Protein AF-A0A316TEB1-F1 (afdb_monomer)

Foldseek 3Di:
DQVLVLLLVLCVVPNLCCLVALVSVLVSCVVRDDPPNDDPLLSVLLSLCSVVCLLVQLVVVLVVPDDNLVSLLVSLCVSCVVVVHPCSLSSSLSSQSSCVSVVSDDPVSNVVSVVVVHDDDDDDDDDDDDDDDDDDDDDDDDDDDDDDDDDDDDDDDDDDDDDDDDDDDDDDDDDPPDDDDDDDDDDDDDDDDDDPDPDDPPVVVVVVVVVVVVVVVVVVVVVVPPDDDDDDDDDDDDDDDDDDPDPDDPPPPAAPQDLQWWFWWFADPNATWTWTARQAARDIDTLDDPPFRWAQWAAALRNQWIWTDGPQFIWIAGSPVRDIDTLADPVDLFRRWDQWEAALVRQKIKTFGPNVSPPSAQGQAIWMAGSSNHPIDGQDGARQWDAHWYDLHNFKIKTWGQDPPQGIWIWMAGSVHDDIDTAPADDPAHWHQWYAANQVQKIWIFHHNYPSDQFFWIWIAHSNNHPIDGAGGDRWHQWYARANRQWIWTWHQDPVRAIFIWIFGADPVRYTDTGTHPPHDDHHIHRMYSDDD

pLDDT: mean 78.04, std 23.06, range [28.16, 98.06]

Radius of gyration: 31.87 Å; Cα contacts (8 Å, |Δi|>4): 936; chains: 1; bounding box: 78×93×98 Å

Structure (mmCIF, N/CA/C/O backbone):
data_AF-A0A316TEB1-F1
#
_entry.id   AF-A0A316TEB1-F1
#
loop_
_atom_site.group_PDB
_atom_site.id
_atom_site.type_symbol
_atom_site.label_atom_id
_atom_site.label_alt_id
_atom_site.label_comp_id
_atom_site.label_asym_id
_atom_site.label_entity_id
_atom_site.label_seq_id
_atom_site.pdbx_PDB_ins_code
_atom_site.Cartn_x
_atom_site.Cartn_y
_atom_site.Cartn_z
_atom_site.occupancy
_atom_site.B_iso_or_equiv
_atom_site.auth_seq_id
_atom_site.auth_comp_id
_atom_site.auth_asym_id
_atom_site.auth_atom_id
_atom_site.pdbx_PDB_model_num
ATOM 1 N N . MET A 1 1 ? 37.196 -8.840 -10.000 1.00 60.22 1 MET A N 1
ATOM 2 C CA . MET A 1 1 ? 37.293 -10.064 -9.172 1.00 60.22 1 MET A CA 1
ATOM 3 C C . MET A 1 1 ? 35.870 -10.430 -8.771 1.00 60.22 1 MET A C 1
ATOM 5 O O . MET A 1 1 ? 35.027 -9.550 -8.862 1.00 60.22 1 MET A O 1
ATOM 9 N N . ALA A 1 2 ? 35.529 -11.685 -8.465 1.00 83.38 2 ALA A N 1
ATOM 10 C CA . ALA A 1 2 ? 34.169 -11.946 -7.986 1.00 83.38 2 ALA A CA 1
ATOM 11 C C . ALA A 1 2 ? 34.061 -11.464 -6.532 1.00 83.38 2 ALA A C 1
ATOM 13 O O . ALA A 1 2 ? 34.955 -11.758 -5.746 1.00 83.38 2 ALA A O 1
ATOM 14 N N . LEU A 1 3 ? 32.982 -10.764 -6.169 1.00 89.12 3 LEU A N 1
ATOM 15 C CA . LEU A 1 3 ? 32.833 -10.144 -4.843 1.00 89.12 3 LEU A CA 1
ATOM 16 C C . LEU A 1 3 ? 33.094 -11.112 -3.670 1.00 89.12 3 LEU A C 1
ATOM 18 O O . LEU A 1 3 ? 33.756 -10.757 -2.702 1.00 89.12 3 LEU A O 1
ATOM 22 N N . HIS A 1 4 ? 32.657 -12.371 -3.773 1.00 92.25 4 HIS A N 1
ATOM 23 C CA . HIS A 1 4 ? 32.903 -13.387 -2.742 1.00 92.25 4 HIS A CA 1
ATOM 24 C C . HIS A 1 4 ? 34.384 -13.781 -2.594 1.00 92.25 4 HIS A C 1
ATOM 26 O O . HIS A 1 4 ? 34.803 -14.179 -1.507 1.00 92.25 4 HIS A O 1
ATOM 32 N N . ASP A 1 5 ? 35.198 -13.659 -3.648 1.00 91.38 5 ASP A N 1
ATOM 33 C CA . ASP A 1 5 ? 36.647 -13.838 -3.542 1.00 91.38 5 ASP A CA 1
ATOM 34 C C . ASP A 1 5 ? 37.289 -12.651 -2.815 1.00 91.38 5 ASP A C 1
ATOM 36 O O . ASP A 1 5 ? 38.158 -12.860 -1.971 1.00 91.38 5 ASP A O 1
ATOM 40 N N . SER A 1 6 ? 36.814 -11.430 -3.064 1.00 94.00 6 SER A N 1
ATOM 41 C CA . SER A 1 6 ? 37.271 -10.220 -2.368 1.00 94.00 6 SER A CA 1
ATOM 42 C C . SER A 1 6 ? 36.893 -10.247 -0.884 1.00 94.00 6 SER A C 1
ATOM 44 O O . SER A 1 6 ? 37.714 -9.922 -0.030 1.00 94.00 6 SER A O 1
ATOM 46 N N . LEU A 1 7 ? 35.708 -10.766 -0.539 1.00 95.50 7 LEU A N 1
ATOM 47 C CA . LEU A 1 7 ? 35.318 -11.033 0.852 1.00 95.50 7 LEU A CA 1
ATOM 48 C C . LEU A 1 7 ? 36.217 -12.085 1.522 1.00 95.50 7 LEU A C 1
ATOM 50 O O . LEU A 1 7 ? 36.565 -11.950 2.696 1.00 95.50 7 LEU A O 1
ATOM 54 N N . ARG A 1 8 ? 36.636 -13.131 0.799 1.00 95.19 8 ARG A N 1
ATOM 55 C CA . ARG A 1 8 ? 37.586 -14.123 1.332 1.00 95.19 8 ARG A CA 1
ATOM 56 C C . ARG A 1 8 ? 38.970 -13.518 1.567 1.00 95.19 8 ARG A C 1
ATOM 58 O O . ARG A 1 8 ? 39.619 -13.837 2.568 1.00 95.19 8 ARG A O 1
ATOM 65 N N . ASP A 1 9 ? 39.423 -12.650 0.673 1.00 94.94 9 ASP A N 1
ATOM 66 C CA . ASP A 1 9 ? 40.683 -11.925 0.833 1.00 94.94 9 ASP A CA 1
ATOM 67 C C . ASP A 1 9 ? 40.613 -10.961 2.021 1.00 94.94 9 ASP A C 1
ATOM 69 O O . ASP A 1 9 ? 41.553 -10.898 2.819 1.00 94.94 9 ASP A O 1
ATOM 73 N N . LEU A 1 10 ? 39.466 -10.306 2.217 1.00 94.69 10 LEU A N 1
ATOM 74 C CA . LEU A 1 10 ? 39.192 -9.485 3.390 1.00 94.69 10 LEU A CA 1
ATOM 75 C C . LEU A 1 10 ? 39.301 -10.299 4.688 1.00 94.69 10 LEU A C 1
ATOM 77 O O . LEU A 1 10 ? 40.038 -9.911 5.598 1.00 94.69 10 LEU A O 1
ATOM 81 N N . VAL A 1 11 ? 38.632 -11.455 4.767 1.00 96.19 11 VAL A N 1
ATOM 82 C CA . VAL A 1 11 ? 38.717 -12.362 5.928 1.00 96.19 11 VAL A CA 1
ATOM 83 C C . VAL A 1 11 ? 40.148 -12.863 6.136 1.00 96.19 11 VAL A C 1
ATOM 85 O O . VAL A 1 11 ? 40.607 -12.978 7.272 1.00 96.19 11 VAL A O 1
ATOM 88 N N . SER A 1 12 ? 40.894 -13.108 5.060 1.00 94.44 12 SER A N 1
ATOM 89 C CA . SER A 1 12 ? 42.302 -13.514 5.143 1.00 94.44 12 SER A CA 1
ATOM 90 C C . SER A 1 12 ? 43.201 -12.395 5.685 1.00 94.44 12 SER A C 1
ATOM 92 O O . SER A 1 12 ? 44.173 -12.677 6.388 1.00 94.44 12 SER A O 1
ATOM 94 N N . ALA A 1 13 ? 42.878 -11.132 5.391 1.00 93.31 13 ALA A N 1
ATOM 95 C CA . ALA A 1 13 ? 43.637 -9.960 5.821 1.00 93.31 13 ALA A CA 1
ATOM 96 C C . ALA A 1 13 ? 43.283 -9.481 7.242 1.00 93.31 13 ALA A C 1
ATOM 98 O O . ALA A 1 13 ? 44.171 -9.054 7.982 1.00 93.31 13 ALA A O 1
ATOM 99 N N . ARG A 1 14 ? 42.001 -9.526 7.625 1.00 91.44 14 ARG A N 1
ATOM 100 C CA . ARG A 1 14 ? 41.473 -8.965 8.887 1.00 91.44 14 ARG A CA 1
ATOM 101 C C . ARG A 1 14 ? 41.056 -10.022 9.915 1.00 91.44 14 ARG A C 1
ATOM 103 O O . ARG A 1 14 ? 40.900 -9.694 11.088 1.00 91.44 14 ARG A O 1
ATOM 110 N N . GLY A 1 15 ? 40.952 -11.284 9.508 1.00 92.75 15 GLY A N 1
ATOM 111 C CA . GLY A 1 15 ? 40.469 -12.391 10.332 1.00 92.75 15 GLY A CA 1
ATOM 112 C C . GLY A 1 15 ? 38.943 -12.560 10.282 1.00 92.75 15 GLY A C 1
ATOM 113 O O . GLY A 1 15 ? 38.230 -11.674 9.814 1.00 92.75 15 GLY A O 1
ATOM 114 N N . PRO A 1 16 ? 38.416 -13.695 10.785 1.00 90.94 16 PRO A N 1
ATOM 115 C CA . PRO A 1 16 ? 36.985 -14.011 10.720 1.00 90.94 16 PRO A CA 1
ATOM 116 C C . PRO A 1 16 ? 36.105 -13.101 11.590 1.00 90.94 16 PRO A C 1
ATOM 118 O O . PRO A 1 16 ? 34.917 -12.989 11.316 1.00 90.94 16 PRO A O 1
ATOM 121 N N . GLY A 1 17 ? 36.680 -12.423 12.593 1.00 90.88 17 GLY A N 1
ATOM 122 C CA . GLY A 1 17 ? 35.960 -11.476 13.459 1.00 90.88 17 GLY A CA 1
ATOM 123 C C . GLY A 1 17 ? 35.522 -10.185 12.758 1.00 90.88 17 GLY A C 1
ATOM 124 O O . GLY A 1 17 ? 34.841 -9.364 13.357 1.00 90.88 17 GLY A O 1
ATOM 125 N N . VAL A 1 18 ? 35.868 -10.007 11.477 1.00 94.00 18 VAL A N 1
ATOM 126 C CA . VAL A 1 18 ? 35.379 -8.892 10.649 1.00 94.00 18 VAL A CA 1
ATOM 127 C C . VAL A 1 18 ? 33.847 -8.857 10.542 1.00 94.00 18 VAL A C 1
ATOM 129 O O . VAL A 1 18 ? 33.288 -7.805 10.267 1.00 94.00 18 VAL A O 1
ATOM 132 N N . PHE A 1 19 ? 33.168 -9.980 10.799 1.00 95.12 19 PHE A N 1
ATOM 133 C CA . PHE A 1 19 ? 31.705 -10.076 10.805 1.00 95.12 19 PHE A CA 1
ATOM 134 C C . PHE A 1 19 ? 31.087 -10.046 12.215 1.00 95.12 19 PHE A C 1
ATOM 136 O O . PHE A 1 19 ? 29.910 -10.363 12.361 1.00 95.12 19 PHE A O 1
ATOM 143 N N . ASP A 1 20 ? 31.843 -9.707 13.266 1.00 90.62 20 ASP A N 1
ATOM 144 C CA . ASP A 1 20 ? 31.300 -9.646 14.634 1.00 90.62 20 ASP A CA 1
ATOM 145 C C . ASP A 1 20 ? 30.471 -8.369 14.880 1.00 90.62 20 ASP A C 1
ATOM 147 O O . ASP A 1 20 ? 29.585 -8.360 15.736 1.00 90.62 20 ASP A O 1
ATOM 151 N N . SER A 1 21 ? 30.743 -7.301 14.120 1.00 93.88 21 SER A N 1
ATOM 152 C CA . SER A 1 21 ? 30.052 -6.009 14.183 1.00 93.88 21 SER A CA 1
ATOM 153 C C . SER A 1 21 ? 29.690 -5.531 12.780 1.00 93.88 21 SER A C 1
ATOM 155 O O . SER A 1 21 ? 30.563 -5.370 11.931 1.00 93.88 21 SER A O 1
ATOM 157 N N . ALA A 1 22 ? 28.403 -5.276 12.538 1.00 92.94 22 ALA A N 1
ATOM 158 C CA . ALA A 1 22 ? 27.916 -4.810 11.240 1.00 92.94 22 ALA A CA 1
ATOM 159 C C . ALA A 1 22 ? 28.418 -3.397 10.886 1.00 92.94 22 ALA A C 1
ATOM 161 O O . ALA A 1 22 ? 28.722 -3.128 9.727 1.00 92.94 22 ALA A O 1
ATOM 162 N N . GLU A 1 23 ? 28.547 -2.512 11.879 1.00 88.62 23 GLU A N 1
ATOM 163 C CA . GLU A 1 23 ? 29.046 -1.142 11.689 1.00 88.62 23 GLU A CA 1
ATOM 164 C C . GLU A 1 23 ? 30.526 -1.136 11.295 1.00 88.62 23 GLU A C 1
ATOM 166 O O . GLU A 1 23 ? 30.918 -0.488 10.324 1.00 88.62 23 GLU A O 1
ATOM 171 N N . GLU A 1 24 ? 31.350 -1.913 12.007 1.00 91.50 24 GLU A N 1
ATOM 172 C CA . GLU A 1 24 ? 32.769 -2.057 11.666 1.00 91.50 24 GLU A CA 1
ATOM 173 C C . GLU A 1 24 ? 32.936 -2.758 10.318 1.00 91.50 24 GLU A C 1
ATOM 175 O O . GLU A 1 24 ? 33.773 -2.358 9.510 1.00 91.50 24 GLU A O 1
ATOM 180 N N . PHE A 1 25 ? 32.106 -3.767 10.042 1.00 95.94 25 PHE A N 1
ATOM 181 C CA . PHE A 1 25 ? 32.110 -4.466 8.767 1.00 95.94 25 PHE A CA 1
ATOM 182 C C . PHE A 1 25 ? 31.814 -3.526 7.592 1.00 95.94 25 PHE A C 1
ATOM 184 O O . PHE A 1 25 ? 32.551 -3.551 6.607 1.00 95.94 25 PHE A O 1
ATOM 191 N N . ARG A 1 26 ? 30.801 -2.653 7.708 1.00 94.88 26 ARG A N 1
ATOM 192 C CA . ARG A 1 26 ? 30.449 -1.673 6.666 1.00 94.88 26 ARG A CA 1
ATOM 193 C C . ARG A 1 26 ? 31.619 -0.749 6.343 1.00 94.88 26 ARG A C 1
ATOM 195 O O . ARG A 1 26 ? 31.943 -0.603 5.167 1.00 94.88 26 ARG A O 1
ATOM 202 N N . GLY A 1 27 ? 32.261 -0.181 7.366 1.00 89.69 27 GLY A N 1
ATOM 203 C CA . GLY A 1 27 ? 33.411 0.708 7.174 1.00 89.69 27 GLY A CA 1
ATOM 204 C C . GLY A 1 27 ? 34.624 -0.014 6.585 1.00 89.69 27 GLY A C 1
ATOM 205 O O . GLY A 1 27 ? 35.323 0.523 5.732 1.00 89.69 27 GLY A O 1
ATOM 206 N N . ILE A 1 28 ? 34.853 -1.270 6.979 1.00 93.06 28 ILE A N 1
ATOM 207 C CA . ILE A 1 28 ? 35.929 -2.091 6.414 1.00 93.06 28 ILE A CA 1
ATOM 208 C C . ILE A 1 28 ? 35.667 -2.424 4.939 1.00 93.06 28 ILE A C 1
ATOM 210 O O . ILE A 1 28 ? 36.624 -2.473 4.170 1.00 93.06 28 ILE A O 1
ATOM 214 N N . LEU A 1 29 ? 34.413 -2.653 4.537 1.00 91.69 29 LEU A N 1
ATOM 215 C CA . LEU A 1 29 ? 34.061 -2.874 3.133 1.00 91.69 29 LEU A CA 1
ATOM 216 C C . LEU A 1 29 ? 34.335 -1.636 2.273 1.00 91.69 29 LEU A C 1
ATOM 218 O O . LEU A 1 29 ? 34.929 -1.796 1.210 1.00 91.69 29 LEU A O 1
ATOM 222 N N . ASP A 1 30 ? 33.976 -0.437 2.748 1.00 88.31 30 ASP A N 1
ATOM 223 C CA . ASP A 1 30 ? 34.241 0.830 2.039 1.00 88.31 30 ASP A CA 1
ATOM 224 C C . ASP A 1 30 ? 35.737 1.074 1.811 1.00 88.31 30 ASP A C 1
ATOM 226 O O . ASP A 1 30 ? 36.141 1.548 0.754 1.00 88.31 30 ASP A O 1
ATOM 230 N N . ASP A 1 31 ? 36.572 0.721 2.791 1.00 89.06 31 ASP A N 1
ATOM 231 C CA . ASP A 1 31 ? 38.025 0.881 2.694 1.00 89.06 31 ASP A CA 1
ATOM 232 C C . ASP A 1 31 ? 38.701 -0.206 1.836 1.00 89.06 31 ASP A C 1
ATOM 234 O O . ASP A 1 31 ? 39.831 -0.019 1.369 1.00 89.06 31 ASP A O 1
ATOM 238 N N . PHE A 1 32 ? 38.082 -1.386 1.717 1.00 90.31 32 PHE A N 1
ATOM 239 C CA . PHE A 1 32 ? 38.718 -2.578 1.147 1.00 90.31 32 PHE A CA 1
ATOM 240 C C . PHE A 1 32 ? 38.322 -2.855 -0.305 1.00 90.31 32 PHE A C 1
ATOM 242 O O . PHE A 1 32 ? 39.152 -3.369 -1.058 1.00 90.31 32 PHE A O 1
ATOM 249 N N . LEU A 1 33 ? 37.083 -2.551 -0.693 1.00 90.25 33 LEU A N 1
ATOM 250 C CA . LEU A 1 33 ? 36.571 -2.781 -2.045 1.00 90.25 33 LEU A CA 1
ATOM 251 C C . LEU A 1 33 ? 36.858 -1.584 -2.960 1.00 90.25 33 LEU A C 1
ATOM 253 O O . LEU A 1 33 ? 36.950 -0.445 -2.508 1.00 90.25 33 LEU A O 1
ATOM 257 N N . ALA A 1 34 ? 37.016 -1.833 -4.262 1.00 85.56 34 ALA A N 1
ATOM 258 C CA . ALA A 1 34 ? 37.074 -0.745 -5.242 1.00 85.56 34 ALA A CA 1
ATOM 259 C C . ALA A 1 34 ? 35.689 -0.084 -5.436 1.00 85.56 34 ALA A C 1
ATOM 261 O O . ALA A 1 34 ? 34.670 -0.737 -5.216 1.00 85.56 34 ALA A O 1
ATOM 262 N N . GLU A 1 35 ? 35.659 1.181 -5.893 1.00 71.06 35 GLU A N 1
ATOM 263 C CA . GLU A 1 35 ? 34.445 2.021 -6.059 1.00 71.06 35 GLU A CA 1
ATOM 264 C C . GLU A 1 35 ? 33.336 1.403 -6.949 1.00 71.06 35 GLU A C 1
ATOM 266 O O . GLU A 1 35 ? 32.217 1.902 -6.959 1.00 71.06 35 GLU A O 1
ATOM 271 N N . ASP A 1 36 ? 33.613 0.316 -7.673 1.00 76.88 36 ASP A N 1
ATOM 272 C CA . ASP A 1 36 ? 32.695 -0.387 -8.577 1.00 76.88 36 ASP A CA 1
ATOM 273 C C . ASP A 1 36 ? 32.648 -1.915 -8.356 1.00 76.88 36 ASP A C 1
ATOM 275 O O . ASP A 1 36 ? 32.125 -2.663 -9.186 1.00 76.88 36 ASP A O 1
ATOM 279 N N . GLU A 1 37 ? 33.220 -2.416 -7.258 1.00 81.56 37 GLU A N 1
ATOM 280 C CA . GLU A 1 37 ? 33.359 -3.860 -7.025 1.00 81.56 37 GLU A CA 1
ATOM 281 C C . GLU A 1 37 ? 32.099 -4.521 -6.441 1.00 81.56 37 GLU A C 1
ATOM 283 O O . GLU A 1 37 ? 31.902 -5.731 -6.607 1.00 81.56 37 GLU A O 1
ATOM 288 N N . ALA A 1 38 ? 31.248 -3.731 -5.790 1.00 84.50 38 ALA A N 1
ATOM 289 C CA . ALA A 1 38 ? 29.940 -4.124 -5.281 1.00 84.50 38 ALA A CA 1
ATOM 290 C C . ALA A 1 38 ? 28.963 -2.956 -5.428 1.00 84.50 38 ALA A C 1
ATOM 292 O O . ALA A 1 38 ? 29.337 -1.804 -5.206 1.00 84.50 38 ALA A O 1
ATOM 293 N N . SER A 1 39 ? 27.711 -3.253 -5.764 1.00 86.00 39 SER A N 1
ATOM 294 C CA . SER A 1 39 ? 26.635 -2.258 -5.690 1.00 86.00 39 SER A CA 1
ATOM 295 C C . SER A 1 39 ? 26.331 -1.882 -4.236 1.00 86.00 39 SER A C 1
ATOM 297 O O . SER A 1 39 ? 26.587 -2.656 -3.307 1.00 86.00 39 SER A O 1
ATOM 299 N N . LEU A 1 40 ? 25.727 -0.710 -4.025 1.00 78.19 40 LEU A N 1
ATOM 300 C CA . LEU A 1 40 ? 25.272 -0.292 -2.697 1.00 78.19 40 LEU A CA 1
ATOM 301 C C . LEU A 1 40 ? 24.266 -1.298 -2.105 1.00 78.19 40 LEU A C 1
ATOM 303 O O . LEU A 1 40 ? 24.344 -1.616 -0.919 1.00 78.19 40 LEU A O 1
ATOM 307 N N . GLY A 1 41 ? 23.392 -1.871 -2.941 1.00 82.31 41 GLY A N 1
ATOM 308 C CA . GLY A 1 41 ? 22.455 -2.928 -2.552 1.00 82.31 41 GLY A CA 1
ATOM 309 C C . GLY A 1 41 ? 23.151 -4.214 -2.090 1.00 82.31 41 GLY A C 1
ATOM 310 O O . GLY A 1 41 ? 22.798 -4.763 -1.044 1.00 82.31 41 GLY A O 1
ATOM 311 N N . GLU A 1 42 ? 24.189 -4.670 -2.803 1.00 88.88 42 GLU A N 1
ATOM 312 C CA . GLU A 1 42 ? 25.002 -5.824 -2.388 1.00 88.88 42 GLU A CA 1
ATOM 313 C C . GLU A 1 42 ? 25.728 -5.551 -1.061 1.00 88.88 42 GLU A C 1
ATOM 315 O O . GLU A 1 42 ? 25.752 -6.422 -0.187 1.00 88.88 42 GLU A O 1
ATOM 320 N N . LEU A 1 43 ? 26.281 -4.347 -0.876 1.00 91.44 43 LEU A N 1
ATOM 321 C CA . LEU A 1 43 ? 26.935 -3.941 0.373 1.00 91.44 43 LEU A CA 1
ATOM 322 C C . LEU A 1 43 ? 25.949 -3.927 1.544 1.00 91.44 43 LEU A C 1
ATOM 324 O O . LEU A 1 43 ? 26.223 -4.536 2.580 1.00 91.44 43 LEU A O 1
ATOM 328 N N . ASN A 1 44 ? 24.789 -3.292 1.367 1.00 88.75 44 ASN A N 1
ATOM 329 C CA . ASN A 1 44 ? 23.742 -3.224 2.385 1.00 88.75 44 ASN A CA 1
ATOM 330 C C . ASN A 1 44 ? 23.231 -4.619 2.745 1.00 88.75 44 ASN A C 1
ATOM 332 O O . ASN A 1 44 ? 23.123 -4.950 3.922 1.00 88.75 44 ASN A O 1
ATOM 336 N N . LEU A 1 45 ? 23.012 -5.484 1.755 1.00 93.94 45 LEU A N 1
ATOM 337 C CA . LEU A 1 45 ? 22.578 -6.858 1.985 1.00 93.94 45 LEU A CA 1
ATOM 338 C C . LEU A 1 45 ? 23.618 -7.687 2.758 1.00 93.94 45 LEU A C 1
ATOM 340 O O . LEU A 1 45 ? 23.255 -8.437 3.668 1.00 93.94 45 LEU A O 1
ATOM 344 N N . LEU A 1 46 ? 24.907 -7.566 2.426 1.00 96.38 46 LEU A N 1
ATOM 345 C CA . LEU A 1 46 ? 25.981 -8.244 3.161 1.00 96.38 46 LEU A CA 1
ATOM 346 C C . LEU A 1 46 ? 26.055 -7.756 4.613 1.00 96.38 46 LEU A C 1
ATOM 348 O O . LEU A 1 46 ? 26.229 -8.564 5.528 1.00 96.38 46 LEU A O 1
ATOM 352 N N . VAL A 1 47 ? 25.908 -6.450 4.831 1.00 96.75 47 VAL A N 1
ATOM 353 C CA . VAL A 1 47 ? 25.921 -5.842 6.167 1.00 96.75 47 VAL A CA 1
ATOM 354 C C . VAL A 1 47 ? 24.689 -6.246 6.969 1.00 96.75 47 VAL A C 1
ATOM 356 O O . VAL A 1 47 ? 24.826 -6.621 8.132 1.00 96.75 47 VAL A O 1
ATOM 359 N N . ASP A 1 48 ? 23.508 -6.274 6.358 1.00 94.69 48 ASP A N 1
ATOM 360 C CA . ASP A 1 48 ? 22.265 -6.691 7.009 1.00 94.69 48 ASP A CA 1
ATOM 361 C C . ASP A 1 48 ? 22.280 -8.169 7.395 1.00 94.69 48 ASP A C 1
ATOM 363 O O . ASP A 1 48 ? 21.823 -8.533 8.480 1.00 94.69 48 ASP A O 1
ATOM 367 N N . ALA A 1 49 ? 22.889 -9.030 6.574 1.00 97.06 49 ALA A N 1
ATOM 368 C CA . ALA A 1 49 ? 23.089 -10.437 6.915 1.00 97.06 49 ALA A CA 1
ATOM 369 C C . ALA A 1 49 ? 23.896 -10.620 8.217 1.00 97.06 49 ALA A C 1
ATOM 371 O O . ALA A 1 49 ? 23.676 -11.589 8.956 1.00 97.06 49 ALA A O 1
ATOM 372 N N . VAL A 1 50 ? 24.811 -9.691 8.512 1.00 97.31 50 VAL A N 1
ATOM 373 C CA . VAL A 1 50 ? 25.557 -9.630 9.777 1.00 97.31 50 VAL A CA 1
ATOM 374 C C . VAL A 1 50 ? 24.719 -8.967 10.874 1.00 97.31 50 VAL A C 1
ATOM 376 O O . VAL A 1 50 ? 24.547 -9.556 11.943 1.00 97.31 50 VAL A O 1
ATOM 379 N N . ARG A 1 51 ? 24.151 -7.784 10.603 1.00 96.88 51 ARG A N 1
ATOM 380 C CA . ARG A 1 51 ? 23.366 -6.957 11.540 1.00 96.88 51 ARG A CA 1
ATOM 381 C C . ARG A 1 51 ? 22.190 -7.719 12.147 1.00 96.88 51 ARG A C 1
ATOM 383 O O . ARG A 1 51 ? 22.015 -7.713 13.360 1.00 96.88 51 ARG A O 1
ATOM 390 N N . LEU A 1 52 ? 21.431 -8.425 11.312 1.00 94.06 52 LEU A N 1
ATOM 391 C CA . LEU A 1 52 ? 20.243 -9.195 11.701 1.00 94.06 52 LEU A CA 1
ATOM 392 C C . LEU A 1 52 ? 20.595 -10.598 12.228 1.00 94.06 52 LEU A C 1
ATOM 394 O O . LEU A 1 52 ? 19.721 -11.418 12.522 1.00 94.06 52 LEU A O 1
ATOM 398 N N . GLY A 1 53 ? 21.890 -10.912 12.343 1.00 95.81 53 GLY A N 1
ATOM 399 C CA . GLY A 1 53 ? 22.389 -12.175 12.881 1.00 95.81 53 GLY A CA 1
ATOM 400 C C . GLY A 1 53 ? 22.130 -13.393 11.989 1.00 95.81 53 GLY A C 1
ATOM 401 O O . GLY A 1 53 ? 22.311 -14.524 12.447 1.00 95.81 53 GLY A O 1
ATOM 402 N N . ALA A 1 54 ? 21.727 -13.201 10.732 1.00 96.75 54 ALA A N 1
ATOM 403 C CA . ALA A 1 54 ? 21.434 -14.292 9.806 1.00 96.75 54 ALA A CA 1
ATOM 404 C C . ALA A 1 54 ? 22.682 -15.135 9.499 1.00 96.75 54 ALA A C 1
ATOM 406 O O . ALA A 1 54 ? 22.616 -16.365 9.555 1.00 96.75 54 ALA A O 1
ATOM 407 N N . LEU A 1 55 ? 23.844 -14.501 9.294 1.00 97.69 55 LEU A N 1
ATOM 408 C CA . LEU A 1 55 ? 25.118 -15.211 9.129 1.00 97.69 55 LEU A CA 1
ATOM 409 C C . LEU A 1 55 ? 25.426 -16.084 10.351 1.00 97.69 55 LEU A C 1
ATOM 411 O O . LEU A 1 55 ? 25.802 -17.245 10.209 1.00 97.69 55 LEU A O 1
ATOM 415 N N . ARG A 1 56 ? 25.213 -15.561 11.562 1.00 96.00 56 ARG A N 1
ATOM 416 C CA . ARG A 1 56 ? 25.456 -16.306 12.803 1.00 96.00 56 ARG A CA 1
ATOM 417 C C . ARG A 1 56 ? 24.555 -17.538 12.918 1.00 96.00 56 ARG A C 1
ATOM 419 O O . ARG A 1 56 ? 25.042 -18.588 13.329 1.00 96.00 56 ARG A O 1
ATOM 426 N N . ARG A 1 57 ? 23.280 -17.432 12.520 1.00 95.19 57 ARG A N 1
ATOM 427 C CA . ARG A 1 57 ? 22.348 -18.574 12.465 1.00 95.19 57 ARG A CA 1
ATOM 428 C C . ARG A 1 57 ? 22.831 -19.646 11.485 1.00 95.19 57 ARG A C 1
ATOM 430 O O . ARG A 1 57 ? 22.855 -20.819 11.846 1.00 95.19 57 ARG A O 1
ATOM 437 N N . VAL A 1 58 ? 23.281 -19.251 10.290 1.00 97.38 58 VAL A N 1
ATOM 438 C CA . VAL A 1 58 ? 23.860 -20.185 9.306 1.00 97.38 58 VAL A CA 1
ATOM 439 C C . VAL A 1 58 ? 25.075 -20.904 9.887 1.00 97.38 58 VAL A C 1
ATOM 441 O O . VAL A 1 58 ? 25.154 -22.127 9.812 1.00 97.38 58 VAL A O 1
ATOM 444 N N . LEU A 1 59 ? 26.011 -20.167 10.491 1.00 96.69 59 LEU A N 1
ATOM 445 C CA . LEU A 1 59 ? 27.233 -20.742 11.057 1.00 96.69 59 LEU A CA 1
ATOM 446 C C . LEU A 1 59 ? 26.945 -21.735 12.187 1.00 96.69 59 LEU A C 1
ATOM 448 O O . LEU A 1 59 ? 27.534 -22.813 12.197 1.00 96.69 59 LEU A O 1
ATOM 452 N N . ASP A 1 60 ? 26.017 -21.408 13.088 1.00 96.00 60 ASP A N 1
ATOM 453 C CA . ASP A 1 60 ? 25.633 -22.292 14.192 1.00 96.00 60 ASP A CA 1
ATOM 454 C C . ASP A 1 60 ? 25.038 -23.607 13.669 1.00 96.00 60 ASP A C 1
ATOM 456 O O . ASP A 1 60 ? 25.460 -24.696 14.056 1.00 96.00 60 ASP A O 1
ATOM 460 N N . VAL A 1 61 ? 24.120 -23.531 12.707 1.00 93.88 61 VAL A N 1
ATOM 461 C CA . VAL A 1 61 ? 23.468 -24.711 12.121 1.00 93.88 61 VAL A CA 1
ATOM 462 C C . VAL A 1 61 ? 24.457 -25.563 11.305 1.00 93.88 61 VAL A C 1
ATOM 464 O O . VAL A 1 61 ? 24.425 -26.796 11.378 1.00 93.88 61 VAL A O 1
ATOM 467 N N . LEU A 1 62 ? 25.395 -24.933 10.590 1.00 94.88 62 LEU A N 1
ATOM 468 C CA . LEU A 1 62 ? 26.493 -25.618 9.894 1.00 94.88 62 LEU A CA 1
ATOM 469 C C . LEU A 1 62 ? 27.444 -26.337 10.858 1.00 94.88 62 LEU A C 1
ATOM 471 O O . LEU A 1 62 ? 27.847 -27.469 10.585 1.00 94.88 62 LEU A O 1
ATOM 475 N N . ASP A 1 63 ? 27.779 -25.721 11.993 1.00 93.62 63 ASP A N 1
ATOM 476 C CA . ASP A 1 63 ? 28.651 -26.321 13.009 1.00 93.62 63 ASP A CA 1
ATOM 477 C C . ASP A 1 63 ? 28.006 -27.561 13.666 1.00 93.62 63 ASP A C 1
ATOM 479 O O . ASP A 1 63 ? 28.713 -28.463 14.123 1.00 93.62 63 ASP A O 1
ATOM 483 N N . HIS A 1 64 ? 26.673 -27.672 13.616 1.00 94.62 64 HIS A N 1
ATOM 484 C CA . HIS A 1 64 ? 25.913 -28.863 14.014 1.00 94.62 64 HIS A CA 1
ATOM 485 C C . HIS A 1 64 ? 25.726 -29.899 12.885 1.00 94.62 64 HIS A C 1
ATOM 487 O O . HIS A 1 64 ? 25.052 -30.914 13.079 1.00 94.62 64 HIS A O 1
ATOM 493 N N . GLY A 1 65 ? 26.357 -29.698 11.724 1.00 92.00 65 GLY A N 1
ATOM 494 C CA . GLY A 1 65 ? 26.403 -30.669 10.627 1.00 92.00 65 GLY A CA 1
ATOM 495 C C . GLY A 1 65 ? 25.202 -30.637 9.681 1.00 92.00 65 GLY A C 1
ATOM 496 O O . GLY A 1 65 ? 24.959 -31.623 8.981 1.00 92.00 65 GLY A O 1
ATOM 497 N N . ALA A 1 66 ? 24.443 -29.540 9.651 1.00 92.31 66 ALA A N 1
ATOM 498 C CA . ALA A 1 66 ? 23.369 -29.364 8.679 1.00 92.31 66 ALA A CA 1
ATOM 499 C C . ALA A 1 66 ? 23.896 -29.272 7.237 1.00 92.31 66 ALA A C 1
ATOM 501 O O . ALA A 1 66 ? 25.031 -28.868 6.984 1.00 92.31 66 ALA A O 1
ATOM 502 N N . ALA A 1 67 ? 23.042 -29.624 6.272 1.00 95.06 67 ALA A N 1
ATOM 503 C CA . ALA A 1 67 ? 23.365 -29.485 4.856 1.00 95.06 67 ALA A CA 1
ATOM 504 C C . ALA A 1 67 ? 23.484 -27.990 4.481 1.00 95.06 67 ALA A C 1
ATOM 506 O O . ALA A 1 67 ? 22.510 -27.257 4.677 1.00 95.06 67 ALA A O 1
ATOM 507 N N . PRO A 1 68 ? 24.616 -27.531 3.905 1.00 94.62 68 PRO A N 1
ATOM 508 C CA . PRO A 1 68 ? 24.854 -26.103 3.696 1.00 94.62 68 PRO A CA 1
ATOM 509 C C . PRO A 1 68 ? 23.824 -25.378 2.840 1.00 94.62 68 PRO A C 1
ATOM 511 O O . PRO A 1 68 ? 23.402 -24.277 3.177 1.00 94.62 68 PRO A O 1
ATOM 514 N N . GLU A 1 69 ? 23.379 -26.013 1.761 1.00 96.25 69 GLU A N 1
ATOM 515 C CA . GLU A 1 69 ? 22.355 -25.463 0.876 1.00 96.25 69 GLU A CA 1
ATOM 516 C C . GLU A 1 69 ? 21.025 -25.230 1.607 1.00 96.25 69 GLU A C 1
ATOM 518 O O . GLU A 1 69 ? 20.421 -24.171 1.461 1.00 96.25 69 GLU A O 1
ATOM 523 N N . ALA A 1 70 ? 20.583 -26.192 2.423 1.00 92.81 70 ALA A N 1
ATOM 524 C CA . ALA A 1 70 ? 19.333 -26.082 3.171 1.00 92.81 70 ALA A CA 1
ATOM 525 C C . ALA A 1 70 ? 19.423 -25.011 4.267 1.00 92.81 70 ALA A C 1
ATOM 527 O O . ALA A 1 70 ? 18.521 -24.185 4.381 1.00 92.81 70 ALA A O 1
ATOM 528 N N . ALA A 1 71 ? 20.538 -24.980 5.008 1.00 95.69 71 ALA A N 1
ATOM 529 C CA . ALA A 1 71 ? 20.779 -23.981 6.048 1.00 95.69 71 ALA A CA 1
ATOM 530 C C . ALA A 1 71 ? 20.785 -22.552 5.479 1.00 95.69 71 ALA A C 1
ATOM 532 O O . ALA A 1 71 ? 20.200 -21.645 6.067 1.00 95.69 71 ALA A O 1
ATOM 533 N N . ILE A 1 72 ? 21.405 -22.360 4.310 1.00 97.19 72 ILE A N 1
ATOM 534 C CA . ILE A 1 72 ? 21.426 -21.065 3.626 1.00 97.19 72 ILE A CA 1
ATOM 535 C C . ILE A 1 72 ? 20.041 -20.697 3.085 1.00 97.19 72 ILE A C 1
ATOM 537 O O . ILE A 1 72 ? 19.654 -19.545 3.233 1.00 97.19 72 ILE A O 1
ATOM 541 N N . ARG A 1 73 ? 19.268 -21.638 2.520 1.00 95.25 73 ARG A N 1
ATOM 542 C CA . ARG A 1 73 ? 17.902 -21.341 2.047 1.00 95.25 73 ARG A CA 1
ATOM 543 C C . ARG A 1 73 ? 16.962 -20.922 3.166 1.00 95.25 73 ARG A C 1
ATOM 545 O O . ARG A 1 73 ? 16.229 -19.951 3.015 1.00 95.25 73 ARG A O 1
ATOM 552 N N . GLU A 1 74 ? 17.003 -21.627 4.288 1.00 93.81 74 GLU A N 1
ATOM 553 C CA . GLU A 1 74 ? 16.167 -21.313 5.444 1.00 93.81 74 GLU A CA 1
ATOM 554 C C . GLU A 1 74 ? 16.533 -19.949 6.044 1.00 93.81 74 GLU A C 1
ATOM 556 O O . GLU A 1 74 ? 15.669 -19.091 6.233 1.00 93.81 74 GLU A O 1
ATOM 561 N N . ALA A 1 75 ? 17.826 -19.709 6.275 1.00 95.81 75 ALA A N 1
ATOM 562 C CA . ALA A 1 75 ? 18.292 -18.434 6.804 1.00 95.81 75 ALA A CA 1
ATOM 563 C C . ALA A 1 75 ? 18.133 -17.280 5.805 1.00 95.81 75 ALA A C 1
ATOM 565 O O . ALA A 1 75 ? 17.886 -16.158 6.231 1.00 95.81 75 ALA A O 1
ATOM 566 N N . GLY A 1 76 ? 18.244 -17.542 4.501 1.00 94.62 76 GLY A N 1
ATOM 567 C CA . GLY A 1 76 ? 18.039 -16.561 3.438 1.00 94.62 76 GLY A CA 1
ATOM 568 C C . GLY A 1 76 ? 16.580 -16.141 3.317 1.00 94.62 76 GLY A C 1
ATOM 569 O O . GLY A 1 76 ? 16.305 -14.952 3.223 1.00 94.62 76 GLY A O 1
ATOM 570 N N . ALA A 1 77 ? 15.639 -17.082 3.420 1.00 91.12 77 ALA A N 1
ATOM 571 C CA . ALA A 1 77 ? 14.213 -16.766 3.485 1.00 91.12 77 ALA A CA 1
ATOM 572 C C . ALA A 1 77 ? 13.839 -16.001 4.765 1.00 91.12 77 ALA A C 1
ATOM 574 O O . ALA A 1 77 ? 12.982 -15.123 4.733 1.00 91.12 77 ALA A O 1
ATOM 575 N N . ALA A 1 78 ? 14.474 -16.318 5.898 1.00 91.12 78 ALA A N 1
ATOM 576 C CA . ALA A 1 78 ? 14.306 -15.540 7.123 1.00 91.12 78 ALA A CA 1
ATOM 577 C C . ALA A 1 78 ? 14.895 -14.130 6.990 1.00 91.12 78 ALA A C 1
ATOM 579 O O . ALA A 1 78 ? 14.225 -13.171 7.333 1.00 91.12 78 ALA A O 1
ATOM 580 N N . LEU A 1 79 ? 16.104 -13.999 6.438 1.00 93.44 79 LEU A N 1
ATOM 581 C CA . LEU A 1 79 ? 16.752 -12.707 6.217 1.00 93.44 79 LEU A CA 1
ATOM 582 C C . LEU A 1 79 ? 15.947 -11.819 5.262 1.00 93.44 79 LEU A C 1
ATOM 584 O O . LEU A 1 79 ? 15.827 -10.629 5.516 1.00 93.44 79 LEU A O 1
ATOM 588 N N . ALA A 1 80 ? 15.377 -12.385 4.197 1.00 88.56 80 ALA A N 1
ATOM 589 C CA . ALA A 1 80 ? 14.516 -11.649 3.277 1.00 88.56 80 ALA A CA 1
ATOM 590 C C . ALA A 1 80 ? 13.291 -11.067 4.008 1.00 88.56 80 ALA A C 1
ATOM 592 O O . ALA A 1 80 ? 13.047 -9.866 3.934 1.00 88.56 80 ALA A O 1
ATOM 593 N N . ARG A 1 81 ? 12.614 -11.883 4.832 1.00 90.06 81 ARG A N 1
ATOM 594 C CA . ARG A 1 81 ? 11.507 -11.427 5.691 1.00 90.06 81 ARG A CA 1
ATOM 595 C C . ARG A 1 81 ? 11.939 -10.368 6.705 1.00 90.06 81 ARG A C 1
ATOM 597 O O . ARG A 1 81 ? 11.273 -9.349 6.816 1.00 90.06 81 ARG A O 1
ATOM 604 N N . ASP A 1 82 ? 13.059 -10.581 7.398 1.00 88.12 82 ASP A N 1
ATOM 605 C CA . ASP A 1 82 ? 13.594 -9.638 8.393 1.00 88.12 82 ASP A CA 1
ATOM 606 C C . ASP A 1 82 ? 13.952 -8.279 7.752 1.00 88.12 82 ASP A C 1
ATOM 608 O O . ASP A 1 82 ? 13.885 -7.246 8.412 1.00 88.12 82 ASP A O 1
ATOM 612 N N . ARG A 1 83 ? 14.325 -8.272 6.464 1.00 89.19 83 ARG A N 1
ATOM 613 C CA . ARG A 1 83 ? 14.605 -7.066 5.667 1.00 89.19 83 ARG A CA 1
ATOM 614 C C . ARG A 1 83 ? 13.369 -6.495 4.957 1.00 89.19 83 ARG A C 1
ATOM 616 O O . ARG A 1 83 ? 13.505 -5.514 4.234 1.00 89.19 83 ARG A O 1
ATOM 623 N N . GLY A 1 84 ? 12.193 -7.109 5.100 1.00 82.94 84 GLY A N 1
ATOM 624 C CA . GLY A 1 84 ? 10.974 -6.686 4.402 1.00 82.94 84 GLY A CA 1
ATOM 625 C C . GLY A 1 84 ? 11.049 -6.814 2.873 1.00 82.94 84 GLY A C 1
ATOM 626 O O . GLY A 1 84 ? 10.396 -6.051 2.165 1.00 82.94 84 GLY A O 1
ATOM 627 N N . THR A 1 85 ? 11.860 -7.743 2.357 1.00 75.62 85 THR A N 1
ATOM 628 C CA . THR A 1 85 ? 12.045 -8.005 0.920 1.00 75.62 85 THR A CA 1
ATOM 629 C C . THR A 1 85 ? 11.585 -9.414 0.545 1.00 75.62 85 THR A C 1
ATOM 631 O O . THR A 1 85 ? 11.765 -10.365 1.304 1.00 75.62 85 THR A O 1
ATOM 634 N N . ASP A 1 86 ? 11.053 -9.572 -0.668 1.00 63.78 86 ASP A N 1
ATOM 635 C CA . ASP A 1 86 ? 10.624 -10.864 -1.222 1.00 63.78 86 ASP A CA 1
ATOM 636 C C . ASP A 1 86 ? 11.706 -11.535 -2.081 1.00 63.78 86 ASP A C 1
ATOM 638 O O . ASP A 1 86 ? 11.406 -12.374 -2.932 1.00 63.78 86 ASP A O 1
ATOM 642 N N . ASP A 1 87 ? 12.978 -11.177 -1.873 1.00 78.62 87 ASP A N 1
ATOM 643 C CA . ASP A 1 87 ? 14.115 -11.788 -2.563 1.00 78.62 87 ASP A CA 1
ATOM 644 C C . ASP A 1 87 ? 14.932 -12.714 -1.636 1.00 78.62 87 ASP A C 1
ATOM 646 O O . ASP A 1 87 ? 16.022 -12.367 -1.143 1.00 78.62 87 ASP A O 1
ATOM 650 N N . PRO A 1 88 ? 14.436 -13.945 -1.387 1.00 86.38 88 PRO A N 1
ATOM 651 C CA . PRO A 1 88 ? 15.190 -14.945 -0.649 1.00 86.38 88 PRO A CA 1
ATOM 652 C C . PRO A 1 88 ? 16.434 -15.381 -1.421 1.00 86.38 88 PRO A C 1
ATOM 654 O O . PRO A 1 88 ? 17.393 -15.836 -0.803 1.00 86.38 88 PRO A O 1
ATOM 657 N N . THR A 1 89 ? 16.465 -15.235 -2.746 1.00 88.44 89 THR A N 1
ATOM 658 C CA . THR A 1 89 ? 17.548 -15.740 -3.592 1.00 88.44 89 THR A CA 1
ATOM 659 C C . THR A 1 89 ? 18.813 -14.907 -3.436 1.00 88.44 89 THR A C 1
ATOM 661 O O . THR A 1 89 ? 19.889 -15.466 -3.199 1.00 88.44 89 THR A O 1
ATOM 664 N N . ARG A 1 90 ? 18.700 -13.575 -3.448 1.00 88.12 90 ARG A N 1
ATOM 665 C CA . ARG A 1 90 ? 19.823 -12.686 -3.114 1.00 88.12 90 ARG A CA 1
ATOM 666 C C . ARG A 1 90 ? 20.250 -12.825 -1.666 1.00 88.12 90 ARG A C 1
ATOM 668 O O . ARG A 1 90 ? 21.446 -12.902 -1.391 1.00 88.12 90 ARG A O 1
ATOM 675 N N . SER A 1 91 ? 19.295 -12.956 -0.749 1.00 95.12 91 SER A N 1
ATOM 676 C CA . SER A 1 91 ? 19.593 -13.203 0.666 1.00 95.12 91 SER A CA 1
ATOM 677 C C . SER A 1 91 ? 20.384 -14.506 0.862 1.00 95.12 91 SER A C 1
ATOM 679 O O . SER A 1 91 ? 21.361 -14.541 1.614 1.00 95.12 91 SER A O 1
ATOM 681 N N . CYS A 1 92 ? 20.048 -15.561 0.111 1.00 96.56 92 CYS A N 1
ATOM 682 C CA . CYS A 1 92 ? 20.830 -16.797 0.052 1.00 96.56 92 CYS A CA 1
ATOM 683 C C . CYS A 1 92 ? 22.225 -16.573 -0.539 1.00 96.56 92 CYS A C 1
ATOM 685 O O . CYS A 1 92 ? 23.204 -17.092 -0.005 1.00 96.56 92 CYS A O 1
ATOM 687 N N . TRP A 1 93 ? 22.343 -15.805 -1.624 1.00 96.00 93 TRP A N 1
ATOM 688 C CA . TRP A 1 93 ? 23.633 -15.493 -2.239 1.00 96.00 93 TRP A CA 1
ATOM 689 C C . TRP A 1 93 ? 24.564 -14.722 -1.292 1.00 96.00 93 TRP A C 1
ATOM 691 O O . TRP A 1 93 ? 25.748 -15.059 -1.198 1.00 96.00 93 TRP A O 1
ATOM 701 N N . ALA A 1 94 ? 24.053 -13.739 -0.552 1.00 96.69 94 ALA A N 1
ATOM 702 C CA . ALA A 1 94 ? 24.839 -12.970 0.408 1.00 96.69 94 ALA A CA 1
ATOM 703 C C . ALA A 1 94 ? 25.334 -13.850 1.562 1.00 96.69 94 ALA A C 1
ATOM 705 O O . ALA A 1 94 ? 26.530 -13.869 1.866 1.00 96.69 94 ALA A O 1
ATOM 706 N N . LEU A 1 95 ? 24.448 -14.668 2.139 1.00 98.00 95 LEU A N 1
ATOM 707 C CA . LEU A 1 95 ? 24.813 -15.634 3.178 1.00 98.00 95 LEU A CA 1
ATOM 708 C C . LEU A 1 95 ? 25.820 -16.672 2.672 1.00 98.00 95 LEU A C 1
ATOM 710 O O . LEU A 1 95 ? 26.782 -16.985 3.375 1.00 98.00 95 LEU A O 1
ATOM 714 N N . ALA A 1 96 ? 25.652 -17.169 1.444 1.00 97.50 96 ALA A N 1
ATOM 715 C CA . ALA A 1 96 ? 26.609 -18.073 0.815 1.00 97.50 96 ALA A CA 1
ATOM 716 C C . ALA A 1 96 ? 27.972 -17.399 0.601 1.00 97.50 96 ALA A C 1
ATOM 718 O O . ALA A 1 96 ? 29.001 -18.019 0.862 1.00 97.50 96 ALA A O 1
ATOM 719 N N . SER A 1 97 ? 27.993 -16.135 0.173 1.00 97.38 97 SER A N 1
ATOM 720 C CA . SER A 1 97 ? 29.218 -15.361 -0.065 1.00 97.38 97 SER A CA 1
ATOM 721 C C . SER A 1 97 ? 30.007 -15.126 1.227 1.00 97.38 97 SER A C 1
ATOM 723 O O . SER A 1 97 ? 31.219 -15.342 1.256 1.00 97.38 97 SER A O 1
ATOM 725 N N . LEU A 1 98 ? 29.324 -14.772 2.320 1.00 97.94 98 LEU A N 1
ATOM 726 C CA . LEU A 1 98 ? 29.932 -14.605 3.646 1.00 97.94 98 LEU A CA 1
ATOM 727 C C . LEU A 1 98 ? 30.409 -15.945 4.230 1.00 97.94 98 LEU A C 1
ATOM 729 O O . LEU A 1 98 ? 31.525 -16.049 4.741 1.00 97.94 98 LEU A O 1
ATOM 733 N N . ALA A 1 99 ? 29.609 -17.008 4.102 1.00 97.25 99 ALA A N 1
ATOM 734 C CA . ALA A 1 99 ? 30.000 -18.345 4.544 1.00 97.25 99 ALA A CA 1
ATOM 735 C C . ALA A 1 99 ? 31.194 -18.898 3.741 1.00 97.25 99 ALA A C 1
ATOM 737 O O . ALA A 1 99 ? 32.055 -19.580 4.304 1.00 97.25 99 ALA A O 1
ATOM 738 N N . TYR A 1 100 ? 31.289 -18.585 2.446 1.00 97.69 100 TYR A N 1
ATOM 739 C CA . TYR A 1 100 ? 32.440 -18.928 1.608 1.00 97.69 100 TYR A CA 1
ATOM 740 C C . TYR A 1 100 ? 33.692 -18.168 2.042 1.00 97.69 100 TYR A C 1
ATOM 742 O O . TYR A 1 100 ? 34.758 -18.772 2.170 1.00 97.69 100 TYR A O 1
ATOM 750 N N . ALA A 1 101 ? 33.565 -16.872 2.341 1.00 97.19 101 ALA A N 1
ATOM 751 C CA . ALA A 1 101 ? 34.669 -16.067 2.857 1.00 97.19 101 ALA A CA 1
ATOM 752 C C . ALA A 1 101 ? 35.243 -16.639 4.168 1.00 97.19 101 ALA A C 1
ATOM 754 O O . ALA A 1 101 ? 36.453 -16.597 4.385 1.00 97.19 101 ALA A O 1
ATOM 755 N N . LEU A 1 102 ? 34.393 -17.256 4.997 1.00 96.75 102 LEU A N 1
ATOM 756 C CA . LEU A 1 102 ? 34.773 -17.976 6.221 1.00 96.75 102 LEU A CA 1
ATOM 757 C C . LEU A 1 102 ? 35.258 -19.420 5.994 1.00 96.75 102 LEU A C 1
ATOM 759 O O . LEU A 1 102 ? 35.616 -20.103 6.955 1.00 96.75 102 LEU A O 1
ATOM 763 N N . GLY A 1 103 ? 35.254 -19.913 4.754 1.00 95.56 103 GLY A N 1
ATOM 764 C CA . GLY A 1 103 ? 35.645 -21.283 4.411 1.00 95.56 103 GLY A CA 1
ATOM 765 C C . GLY A 1 103 ? 34.659 -22.356 4.887 1.00 95.56 103 GLY A C 1
ATOM 766 O O . GLY A 1 103 ? 35.058 -23.501 5.095 1.00 95.56 103 GLY A O 1
ATOM 767 N N . LYS A 1 104 ? 33.389 -21.995 5.101 1.00 95.75 104 LYS A N 1
ATOM 768 C CA . LYS A 1 104 ? 32.333 -22.896 5.594 1.00 95.75 104 LYS A CA 1
ATOM 769 C C . LYS A 1 104 ? 31.537 -23.564 4.475 1.00 95.75 104 LYS A C 1
ATOM 771 O O . LYS A 1 104 ? 30.948 -24.616 4.706 1.00 95.75 104 LYS A O 1
ATOM 776 N N . VAL A 1 105 ? 31.533 -22.977 3.278 1.00 96.19 105 VAL A N 1
ATOM 777 C CA . VAL A 1 105 ? 30.886 -23.526 2.075 1.00 96.19 105 VAL A CA 1
ATOM 778 C C . VAL A 1 105 ? 31.782 -23.364 0.848 1.00 96.19 105 VAL A C 1
ATOM 780 O O . VAL A 1 105 ? 32.699 -22.544 0.847 1.00 96.19 105 VAL A O 1
ATOM 783 N N . ASP A 1 106 ? 31.511 -24.142 -0.199 1.00 94.50 106 ASP A N 1
ATOM 784 C CA . ASP A 1 106 ? 32.260 -24.103 -1.458 1.00 94.50 106 ASP A CA 1
ATOM 785 C C . ASP A 1 106 ? 31.766 -23.000 -2.412 1.00 94.50 106 ASP A C 1
ATOM 787 O O . ASP A 1 106 ? 30.575 -22.697 -2.473 1.00 94.50 106 ASP A O 1
ATOM 791 N N . ASP A 1 107 ? 32.670 -22.491 -3.259 1.00 92.31 107 ASP A N 1
ATOM 792 C CA . ASP A 1 107 ? 32.391 -21.506 -4.329 1.00 92.31 107 ASP A CA 1
ATOM 793 C C . ASP A 1 107 ? 31.218 -21.929 -5.235 1.00 92.31 107 ASP A C 1
ATOM 795 O O . ASP A 1 107 ? 30.388 -21.118 -5.640 1.00 92.31 107 ASP A O 1
ATOM 799 N N . SER A 1 108 ? 31.085 -23.234 -5.501 1.00 91.50 108 SER A N 1
ATOM 800 C CA . SER A 1 108 ? 29.978 -23.770 -6.307 1.00 91.50 108 SER A CA 1
ATOM 801 C C . SER A 1 108 ? 28.594 -23.392 -5.769 1.00 91.50 108 SER A C 1
ATOM 803 O O . SER A 1 108 ? 27.684 -23.139 -6.557 1.00 91.50 108 SER A O 1
ATOM 805 N N . LEU A 1 109 ? 28.453 -23.290 -4.445 1.00 91.12 109 LEU A N 1
ATOM 806 C CA . LEU A 1 109 ? 27.199 -22.939 -3.792 1.00 91.12 109 LEU A CA 1
ATOM 807 C C . LEU A 1 109 ? 26.903 -21.441 -3.928 1.00 91.12 109 LEU A C 1
ATOM 809 O O . LEU A 1 109 ? 25.767 -21.059 -4.194 1.00 91.12 109 LEU A O 1
ATOM 813 N N . VAL A 1 110 ? 27.935 -20.595 -3.843 1.00 93.31 110 VAL A N 1
ATOM 814 C CA . VAL A 1 110 ? 27.819 -19.149 -4.091 1.00 93.31 110 VAL A CA 1
ATOM 815 C C . VAL A 1 110 ? 27.375 -18.885 -5.525 1.00 93.31 110 VAL A C 1
ATOM 817 O O . VAL A 1 110 ? 26.478 -18.080 -5.768 1.00 93.31 110 VAL A O 1
ATOM 820 N N . ARG A 1 111 ? 27.976 -19.587 -6.491 1.00 89.94 111 ARG A N 1
ATOM 821 C CA . ARG A 1 111 ? 27.630 -19.453 -7.912 1.00 89.94 111 ARG A CA 1
ATOM 822 C C . ARG A 1 111 ? 26.236 -19.963 -8.235 1.00 89.94 111 ARG A C 1
ATOM 824 O O . ARG A 1 111 ? 25.598 -19.382 -9.103 1.00 89.94 111 ARG A O 1
ATOM 831 N N . MET A 1 112 ? 25.776 -21.012 -7.557 1.00 89.38 112 MET A N 1
ATOM 832 C CA . MET A 1 112 ? 24.406 -21.507 -7.687 1.00 89.38 112 MET A CA 1
ATOM 833 C C . MET A 1 112 ? 23.410 -20.423 -7.273 1.00 89.38 112 MET A C 1
ATOM 835 O O . MET A 1 112 ? 22.610 -20.006 -8.099 1.00 89.38 112 MET A O 1
ATOM 839 N N . PHE A 1 113 ? 23.538 -19.874 -6.061 1.00 88.50 113 PHE A N 1
ATOM 840 C CA . PHE A 1 113 ? 22.636 -18.813 -5.606 1.00 88.50 113 PHE A CA 1
ATOM 841 C C . PHE A 1 113 ? 22.770 -17.518 -6.416 1.00 88.50 113 PHE A C 1
ATOM 843 O O . PHE A 1 113 ? 21.780 -16.826 -6.622 1.00 88.50 113 PHE A O 1
ATOM 850 N N . ARG A 1 114 ? 23.963 -17.209 -6.947 1.00 84.19 114 ARG A N 1
ATOM 851 C CA . ARG A 1 114 ? 24.146 -16.081 -7.874 1.00 84.19 114 ARG A CA 1
ATOM 852 C C . ARG A 1 114 ? 23.454 -16.309 -9.221 1.00 84.19 114 ARG A C 1
ATOM 854 O O . ARG A 1 114 ? 22.920 -15.369 -9.789 1.00 84.19 114 ARG A O 1
ATOM 861 N N . ALA A 1 115 ? 23.493 -17.531 -9.751 1.00 72.56 115 ALA A N 1
ATOM 862 C CA . ALA A 1 115 ? 22.822 -17.877 -11.002 1.00 72.56 115 ALA A CA 1
ATOM 863 C C . ALA A 1 115 ? 21.298 -17.902 -10.834 1.00 72.56 115 ALA A C 1
ATOM 865 O O . ALA A 1 115 ? 20.589 -17.421 -11.717 1.00 72.56 115 ALA A O 1
ATOM 866 N N . ASP A 1 116 ? 20.821 -18.396 -9.690 1.00 65.69 116 ASP A N 1
ATOM 867 C CA . ASP A 1 116 ? 19.408 -18.372 -9.311 1.00 65.69 116 ASP A CA 1
ATOM 868 C C . ASP A 1 116 ? 18.909 -16.925 -9.121 1.00 65.69 116 ASP A C 1
ATOM 870 O O . ASP A 1 116 ? 17.759 -16.635 -9.440 1.00 65.69 116 ASP A O 1
ATOM 874 N N . ALA A 1 117 ? 19.776 -16.000 -8.682 1.00 62.75 117 ALA A N 1
ATOM 875 C CA . ALA A 1 117 ? 19.480 -14.564 -8.590 1.00 62.75 117 ALA A CA 1
ATOM 876 C C . ALA A 1 117 ? 19.443 -13.841 -9.961 1.00 62.75 117 ALA A C 1
ATOM 878 O O . ALA A 1 117 ? 19.013 -12.692 -10.029 1.00 62.75 117 ALA A O 1
ATOM 879 N N . GLY A 1 118 ? 19.848 -14.506 -11.058 1.00 47.28 118 GLY A N 1
ATOM 880 C CA . GLY A 1 118 ? 19.668 -14.047 -12.443 1.00 47.28 118 GLY A CA 1
ATOM 881 C C . GLY A 1 118 ? 20.946 -13.940 -13.295 1.00 47.28 118 GLY A C 1
ATOM 882 O O . GLY A 1 118 ? 21.969 -13.400 -12.882 1.00 47.28 118 GLY A O 1
ATOM 883 N N . THR A 1 119 ? 20.860 -14.407 -14.553 1.00 33.78 119 THR A N 1
ATOM 884 C CA . THR A 1 119 ? 21.770 -14.067 -15.669 1.00 33.78 119 THR A CA 1
ATOM 885 C C . THR A 1 119 ? 20.978 -13.588 -16.893 1.00 33.78 119 THR A C 1
ATOM 887 O O . THR A 1 119 ? 20.160 -14.327 -17.432 1.00 33.78 119 THR A O 1
ATOM 890 N N . LEU A 1 120 ? 21.308 -12.393 -17.395 1.00 28.97 120 LEU A N 1
ATOM 891 C CA . LEU A 1 120 ? 21.305 -12.021 -18.819 1.00 28.97 120 LEU A CA 1
ATOM 892 C C . LEU A 1 120 ? 22.680 -11.385 -19.134 1.00 28.97 120 LEU A C 1
ATOM 894 O O . LEU A 1 120 ? 23.340 -10.880 -18.225 1.00 28.97 120 LEU A O 1
ATOM 898 N N . PRO A 1 121 ? 23.197 -11.517 -20.370 1.00 36.06 121 PRO A N 1
ATOM 899 C CA . PRO A 1 121 ? 24.633 -11.484 -20.644 1.00 36.06 121 PRO A CA 1
ATOM 900 C C . PRO A 1 121 ? 25.227 -10.072 -20.639 1.00 36.06 121 PRO A C 1
ATOM 902 O O . PRO A 1 121 ? 24.595 -9.117 -21.082 1.00 36.06 121 PRO A O 1
ATOM 905 N N . ALA A 1 122 ? 26.494 -9.978 -20.221 1.00 31.23 122 ALA A N 1
ATOM 906 C CA . ALA A 1 122 ? 27.296 -8.760 -20.276 1.00 31.23 122 ALA A CA 1
ATOM 907 C C . ALA A 1 122 ? 27.260 -8.130 -21.680 1.00 31.23 122 ALA A C 1
ATOM 909 O O . ALA A 1 122 ? 27.703 -8.737 -22.662 1.00 31.23 122 ALA A O 1
ATOM 910 N N . GLY A 1 123 ? 26.727 -6.909 -21.761 1.00 29.33 123 GLY A N 1
ATOM 911 C CA . GLY A 1 123 ? 26.725 -6.101 -22.971 1.00 29.33 123 GLY A CA 1
ATOM 912 C C . GLY A 1 123 ? 28.145 -5.897 -23.499 1.00 29.33 123 GLY A C 1
ATOM 913 O O . GLY A 1 123 ? 29.080 -5.591 -22.762 1.00 29.33 123 GLY A O 1
ATOM 914 N N . VAL A 1 124 ? 28.305 -6.090 -24.806 1.00 32.09 124 VAL A N 1
ATOM 915 C CA . VAL A 1 124 ? 29.511 -5.727 -25.558 1.00 32.09 124 VAL A CA 1
ATOM 916 C C . VAL A 1 124 ? 29.805 -4.232 -25.341 1.00 32.09 124 VAL A C 1
ATOM 918 O O . VAL A 1 124 ? 28.862 -3.440 -25.380 1.00 32.09 124 VAL A O 1
ATOM 921 N N . PRO A 1 125 ? 31.071 -3.802 -25.165 1.00 30.94 125 PRO A N 1
ATOM 922 C CA . PRO A 1 125 ? 31.377 -2.390 -24.953 1.00 30.94 125 PRO A CA 1
ATOM 923 C C . PRO A 1 125 ? 30.949 -1.556 -26.171 1.00 30.94 125 PRO A C 1
ATOM 925 O O . PRO A 1 125 ? 31.258 -1.947 -27.306 1.00 30.94 125 PRO A O 1
ATOM 928 N N . PRO A 1 126 ? 30.287 -0.400 -25.986 1.00 33.00 126 PRO A N 1
ATOM 929 C CA . PRO A 1 126 ? 29.923 0.456 -27.099 1.00 33.00 126 PRO A CA 1
ATOM 930 C C . PRO A 1 126 ? 31.185 1.000 -27.773 1.00 33.00 126 PRO A C 1
ATOM 932 O O . PRO A 1 126 ? 32.115 1.512 -27.149 1.00 33.00 126 PRO A O 1
ATOM 935 N N . THR A 1 127 ? 31.224 0.856 -29.093 1.00 33.25 127 THR A N 1
ATOM 936 C CA . THR A 1 127 ? 32.282 1.395 -29.943 1.00 33.25 127 THR A CA 1
ATOM 937 C C . THR A 1 127 ? 32.149 2.919 -29.965 1.00 33.25 127 THR A C 1
ATOM 939 O O . THR A 1 127 ? 31.102 3.441 -30.340 1.00 33.25 127 THR A O 1
ATOM 942 N N . ALA A 1 128 ? 33.196 3.634 -29.547 1.00 32.03 128 ALA A N 1
ATOM 943 C CA . ALA A 1 128 ? 33.192 5.093 -29.445 1.00 32.03 128 ALA A CA 1
ATOM 944 C C . ALA A 1 128 ? 32.849 5.781 -30.787 1.00 32.03 128 ALA A C 1
ATOM 946 O O . ALA A 1 128 ? 33.473 5.465 -31.808 1.00 32.03 128 ALA A O 1
ATOM 947 N N . PRO A 1 129 ? 31.928 6.763 -30.816 1.00 34.69 129 PRO A N 1
ATOM 948 C CA . PRO A 1 129 ? 31.762 7.620 -31.976 1.00 34.69 129 PRO A CA 1
ATOM 949 C C . PRO A 1 129 ? 32.866 8.688 -32.001 1.00 34.69 129 PRO A C 1
ATOM 951 O O . PRO A 1 129 ? 33.061 9.459 -31.064 1.00 34.69 129 PRO A O 1
ATOM 954 N N . ASN A 1 130 ? 33.598 8.729 -33.115 1.00 33.78 130 ASN A N 1
ATOM 955 C CA . ASN A 1 130 ? 34.540 9.794 -33.446 1.00 33.78 130 ASN A CA 1
ATOM 956 C C . ASN A 1 130 ? 33.801 11.134 -33.617 1.00 33.78 130 ASN A C 1
ATOM 958 O O . ASN A 1 130 ? 33.019 11.287 -34.554 1.00 33.78 130 ASN A O 1
ATOM 962 N N . GLY A 1 131 ? 34.119 12.127 -32.784 1.00 33.22 131 GLY A N 1
ATOM 963 C CA . GLY A 1 131 ? 33.713 13.524 -32.969 1.00 33.22 131 GLY A CA 1
ATOM 964 C C . GLY A 1 131 ? 34.464 14.453 -32.003 1.00 33.22 131 GLY A C 1
ATOM 965 O O . GLY A 1 131 ? 34.645 14.079 -30.847 1.00 33.22 131 GLY A O 1
ATOM 966 N N . PRO A 1 132 ? 34.973 15.621 -32.444 1.00 34.09 132 PRO A N 1
ATOM 967 C CA . PRO A 1 132 ? 35.852 16.453 -31.624 1.00 34.09 132 PRO A CA 1
ATOM 968 C C . PRO A 1 132 ? 35.069 17.270 -30.585 1.00 34.09 132 PRO A C 1
ATOM 970 O O . PRO A 1 132 ? 34.023 17.840 -30.887 1.00 34.09 132 PRO A O 1
ATOM 973 N N . ALA A 1 133 ? 35.623 17.359 -29.373 1.00 31.02 133 ALA A N 1
ATOM 974 C CA . ALA A 1 133 ? 35.088 18.144 -28.263 1.00 31.02 133 ALA A CA 1
ATOM 975 C C . ALA A 1 133 ? 35.009 19.657 -28.589 1.00 31.02 133 ALA A C 1
ATOM 977 O O . ALA A 1 133 ? 35.967 20.203 -29.152 1.00 31.02 133 ALA A O 1
ATOM 978 N N . PRO A 1 134 ? 33.932 20.373 -28.204 1.00 34.03 134 PRO A N 1
ATOM 979 C CA . PRO A 1 134 ? 33.890 21.832 -28.265 1.00 34.03 134 PRO A CA 1
ATOM 980 C C . PRO A 1 134 ? 34.765 22.467 -27.175 1.00 34.03 134 PRO A C 1
ATOM 982 O O . PRO A 1 134 ? 34.780 22.032 -26.026 1.00 34.03 134 PRO A O 1
ATOM 985 N N . GLY A 1 135 ? 35.507 23.507 -27.559 1.00 30.92 135 GLY A N 1
ATOM 986 C CA . GLY A 1 135 ? 36.483 24.198 -26.721 1.00 30.92 135 GLY A CA 1
ATOM 987 C C . GLY A 1 135 ? 35.880 25.061 -25.608 1.00 30.92 135 GLY A C 1
ATOM 988 O O . GLY A 1 135 ? 34.890 25.763 -25.796 1.00 30.92 135 GLY A O 1
ATOM 989 N N . ILE A 1 136 ? 36.562 25.040 -24.465 1.00 31.33 136 ILE A N 1
ATOM 990 C CA . ILE A 1 136 ? 36.331 25.891 -23.295 1.00 31.33 136 ILE A CA 1
ATOM 991 C C . ILE A 1 136 ? 36.823 27.318 -23.591 1.00 31.33 136 ILE A C 1
ATOM 993 O O . ILE A 1 136 ? 37.964 27.509 -24.018 1.00 31.33 136 ILE A O 1
ATOM 997 N N . VAL A 1 137 ? 35.990 28.323 -23.310 1.00 30.83 137 VAL A N 1
ATOM 998 C CA . VAL A 1 137 ? 36.375 29.746 -23.246 1.00 30.83 137 VAL A CA 1
ATOM 999 C C . VAL A 1 137 ? 36.298 30.200 -21.777 1.00 30.83 137 VAL A C 1
ATOM 1001 O O . VAL A 1 137 ? 35.286 29.931 -21.134 1.00 30.83 137 VAL A O 1
ATOM 1004 N N . PRO A 1 138 ? 37.326 30.869 -21.215 1.00 34.81 138 PRO A N 1
ATOM 1005 C CA . PRO A 1 138 ? 37.360 31.222 -19.797 1.00 34.81 138 PRO A CA 1
ATOM 1006 C C . PRO A 1 138 ? 36.674 32.568 -19.511 1.00 34.81 138 PRO A C 1
ATOM 1008 O O . PRO A 1 138 ? 36.920 33.559 -20.199 1.00 34.81 138 PRO A O 1
ATOM 1011 N N . GLY A 1 139 ? 35.866 32.616 -18.446 1.00 28.16 139 GLY A N 1
ATOM 1012 C CA . GLY A 1 139 ? 35.213 33.823 -17.933 1.00 28.16 139 GLY A CA 1
ATOM 1013 C C . GLY A 1 139 ? 35.417 33.994 -16.424 1.00 28.16 139 GLY A C 1
ATOM 1014 O O . GLY A 1 139 ? 34.811 33.297 -15.628 1.00 28.16 139 GLY A O 1
ATOM 1015 N N . HIS A 1 140 ? 36.323 34.911 -16.091 1.00 31.58 140 HIS A N 1
ATOM 1016 C CA . HIS A 1 140 ? 36.564 35.677 -14.860 1.00 31.58 140 HIS A CA 1
ATOM 1017 C C . HIS A 1 140 ? 35.967 35.274 -13.490 1.00 31.58 140 HIS A C 1
ATOM 1019 O O . HIS A 1 140 ? 34.773 35.351 -13.227 1.00 31.58 140 HIS A O 1
ATOM 1025 N N . SER A 1 141 ? 36.920 35.040 -12.580 1.00 31.73 141 SER A N 1
ATOM 1026 C CA . SER A 1 141 ? 36.861 35.051 -11.115 1.00 31.73 141 SER A CA 1
ATOM 1027 C C . SER A 1 141 ? 36.717 36.464 -10.533 1.00 31.73 141 SER A C 1
ATOM 1029 O O . SER A 1 141 ? 37.453 37.351 -10.962 1.00 31.73 141 SER A O 1
ATOM 1031 N N . THR A 1 142 ? 35.864 36.622 -9.510 1.00 30.53 142 THR A N 1
ATOM 1032 C CA . THR A 1 142 ? 36.099 37.458 -8.310 1.00 30.53 142 THR A CA 1
ATOM 1033 C C . THR A 1 142 ? 35.077 37.122 -7.215 1.00 30.53 142 THR A C 1
ATOM 1035 O O . THR A 1 142 ? 33.898 37.409 -7.398 1.00 30.53 142 THR A O 1
ATOM 1038 N N . ALA A 1 143 ? 35.528 36.583 -6.078 1.00 30.78 143 ALA A N 1
ATOM 1039 C CA . ALA A 1 143 ? 35.116 36.990 -4.724 1.00 30.78 143 ALA A CA 1
ATOM 1040 C C . ALA A 1 143 ? 35.887 36.153 -3.688 1.00 30.78 143 ALA A C 1
ATOM 1042 O O . ALA A 1 143 ? 35.677 34.953 -3.527 1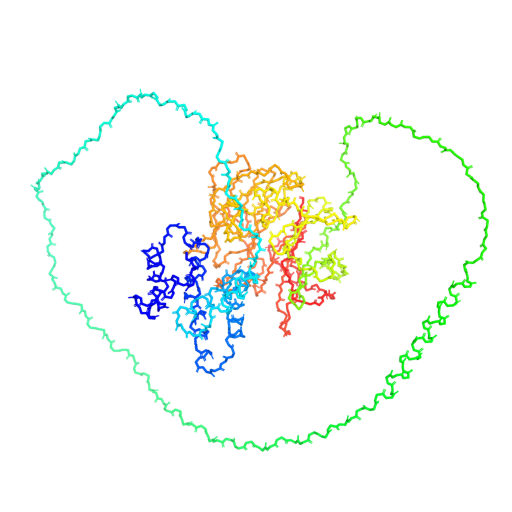.00 30.78 143 ALA A O 1
ATOM 1043 N N . GLU A 1 144 ? 36.836 36.816 -3.039 1.00 29.23 144 GLU A N 1
ATOM 1044 C CA . GLU A 1 144 ? 37.749 36.292 -2.030 1.00 29.23 144 GLU A CA 1
ATOM 1045 C C . GLU A 1 144 ? 37.043 35.980 -0.699 1.00 29.23 144 GLU A C 1
ATOM 1047 O O . GLU A 1 144 ? 36.210 36.747 -0.217 1.00 29.23 144 GLU A O 1
ATOM 1052 N N . ARG A 1 145 ? 37.462 34.882 -0.057 1.00 34.56 145 ARG A N 1
ATOM 1053 C CA . ARG A 1 145 ? 37.300 34.646 1.387 1.00 34.56 145 ARG A CA 1
ATOM 1054 C C . ARG A 1 145 ? 38.187 35.616 2.179 1.00 34.56 145 ARG A C 1
ATOM 1056 O O . ARG A 1 145 ? 39.373 35.708 1.857 1.00 34.56 145 ARG A O 1
ATOM 1063 N N . PRO A 1 146 ? 37.721 36.197 3.295 1.00 31.84 146 PRO A N 1
ATOM 1064 C CA . PRO A 1 146 ? 38.617 36.692 4.333 1.00 31.84 146 PRO A CA 1
ATOM 1065 C C . PRO A 1 146 ? 38.855 35.623 5.403 1.00 31.84 146 PRO A C 1
ATOM 1067 O O . PRO A 1 146 ? 37.927 34.972 5.880 1.00 31.84 146 PRO A O 1
ATOM 1070 N N . GLY A 1 147 ? 40.130 35.451 5.747 1.00 30.11 147 GLY A N 1
ATOM 1071 C CA . GLY A 1 147 ? 40.623 34.487 6.718 1.00 30.11 147 GLY A CA 1
ATOM 1072 C C . GLY A 1 147 ? 40.579 34.948 8.176 1.00 30.11 147 GLY A C 1
ATOM 1073 O O . GLY A 1 147 ? 40.313 36.099 8.515 1.00 30.11 147 GLY A O 1
ATOM 1074 N N . THR A 1 148 ? 40.894 33.973 9.017 1.00 31.25 148 THR A N 1
ATOM 1075 C CA . THR A 1 148 ? 41.028 33.983 10.471 1.00 31.25 148 THR A CA 1
ATOM 1076 C C . THR A 1 148 ? 41.954 35.087 10.996 1.00 31.25 148 THR A C 1
ATOM 1078 O O . THR A 1 148 ? 43.101 35.200 10.562 1.00 31.25 148 THR A O 1
ATOM 1081 N N . GLN A 1 149 ? 41.502 35.824 12.017 1.00 30.22 149 GLN A N 1
ATOM 1082 C CA . GLN A 1 149 ? 42.377 36.540 12.948 1.00 30.22 149 GLN A CA 1
ATOM 1083 C C . GLN A 1 149 ? 42.147 36.058 14.383 1.00 30.22 149 GLN A C 1
ATOM 1085 O O . GLN A 1 149 ? 41.028 36.019 14.885 1.00 30.22 149 GLN A O 1
ATOM 1090 N N . VAL A 1 150 ? 43.260 35.697 15.016 1.00 37.06 150 VAL A N 1
ATOM 1091 C CA . VAL A 1 150 ? 43.448 35.474 16.452 1.00 37.06 150 VAL A CA 1
ATOM 1092 C C . VAL A 1 150 ? 43.703 36.829 17.115 1.00 37.06 150 VAL A C 1
ATOM 1094 O O . VAL A 1 150 ? 44.478 37.593 16.546 1.00 37.06 150 VAL A O 1
ATOM 1097 N N . LEU A 1 151 ? 43.141 37.092 18.308 1.00 28.52 151 LEU A N 1
ATOM 1098 C CA . LEU A 1 151 ? 43.778 37.869 19.393 1.00 28.52 151 LEU A CA 1
ATOM 1099 C C . LEU A 1 151 ? 42.946 37.862 20.703 1.00 28.52 151 LEU A C 1
ATOM 1101 O O . LEU A 1 151 ? 41.844 38.392 20.755 1.00 28.52 151 LEU A O 1
ATOM 1105 N N . SER A 1 152 ? 43.550 37.246 21.731 1.00 30.08 152 SER A N 1
ATOM 1106 C CA . SER A 1 152 ? 43.665 37.638 23.158 1.00 30.08 152 SER A CA 1
ATOM 1107 C C . SER A 1 152 ? 42.466 38.164 23.974 1.00 30.08 152 SER A C 1
ATOM 1109 O O . SER A 1 152 ? 42.038 39.299 23.806 1.00 30.08 152 SER A O 1
ATOM 1111 N N . ASP A 1 153 ? 42.068 37.339 24.950 1.00 36.91 153 ASP A N 1
ATOM 1112 C CA . ASP A 1 153 ? 42.134 37.544 26.417 1.00 36.91 153 ASP A CA 1
ATOM 1113 C C . ASP A 1 153 ? 41.826 38.944 27.002 1.00 36.91 153 ASP A C 1
ATOM 1115 O O . ASP A 1 153 ? 42.673 39.830 26.969 1.00 36.91 153 ASP A O 1
ATOM 1119 N N . GLU A 1 154 ? 40.657 39.083 27.643 1.00 31.70 154 GLU A N 1
ATOM 1120 C CA . GLU A 1 154 ? 40.445 39.883 28.863 1.00 31.70 154 GLU A CA 1
ATOM 1121 C C . GLU A 1 154 ? 39.192 39.360 29.600 1.00 31.70 154 GLU A C 1
ATOM 1123 O O . GLU A 1 154 ? 38.092 39.305 29.048 1.00 31.70 154 GLU A O 1
ATOM 1128 N N . GLY A 1 155 ? 39.379 38.902 30.842 1.00 30.45 155 GLY A N 1
ATOM 1129 C CA . GLY A 1 155 ? 38.374 38.181 31.626 1.00 30.45 155 GLY A CA 1
ATOM 1130 C C . GLY A 1 155 ? 37.538 39.024 32.590 1.00 30.45 155 GLY A C 1
ATOM 1131 O O . GLY A 1 155 ? 37.917 40.133 32.944 1.00 30.45 155 GLY A O 1
ATOM 1132 N N . VAL A 1 156 ? 36.444 38.431 33.089 1.00 32.12 156 VAL A N 1
ATOM 1133 C CA . VAL A 1 156 ? 35.716 38.770 34.335 1.00 32.12 156 VAL A CA 1
ATOM 1134 C C . VAL A 1 156 ? 35.036 37.471 34.850 1.00 32.12 156 VAL A C 1
ATOM 1136 O O . VAL A 1 156 ? 34.650 36.642 34.028 1.00 32.12 156 VAL A O 1
ATOM 1139 N N . PRO A 1 157 ? 34.949 37.214 36.177 1.00 34.97 157 PRO A N 1
ATOM 1140 C CA . PRO A 1 157 ? 35.076 35.870 36.746 1.00 34.97 157 PRO A CA 1
ATOM 1141 C C . PRO A 1 157 ? 33.746 35.157 37.036 1.00 34.97 157 PRO A C 1
ATOM 1143 O O . PRO A 1 157 ? 32.749 35.784 37.389 1.00 34.97 157 PRO A O 1
ATOM 1146 N N . VAL A 1 158 ? 33.782 33.822 37.011 1.00 36.38 158 VAL A N 1
ATOM 1147 C CA . VAL A 1 158 ? 32.740 32.935 37.556 1.00 36.38 158 VAL A CA 1
ATOM 1148 C C . VAL A 1 158 ? 33.250 32.352 38.886 1.00 36.38 158 VAL A C 1
ATOM 1150 O O . VAL A 1 158 ? 34.399 31.908 38.943 1.00 36.38 158 VAL A O 1
ATOM 1153 N N . PRO A 1 159 ? 32.465 32.372 39.980 1.00 36.06 159 PRO A N 1
ATOM 1154 C CA . PRO A 1 159 ? 32.913 31.862 41.269 1.00 36.06 159 PRO A CA 1
ATOM 1155 C C . PRO A 1 159 ? 33.011 30.330 41.273 1.00 36.06 159 PRO A C 1
ATOM 1157 O O . PRO A 1 159 ? 32.100 29.622 40.854 1.00 36.06 159 PRO A O 1
ATOM 1160 N N . SER A 1 160 ? 34.137 29.850 41.799 1.00 32.41 160 SER A N 1
ATOM 1161 C CA . SER A 1 160 ? 34.465 28.448 42.053 1.00 32.41 160 SER A CA 1
ATOM 1162 C C . SER A 1 160 ? 33.499 27.821 43.068 1.00 32.41 160 SER A C 1
ATOM 1164 O O . SER A 1 160 ? 33.366 28.319 44.187 1.00 32.41 160 SER A O 1
ATOM 1166 N N . GLN A 1 161 ? 32.858 26.710 42.692 1.00 36.19 161 GLN A N 1
ATOM 1167 C CA . GLN A 1 161 ? 32.377 25.713 43.647 1.00 36.19 161 GLN A CA 1
ATOM 1168 C C . GLN A 1 161 ? 33.307 24.504 43.615 1.00 36.19 161 GLN A C 1
ATOM 1170 O O . GLN A 1 161 ? 33.740 24.056 42.556 1.00 36.19 161 GLN A O 1
ATOM 1175 N N . ALA A 1 162 ? 33.653 24.066 44.820 1.00 35.38 162 ALA A N 1
ATOM 1176 C CA . ALA A 1 162 ? 34.626 23.040 45.125 1.00 35.38 162 ALA A CA 1
ATOM 1177 C C . ALA A 1 162 ? 34.132 21.634 44.764 1.00 35.38 162 ALA A C 1
ATOM 1179 O O . ALA A 1 162 ? 32.947 21.327 44.895 1.00 35.38 162 ALA A O 1
ATOM 1180 N N . ASP A 1 163 ? 35.094 20.793 44.391 1.00 38.94 163 ASP A N 1
ATOM 1181 C CA . ASP A 1 163 ? 34.971 19.351 44.214 1.00 38.94 163 ASP A CA 1
ATOM 1182 C C . ASP A 1 163 ? 34.233 18.674 45.379 1.00 38.94 163 ASP A C 1
ATOM 1184 O O . ASP A 1 163 ? 34.688 18.690 46.528 1.00 38.94 163 ASP A O 1
ATOM 1188 N N . ALA A 1 164 ? 33.129 18.003 45.058 1.00 37.34 164 ALA A N 1
ATOM 1189 C CA . ALA A 1 164 ? 32.548 16.954 45.881 1.00 37.34 164 ALA A CA 1
ATOM 1190 C C . ALA A 1 164 ? 32.434 15.685 45.027 1.00 37.34 164 ALA A C 1
ATOM 1192 O O . ALA A 1 164 ? 31.803 15.683 43.972 1.00 37.34 164 ALA A O 1
ATOM 1193 N N . ALA A 1 165 ? 33.092 14.620 45.486 1.00 46.34 165 ALA A N 1
ATOM 1194 C CA . ALA A 1 165 ? 33.054 13.292 44.886 1.00 46.34 165 ALA A CA 1
ATOM 1195 C C . ALA A 1 165 ? 31.610 12.755 44.775 1.00 46.34 165 ALA A C 1
ATOM 1197 O O . ALA A 1 165 ? 30.785 13.063 45.642 1.00 46.34 165 ALA A O 1
ATOM 1198 N N . PRO A 1 166 ? 31.294 11.928 43.761 1.00 45.22 166 PRO A N 1
ATOM 1199 C CA . PRO A 1 166 ? 29.965 11.343 43.632 1.00 45.22 166 PRO A CA 1
ATOM 1200 C C . PRO A 1 166 ? 29.685 10.367 44.792 1.00 45.22 166 PRO A C 1
ATOM 1202 O O . PRO A 1 166 ? 30.597 9.655 45.224 1.00 45.22 166 PRO A O 1
ATOM 1205 N N . PRO A 1 167 ? 28.446 10.310 45.315 1.00 44.19 167 PRO A N 1
ATOM 1206 C CA . PRO A 1 167 ? 28.076 9.334 46.331 1.00 44.19 167 PRO A CA 1
ATOM 1207 C C . PRO A 1 167 ? 28.004 7.923 45.733 1.00 44.19 167 PRO A C 1
ATOM 1209 O O . PRO A 1 167 ? 27.511 7.722 44.623 1.00 44.19 167 PRO A O 1
ATOM 1212 N N . SER A 1 168 ? 28.495 6.942 46.491 1.00 50.22 168 SER A N 1
ATOM 1213 C CA . SER A 1 168 ? 28.342 5.514 46.203 1.00 50.22 168 SER A CA 1
ATOM 1214 C C . SER A 1 168 ? 26.860 5.124 46.084 1.00 50.22 168 SER A C 1
ATOM 1216 O O . SER A 1 168 ? 26.045 5.660 46.838 1.00 50.22 168 SER A O 1
ATOM 1218 N N . PRO A 1 169 ? 26.496 4.171 45.207 1.00 46.09 169 PRO A N 1
ATOM 1219 C CA . PRO A 1 169 ? 25.122 3.695 45.111 1.00 46.09 169 PRO A CA 1
ATOM 1220 C C . PRO A 1 169 ? 24.731 2.900 46.367 1.00 46.09 169 PRO A C 1
ATOM 1222 O O . PRO A 1 169 ? 25.489 2.046 46.833 1.00 46.09 169 PRO A O 1
ATOM 1225 N N . ASP A 1 170 ? 23.543 3.191 46.903 1.00 45.94 170 ASP A N 1
ATOM 1226 C CA . ASP A 1 170 ? 22.911 2.426 47.981 1.00 45.94 170 ASP A CA 1
ATOM 1227 C C . ASP A 1 170 ? 22.638 0.974 47.535 1.00 45.94 170 ASP A C 1
ATOM 1229 O O . ASP A 1 170 ? 22.275 0.738 46.376 1.00 45.94 170 ASP A O 1
ATOM 1233 N N . PRO A 1 171 ? 22.773 -0.022 48.429 1.00 42.62 171 PRO A N 1
ATOM 1234 C CA . PRO A 1 171 ? 22.458 -1.403 48.105 1.00 42.62 171 PRO A CA 1
ATOM 1235 C C . PRO A 1 171 ? 20.935 -1.578 48.014 1.00 42.62 171 PRO A C 1
ATOM 1237 O O . PRO A 1 171 ? 20.202 -1.294 48.962 1.00 42.62 171 PRO A O 1
ATOM 1240 N N . GLY A 1 172 ? 20.458 -2.062 46.865 1.00 45.31 172 GLY A N 1
ATOM 1241 C CA . GLY A 1 172 ? 19.057 -2.439 46.671 1.00 45.31 172 GLY A CA 1
ATOM 1242 C C . GLY A 1 172 ? 18.597 -3.542 47.642 1.00 45.31 172 GLY A C 1
ATOM 1243 O O . GLY A 1 172 ? 19.425 -4.228 48.251 1.00 45.31 172 GLY A O 1
ATOM 1244 N N . PRO A 1 173 ? 17.275 -3.733 47.811 1.00 43.25 173 PRO A N 1
ATOM 1245 C CA . PRO A 1 173 ? 16.743 -4.721 48.739 1.00 43.25 173 PRO A CA 1
ATOM 1246 C C . PRO A 1 173 ? 17.136 -6.139 48.305 1.00 43.25 173 PRO A C 1
ATOM 1248 O O . PRO A 1 173 ? 16.973 -6.528 47.150 1.00 43.25 173 PRO A O 1
ATOM 1251 N N . THR A 1 174 ? 17.642 -6.925 49.251 1.00 40.09 174 THR A N 1
ATOM 1252 C CA . THR A 1 174 ? 17.937 -8.350 49.077 1.00 40.09 174 THR A CA 1
ATOM 1253 C C . THR A 1 174 ? 16.651 -9.130 48.828 1.00 40.09 174 THR A C 1
ATOM 1255 O O . THR A 1 174 ? 15.806 -9.231 49.719 1.00 40.09 174 THR A O 1
ATOM 1258 N N . VAL A 1 175 ? 16.520 -9.705 47.635 1.00 40.12 175 VAL A N 1
ATOM 1259 C CA . VAL A 1 175 ? 15.541 -10.755 47.341 1.00 40.12 175 VAL A CA 1
ATOM 1260 C C . VAL A 1 175 ? 16.137 -12.086 47.796 1.00 40.12 175 VAL A C 1
ATOM 1262 O O . VAL A 1 175 ? 17.162 -12.526 47.278 1.00 40.12 175 VAL A O 1
ATOM 1265 N N . ASP A 1 176 ? 15.503 -12.710 48.786 1.00 37.59 176 ASP A N 1
ATOM 1266 C CA . ASP A 1 176 ? 15.802 -14.075 49.218 1.00 37.59 176 ASP A CA 1
ATOM 1267 C C . ASP A 1 176 ? 15.473 -15.044 48.071 1.00 37.59 176 ASP A C 1
ATOM 1269 O O . ASP A 1 176 ? 14.309 -15.271 47.734 1.00 37.59 176 ASP A O 1
ATOM 1273 N N . VAL A 1 177 ? 16.502 -15.617 47.445 1.00 35.47 177 VAL A N 1
ATOM 1274 C CA . VAL A 1 177 ? 16.330 -16.685 46.456 1.00 35.47 177 VAL A CA 1
ATOM 1275 C C . VAL A 1 177 ? 16.065 -17.984 47.210 1.00 35.47 177 VAL A C 1
ATOM 1277 O O . VAL A 1 177 ? 16.980 -18.679 47.653 1.00 35.47 177 VAL A O 1
ATOM 1280 N N . GLN A 1 178 ? 14.788 -18.325 47.354 1.00 39.47 178 GLN A N 1
ATOM 1281 C CA . GLN A 1 178 ? 14.373 -19.666 47.746 1.00 39.47 178 GLN A CA 1
ATOM 1282 C C . GLN A 1 178 ? 14.723 -20.640 46.611 1.00 39.47 178 GLN A C 1
ATOM 1284 O O . GLN A 1 178 ? 14.206 -20.543 45.500 1.00 39.47 178 GLN A O 1
ATOM 1289 N N . ALA A 1 179 ? 15.633 -21.575 46.890 1.00 35.59 179 ALA A N 1
ATOM 1290 C CA . ALA A 1 179 ? 16.035 -22.615 45.954 1.00 35.59 179 ALA A CA 1
ATOM 1291 C C . ALA A 1 179 ? 14.837 -23.507 45.576 1.00 35.59 179 ALA A C 1
ATOM 1293 O O . ALA A 1 179 ? 14.291 -24.218 46.422 1.00 35.59 179 ALA A O 1
ATOM 1294 N N . TYR A 1 180 ? 14.456 -23.502 44.297 1.00 36.81 180 TYR A N 1
ATOM 1295 C CA . TYR A 1 180 ? 13.547 -24.500 43.739 1.00 36.81 180 TYR A CA 1
ATOM 1296 C C . TYR A 1 180 ? 14.267 -25.851 43.658 1.00 36.81 180 TYR A C 1
ATOM 1298 O O . TYR A 1 180 ? 15.278 -26.000 42.973 1.00 36.81 180 TYR A O 1
ATOM 1306 N N . ALA A 1 181 ? 13.743 -26.848 44.370 1.00 40.25 181 ALA A N 1
ATOM 1307 C CA . ALA A 1 181 ? 14.153 -28.235 44.211 1.00 40.25 181 ALA A CA 1
ATOM 1308 C C . ALA A 1 181 ? 13.655 -28.773 42.858 1.00 40.25 181 ALA A C 1
ATOM 1310 O O . ALA A 1 181 ? 12.484 -28.611 42.515 1.00 40.25 181 ALA A O 1
ATOM 1311 N N . ALA A 1 182 ? 14.542 -29.424 42.103 1.00 41.09 182 ALA A N 1
ATOM 1312 C CA . ALA A 1 182 ? 14.210 -30.062 40.833 1.00 41.09 182 ALA A CA 1
ATOM 1313 C C . ALA A 1 182 ? 13.158 -31.183 41.013 1.00 41.09 182 ALA A C 1
ATOM 1315 O O . ALA A 1 182 ? 13.249 -31.950 41.979 1.00 41.09 182 ALA A O 1
ATOM 1316 N N . PRO A 1 183 ? 12.182 -31.329 40.096 1.00 47.47 183 PRO A N 1
ATOM 1317 C CA . PRO A 1 183 ? 11.246 -32.448 40.124 1.00 47.47 183 PRO A CA 1
ATOM 1318 C C . PRO A 1 183 ? 11.933 -33.757 39.678 1.00 47.47 183 PRO A C 1
ATOM 1320 O O . PRO A 1 183 ? 12.892 -33.725 38.903 1.00 47.47 183 PRO A O 1
ATOM 1323 N N . PRO A 1 184 ? 11.468 -34.930 40.151 1.00 46.19 184 PRO A N 1
ATOM 1324 C CA . PRO A 1 184 ? 12.073 -36.214 39.809 1.00 46.19 184 PRO A CA 1
ATOM 1325 C C . PRO A 1 184 ? 11.782 -36.621 38.349 1.00 46.19 184 PRO A C 1
ATOM 1327 O O . PRO A 1 184 ? 10.755 -36.226 37.791 1.00 46.19 184 PRO A O 1
ATOM 1330 N N . PRO A 1 185 ? 12.642 -37.453 37.728 1.00 40.34 185 PRO A N 1
ATOM 1331 C CA . PRO A 1 185 ? 12.493 -37.851 36.333 1.00 40.34 185 PRO A CA 1
ATOM 1332 C C . PRO A 1 185 ? 11.285 -38.778 36.139 1.00 40.34 185 PRO A C 1
ATOM 1334 O O . PRO A 1 185 ? 11.227 -39.881 36.691 1.00 40.34 185 PRO A O 1
ATOM 1337 N N . GLN A 1 186 ? 10.334 -38.346 35.311 1.00 45.94 186 GLN A N 1
ATOM 1338 C CA . GLN A 1 186 ? 9.203 -39.163 34.884 1.00 45.94 186 GLN A CA 1
ATOM 1339 C C . GLN A 1 186 ? 9.667 -40.172 33.825 1.00 45.94 186 GLN A C 1
ATOM 1341 O O . GLN A 1 186 ? 10.064 -39.801 32.724 1.00 45.94 186 GLN A O 1
ATOM 1346 N N . HIS A 1 187 ? 9.622 -41.461 34.160 1.00 44.62 187 HIS A N 1
ATOM 1347 C CA . HIS A 1 187 ? 9.764 -42.537 33.181 1.00 44.62 187 HIS A CA 1
ATOM 1348 C C . HIS A 1 187 ? 8.414 -42.740 32.483 1.00 44.62 187 HIS A C 1
ATOM 1350 O O . HIS A 1 187 ? 7.499 -43.331 33.057 1.00 44.62 187 HIS A O 1
ATOM 1356 N N . GLY A 1 188 ? 8.284 -42.233 31.257 1.00 40.66 188 GLY A N 1
ATOM 1357 C CA . GLY A 1 188 ? 7.151 -42.531 30.382 1.00 40.66 188 GLY A CA 1
ATOM 1358 C C . GLY A 1 188 ? 7.227 -43.965 29.847 1.00 40.66 188 GLY A C 1
ATOM 1359 O O . GLY A 1 188 ? 8.285 -44.422 29.418 1.00 40.66 188 GLY A O 1
ATOM 1360 N N . ALA A 1 189 ? 6.106 -44.685 29.894 1.00 49.25 189 ALA A N 1
ATOM 1361 C CA . ALA A 1 189 ? 5.947 -45.995 29.263 1.00 49.25 189 ALA A CA 1
ATOM 1362 C C . ALA A 1 189 ? 6.025 -45.885 27.722 1.00 49.25 189 ALA A C 1
ATOM 1364 O O . ALA A 1 189 ? 5.664 -44.840 27.177 1.00 49.25 189 ALA A O 1
ATOM 1365 N N . PRO A 1 190 ? 6.461 -46.936 26.998 1.00 49.44 190 PRO A N 1
ATOM 1366 C CA . PRO A 1 190 ? 6.521 -46.896 25.539 1.00 49.44 190 PRO A CA 1
ATOM 1367 C C . PRO A 1 190 ? 5.111 -46.814 24.919 1.00 49.44 190 PRO A C 1
ATOM 1369 O O . PRO A 1 190 ? 4.170 -47.397 25.469 1.00 49.44 190 PRO A O 1
ATOM 1372 N N . PRO A 1 191 ? 4.950 -46.122 23.775 1.00 47.53 191 PRO A N 1
ATOM 1373 C CA . PRO A 1 191 ? 3.654 -45.958 23.124 1.00 47.53 191 PRO A CA 1
ATOM 1374 C C . PRO A 1 191 ? 3.124 -47.287 22.552 1.00 47.53 191 PRO A C 1
ATOM 1376 O O . PRO A 1 191 ? 3.909 -48.189 22.238 1.00 47.53 191 PRO A O 1
ATOM 1379 N N . PRO A 1 192 ? 1.794 -47.435 22.395 1.00 46.03 192 PRO A N 1
ATOM 1380 C CA . PRO A 1 192 ? 1.202 -48.631 21.813 1.00 46.03 192 PRO A CA 1
ATOM 1381 C C . PRO A 1 192 ? 1.526 -48.744 20.317 1.00 46.03 192 PRO A C 1
ATOM 1383 O O . PRO A 1 192 ? 1.469 -47.772 19.567 1.00 46.03 192 PRO A O 1
ATOM 1386 N N . VAL A 1 193 ? 1.827 -49.967 19.880 1.00 46.72 193 VAL A N 1
ATOM 1387 C CA . VAL A 1 193 ? 2.019 -50.324 18.470 1.00 46.72 193 VAL A CA 1
ATOM 1388 C C . VAL A 1 193 ? 0.668 -50.256 17.754 1.00 46.72 193 VAL A C 1
ATOM 1390 O O . VAL A 1 193 ? -0.214 -51.077 18.004 1.00 46.72 193 VAL A O 1
ATOM 1393 N N . ILE A 1 194 ? 0.501 -49.284 16.857 1.00 50.34 194 ILE A N 1
ATOM 1394 C CA . ILE A 1 194 ? -0.629 -49.233 15.924 1.00 50.34 194 ILE A CA 1
ATOM 1395 C C . ILE A 1 194 ? -0.330 -50.223 14.793 1.00 50.34 194 ILE A C 1
ATOM 1397 O O . ILE A 1 194 ? 0.657 -50.081 14.074 1.00 50.34 194 ILE A O 1
ATOM 1401 N N . HIS A 1 195 ? -1.168 -51.248 14.636 1.00 38.34 195 HIS A N 1
ATOM 1402 C CA . HIS A 1 195 ? -1.086 -52.140 13.484 1.00 38.34 195 HIS A CA 1
ATOM 1403 C C . HIS A 1 195 ? -1.578 -51.411 12.228 1.00 38.34 195 HIS A C 1
ATOM 1405 O O . HIS A 1 195 ? -2.749 -51.052 12.129 1.00 38.34 195 HIS A O 1
ATOM 1411 N N . GLU A 1 196 ? -0.680 -51.228 11.260 1.00 39.53 196 GLU A N 1
ATOM 1412 C CA . GLU A 1 196 ? -0.981 -50.729 9.919 1.00 39.53 196 GLU A CA 1
ATOM 1413 C C . GLU A 1 196 ? -2.009 -51.643 9.230 1.00 39.53 196 GLU A C 1
ATOM 1415 O O . GLU A 1 196 ? -1.709 -52.750 8.769 1.00 39.53 196 GLU A O 1
ATOM 1420 N N . GLN A 1 197 ? -3.258 -51.190 9.164 1.00 40.62 197 GLN A N 1
ATOM 1421 C CA . GLN A 1 197 ? -4.306 -51.869 8.420 1.00 40.62 197 GLN A CA 1
ATOM 1422 C C . GLN A 1 197 ? -4.209 -51.427 6.954 1.00 40.62 197 GLN A C 1
ATOM 1424 O O . GLN A 1 197 ? -4.748 -50.396 6.560 1.00 40.62 197 GLN A O 1
ATOM 1429 N N . ARG A 1 198 ? -3.488 -52.204 6.134 1.00 37.56 198 ARG A N 1
ATOM 1430 C CA . ARG A 1 198 ? -3.434 -52.034 4.670 1.00 37.56 198 ARG A CA 1
ATOM 1431 C C . ARG A 1 198 ? -4.856 -52.011 4.096 1.00 37.56 198 ARG A C 1
ATOM 1433 O O . ARG A 1 198 ? -5.496 -53.057 3.978 1.00 37.56 198 ARG A O 1
ATOM 1440 N N . SER A 1 199 ? -5.342 -50.834 3.711 1.00 43.72 199 SER A N 1
ATOM 1441 C CA . SER A 1 199 ? -6.611 -50.689 3.001 1.00 43.72 199 SER A CA 1
ATOM 1442 C C . SER A 1 199 ? -6.456 -51.211 1.566 1.00 43.72 199 SER A C 1
ATOM 1444 O O . SER A 1 199 ? -5.549 -50.836 0.819 1.00 43.72 199 SER A O 1
ATOM 1446 N N . SER A 1 200 ? -7.304 -52.163 1.171 1.00 46.06 200 SER A N 1
ATOM 1447 C CA . SER A 1 200 ? -7.249 -52.741 -0.171 1.00 46.06 200 SER A CA 1
ATOM 1448 C C . SER A 1 200 ? -7.775 -51.732 -1.196 1.00 46.06 200 SER A C 1
ATOM 1450 O O . SER A 1 200 ? -8.954 -51.378 -1.169 1.00 46.06 200 SER A O 1
ATOM 1452 N N . ARG A 1 201 ? -6.928 -51.330 -2.150 1.00 49.09 201 ARG A N 1
ATOM 1453 C CA . ARG A 1 201 ? -7.224 -50.408 -3.270 1.00 49.09 201 ARG A CA 1
ATOM 1454 C C . ARG A 1 201 ? -8.323 -50.877 -4.249 1.00 49.09 201 ARG A C 1
ATOM 1456 O O . ARG A 1 201 ? -8.544 -50.236 -5.269 1.00 49.09 201 ARG A O 1
ATOM 1463 N N . ALA A 1 202 ? -9.034 -51.966 -3.956 1.00 47.16 202 ALA A N 1
ATOM 1464 C CA . ALA A 1 202 ? -10.093 -52.500 -4.811 1.00 47.16 202 ALA A CA 1
ATOM 1465 C C . ALA A 1 202 ? -11.383 -51.650 -4.792 1.00 47.16 202 ALA A C 1
ATOM 1467 O O . ALA A 1 202 ? -12.060 -51.556 -5.812 1.00 47.16 202 ALA A O 1
ATOM 1468 N N . GLY A 1 203 ? -11.708 -50.993 -3.669 1.00 48.12 203 GLY A N 1
ATOM 1469 C CA . GLY A 1 203 ? -12.933 -50.185 -3.544 1.00 48.12 203 GLY A CA 1
ATOM 1470 C C . GLY A 1 203 ? -12.889 -48.855 -4.306 1.00 48.12 203 GLY A C 1
ATOM 1471 O O . GLY A 1 203 ? -13.890 -48.436 -4.878 1.00 48.12 203 GLY A O 1
ATOM 1472 N N . VAL A 1 204 ? -11.711 -48.226 -4.377 1.00 55.16 204 VAL A N 1
ATOM 1473 C CA . VAL A 1 204 ? -11.521 -46.924 -5.042 1.00 55.16 204 VAL A CA 1
ATOM 1474 C C . VAL A 1 204 ? -11.646 -47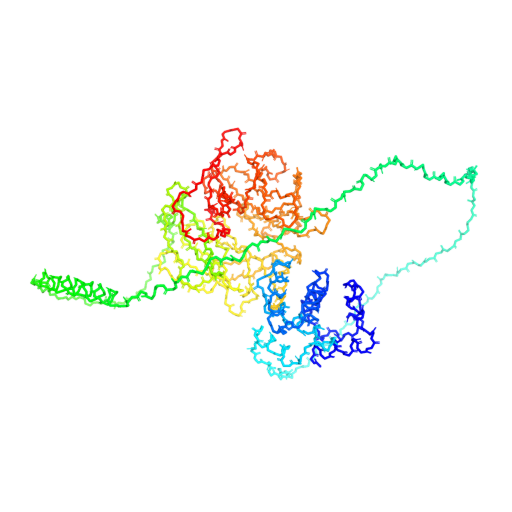.053 -6.564 1.00 55.16 204 VAL A C 1
ATOM 1476 O O . VAL A 1 204 ? -12.282 -46.220 -7.202 1.00 55.16 204 VAL A O 1
ATOM 1479 N N . PHE A 1 205 ? -11.133 -48.140 -7.151 1.00 56.59 205 PHE A N 1
ATOM 1480 C CA . PHE A 1 205 ? -11.264 -48.385 -8.592 1.00 56.59 205 PHE A CA 1
ATOM 1481 C C . PHE A 1 205 ? -12.717 -48.606 -9.032 1.00 56.59 205 PHE A C 1
ATOM 1483 O O . PHE A 1 205 ? -13.101 -48.159 -10.110 1.00 56.59 205 PHE A O 1
ATOM 1490 N N . LEU A 1 206 ? -13.541 -49.252 -8.200 1.00 58.75 206 LEU A N 1
ATOM 1491 C CA . LEU A 1 206 ? -14.950 -49.483 -8.527 1.00 58.75 206 LEU A CA 1
ATOM 1492 C C . LEU A 1 206 ? -15.757 -48.172 -8.533 1.00 58.75 206 LEU A C 1
ATOM 1494 O O . LEU A 1 206 ? -16.622 -47.990 -9.387 1.00 58.75 206 LEU A O 1
ATOM 1498 N N . LEU A 1 207 ? -15.435 -47.246 -7.622 1.00 61.31 207 LEU A N 1
ATOM 1499 C CA . LEU A 1 207 ? -16.062 -45.924 -7.546 1.00 61.31 207 LEU A CA 1
ATOM 1500 C C . LEU A 1 207 ? -15.708 -45.061 -8.768 1.00 61.31 207 LEU A C 1
ATOM 1502 O O . LEU A 1 207 ? -16.595 -44.465 -9.372 1.00 61.31 207 LEU A O 1
ATOM 1506 N N . VAL A 1 208 ? -14.436 -45.055 -9.184 1.00 67.00 208 VAL A N 1
ATOM 1507 C CA . VAL A 1 208 ? -13.971 -44.289 -10.357 1.00 67.00 208 VAL A CA 1
ATOM 1508 C C . VAL A 1 208 ? -14.628 -44.783 -11.649 1.00 67.00 208 VAL A C 1
ATOM 1510 O O . VAL A 1 208 ? -15.059 -43.973 -12.467 1.00 67.00 208 VAL A O 1
ATOM 1513 N N . VAL A 1 209 ? -14.780 -46.101 -11.823 1.00 70.44 209 VAL A N 1
ATOM 1514 C CA . VAL A 1 209 ? -15.467 -46.668 -12.999 1.00 70.44 209 VAL A CA 1
ATOM 1515 C C . VAL A 1 209 ? -16.958 -46.311 -13.006 1.00 70.44 209 VAL A C 1
ATOM 1517 O O . VAL A 1 209 ? -17.500 -45.988 -14.061 1.00 70.44 209 VAL A O 1
ATOM 1520 N N . LEU A 1 210 ? -17.620 -46.315 -11.844 1.00 67.62 210 LEU A N 1
ATOM 1521 C CA . LEU A 1 210 ? -19.028 -45.920 -11.730 1.00 67.62 210 LEU A CA 1
ATOM 1522 C C . LEU A 1 210 ? -19.247 -44.440 -12.063 1.00 67.62 210 LEU A C 1
ATOM 1524 O O . LEU A 1 210 ? -20.174 -44.127 -12.806 1.00 67.62 210 LEU A O 1
ATOM 1528 N N . VAL A 1 211 ? -18.378 -43.548 -11.577 1.00 69.56 211 VAL A N 1
ATOM 1529 C CA . VAL A 1 211 ? -18.448 -42.107 -11.877 1.00 69.56 211 VAL A CA 1
ATOM 1530 C C . VAL A 1 211 ? -18.177 -41.842 -13.362 1.00 69.56 211 VAL A C 1
ATOM 1532 O O . VAL A 1 211 ? -18.919 -41.089 -13.990 1.00 69.56 211 VAL A O 1
ATOM 1535 N N . ALA A 1 212 ? -17.195 -42.521 -13.965 1.00 68.25 212 ALA A N 1
ATOM 1536 C CA . ALA A 1 212 ? -16.902 -42.386 -15.393 1.00 68.25 212 ALA A CA 1
ATOM 1537 C C . ALA A 1 212 ? -18.071 -42.847 -16.287 1.00 68.25 212 ALA A C 1
ATOM 1539 O O . ALA A 1 212 ? -18.369 -42.204 -17.294 1.00 68.25 212 ALA A O 1
ATOM 1540 N N . LEU A 1 213 ? -18.775 -43.921 -15.908 1.00 71.56 213 LEU A N 1
ATOM 1541 C CA . LEU A 1 213 ? -19.969 -44.383 -16.627 1.00 71.56 213 LEU A CA 1
ATOM 1542 C C . LEU A 1 213 ? -21.154 -43.415 -16.481 1.00 71.56 213 LEU A C 1
ATOM 1544 O O . LEU A 1 213 ? -21.922 -43.249 -17.428 1.00 71.56 213 LEU A O 1
ATOM 1548 N N . LEU A 1 214 ? -21.284 -42.748 -15.331 1.00 67.06 214 LEU A N 1
ATOM 1549 C CA . LEU A 1 214 ? -22.331 -41.754 -15.072 1.00 67.06 214 LEU A CA 1
ATOM 1550 C C . LEU A 1 214 ? -22.118 -40.475 -15.895 1.00 67.06 214 LEU A C 1
ATOM 1552 O O . LEU A 1 214 ? -23.055 -39.983 -16.523 1.00 67.06 214 LEU A O 1
ATOM 1556 N N . ILE A 1 215 ? -20.873 -39.993 -15.967 1.00 66.12 215 ILE A N 1
ATOM 1557 C CA . ILE A 1 215 ? -20.494 -38.833 -16.788 1.00 66.12 215 ILE A CA 1
ATOM 1558 C C . ILE A 1 215 ? -20.640 -39.165 -18.282 1.00 66.12 215 ILE A C 1
ATOM 1560 O O . ILE A 1 215 ? -21.224 -38.386 -19.034 1.00 66.12 215 ILE A O 1
ATOM 1564 N N . GLY A 1 216 ? -20.204 -40.355 -18.714 1.00 58.25 216 GLY A N 1
ATOM 1565 C CA . GLY A 1 216 ? -20.371 -40.808 -20.100 1.00 58.25 216 GLY A CA 1
ATOM 1566 C C . GLY A 1 216 ? -21.838 -40.951 -20.527 1.00 58.25 216 GLY A C 1
ATOM 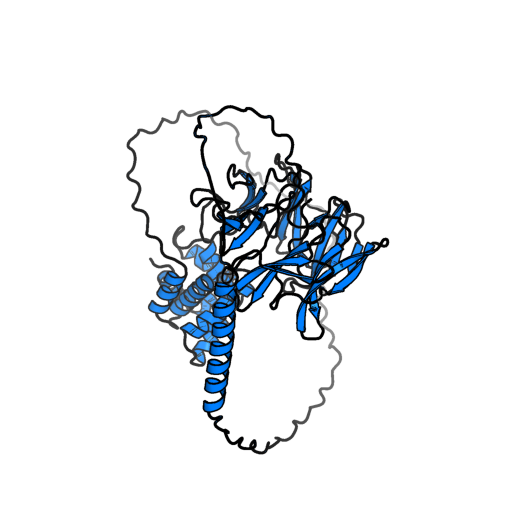1567 O O . GLY A 1 216 ? -22.182 -40.641 -21.668 1.00 58.25 216 GLY A O 1
ATOM 1568 N N . GLY A 1 217 ? -22.720 -41.361 -19.608 1.00 58.81 217 GLY A N 1
ATOM 1569 C CA . GLY A 1 217 ? -24.161 -41.456 -19.852 1.00 58.81 217 GLY A CA 1
ATOM 1570 C C . GLY A 1 217 ? -24.850 -40.097 -20.025 1.00 58.81 217 GLY A C 1
ATOM 1571 O O . GLY A 1 217 ? -25.722 -39.963 -20.883 1.00 58.81 217 GLY A O 1
ATOM 1572 N N . LEU A 1 218 ? -24.434 -39.078 -19.265 1.00 57.44 218 LEU A N 1
ATOM 1573 C CA . LEU A 1 218 ? -24.988 -37.719 -19.349 1.00 57.44 218 LEU A CA 1
ATOM 1574 C C . LEU A 1 218 ? -24.579 -36.992 -20.640 1.00 57.44 218 LEU A C 1
ATOM 1576 O O . LEU A 1 218 ? -25.409 -36.320 -21.252 1.00 57.44 218 LEU A O 1
ATOM 1580 N N . VAL A 1 219 ? -23.347 -37.194 -21.116 1.00 57.91 219 VAL A N 1
ATOM 1581 C CA . VAL A 1 219 ? -22.865 -36.597 -22.378 1.00 57.91 219 VAL A CA 1
ATOM 1582 C C . VAL A 1 219 ? -23.566 -37.212 -23.598 1.00 57.91 219 VAL A C 1
ATOM 1584 O O . VAL A 1 219 ? -23.906 -36.501 -24.543 1.00 57.91 219 VAL A O 1
ATOM 1587 N N . ALA A 1 220 ? -23.875 -38.513 -23.566 1.00 49.19 220 ALA A N 1
ATOM 1588 C CA . ALA A 1 220 ? -24.625 -39.169 -24.640 1.00 49.19 220 ALA A CA 1
ATO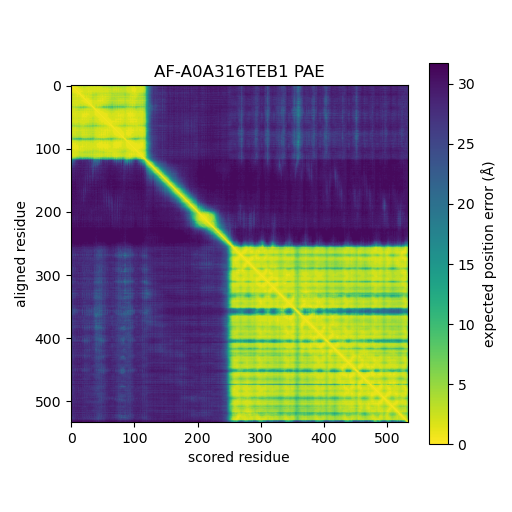M 1589 C C . ALA A 1 220 ? -26.095 -38.705 -24.721 1.00 49.19 220 ALA A C 1
ATOM 1591 O O . ALA A 1 220 ? -26.662 -38.662 -25.813 1.00 49.19 220 ALA A O 1
ATOM 1592 N N . ALA A 1 221 ? -26.702 -38.322 -23.591 1.00 49.47 221 ALA A N 1
ATOM 1593 C CA . ALA A 1 221 ? -28.068 -37.798 -23.547 1.00 49.47 221 ALA A CA 1
ATOM 1594 C C . ALA A 1 221 ? -28.165 -36.338 -24.034 1.00 49.47 221 ALA A C 1
ATOM 1596 O O . ALA A 1 221 ? -29.148 -35.981 -24.679 1.00 49.47 221 ALA A O 1
ATOM 1597 N N . GLY A 1 222 ? -27.134 -35.516 -23.798 1.00 49.03 222 GLY A N 1
ATOM 1598 C CA . GLY A 1 222 ? -27.087 -34.124 -24.269 1.00 49.03 222 GLY A CA 1
ATOM 1599 C C . GLY A 1 222 ? -26.923 -33.987 -25.787 1.00 49.03 222 GLY A C 1
ATOM 1600 O O . GLY A 1 222 ? -27.513 -33.102 -26.398 1.00 49.03 222 GLY A O 1
ATOM 1601 N N . ILE A 1 223 ? -26.192 -34.909 -26.421 1.00 52.31 223 ILE A N 1
ATOM 1602 C CA . ILE A 1 223 ? -25.933 -34.884 -27.875 1.00 52.31 223 ILE A CA 1
ATOM 1603 C C . ILE A 1 223 ? -27.142 -35.387 -28.694 1.00 52.31 223 ILE A C 1
ATOM 1605 O O . ILE A 1 223 ? -27.246 -35.110 -29.887 1.00 52.31 223 ILE A O 1
ATOM 1609 N N . LEU A 1 224 ? -28.100 -36.077 -28.065 1.00 45.28 224 LEU A N 1
ATOM 1610 C CA . LEU A 1 224 ? -29.322 -36.568 -28.719 1.00 45.28 224 LEU A CA 1
ATOM 1611 C C . LEU A 1 224 ? -30.519 -35.603 -28.640 1.00 45.28 224 LEU A C 1
ATOM 1613 O O . LEU A 1 224 ? -31.546 -35.892 -29.248 1.00 45.28 224 LEU A O 1
ATOM 1617 N N . LEU A 1 225 ? -30.395 -34.471 -27.936 1.00 48.47 225 LEU A N 1
ATOM 1618 C CA . LEU A 1 225 ? -31.478 -33.489 -27.758 1.00 48.47 225 LEU A CA 1
ATOM 1619 C C . LEU A 1 225 ? -31.255 -32.150 -28.484 1.00 48.47 225 LEU A C 1
ATOM 1621 O O . LEU A 1 225 ? -32.092 -31.261 -28.372 1.00 48.47 225 LEU A O 1
ATOM 1625 N N . LEU A 1 226 ? -30.172 -32.008 -29.255 1.00 47.84 226 LEU A N 1
ATOM 1626 C CA . LEU A 1 226 ? -29.867 -30.796 -30.030 1.00 47.84 226 LEU A CA 1
ATOM 1627 C C . LEU A 1 226 ? -29.683 -31.120 -31.517 1.00 47.84 226 LEU A C 1
ATOM 1629 O O . LEU A 1 226 ? -28.614 -30.921 -32.095 1.00 47.84 226 LEU A O 1
ATOM 1633 N N . ARG A 1 227 ? -30.733 -31.664 -32.135 1.00 39.25 227 ARG A N 1
ATOM 1634 C CA . ARG A 1 227 ? -30.823 -31.822 -33.588 1.00 39.25 227 ARG A CA 1
ATOM 1635 C C . ARG A 1 227 ? -32.204 -31.399 -34.076 1.00 39.25 227 ARG A C 1
ATOM 1637 O O . ARG A 1 227 ? -33.188 -31.777 -33.448 1.00 39.25 227 ARG A O 1
ATOM 1644 N N . ASP A 1 228 ? -32.176 -30.693 -35.205 1.00 39.84 228 ASP A N 1
ATOM 1645 C CA . ASP A 1 228 ? -33.261 -30.107 -36.011 1.00 39.84 228 ASP A CA 1
ATOM 1646 C C . ASP A 1 228 ? -33.622 -28.656 -35.645 1.00 39.84 228 ASP A C 1
ATOM 1648 O O . ASP A 1 228 ? -33.797 -28.336 -34.473 1.00 39.84 228 ASP A O 1
ATOM 1652 N N . ASP A 1 229 ? -33.799 -27.722 -36.582 1.00 40.91 229 ASP A N 1
ATOM 1653 C CA . ASP A 1 229 ? -33.468 -27.601 -38.018 1.00 40.91 229 ASP A CA 1
ATOM 1654 C C . ASP A 1 229 ? -33.794 -26.137 -38.424 1.00 40.91 229 ASP A C 1
ATOM 1656 O O . ASP A 1 229 ? -34.433 -25.421 -37.650 1.00 40.91 229 ASP A O 1
ATOM 1660 N N . ASP A 1 230 ? -33.417 -25.759 -39.650 1.00 40.22 230 ASP A N 1
ATOM 1661 C CA . ASP A 1 230 ? -33.824 -24.573 -40.437 1.00 40.22 230 ASP A CA 1
ATOM 1662 C C . ASP A 1 230 ? -33.105 -23.235 -40.120 1.00 40.22 230 ASP A C 1
ATOM 1664 O O . ASP A 1 230 ? -33.100 -22.756 -38.992 1.00 40.22 230 ASP A O 1
ATOM 1668 N N . GLY A 1 231 ? -32.492 -22.495 -41.053 1.00 34.62 231 GLY A N 1
ATOM 1669 C CA . GLY A 1 231 ? -32.440 -22.563 -42.519 1.00 34.62 231 GLY A CA 1
ATOM 1670 C C . GLY A 1 231 ? -32.463 -21.136 -43.116 1.00 34.62 231 GLY A C 1
ATOM 1671 O O . GLY A 1 231 ? -33.391 -20.392 -42.818 1.00 34.62 231 GLY A O 1
ATOM 1672 N N . ASP A 1 232 ? -31.462 -20.818 -43.958 1.00 37.78 232 ASP A N 1
ATOM 1673 C CA . ASP A 1 232 ? -31.393 -19.781 -45.027 1.00 37.78 232 ASP A CA 1
ATOM 1674 C C . ASP A 1 232 ? -31.462 -18.271 -44.642 1.00 37.78 232 ASP A C 1
ATOM 1676 O O . ASP A 1 232 ? -32.235 -17.867 -43.785 1.00 37.78 232 ASP A O 1
ATOM 1680 N N . ASP A 1 233 ? -30.741 -17.297 -45.224 1.00 37.75 233 ASP A N 1
ATOM 1681 C CA . ASP A 1 233 ? -29.828 -17.159 -46.383 1.00 37.75 233 ASP A CA 1
ATOM 1682 C C . ASP A 1 233 ? -29.038 -15.815 -46.207 1.00 37.75 233 ASP A C 1
ATOM 1684 O O . ASP A 1 233 ? -29.484 -14.949 -45.446 1.00 37.75 233 ASP A O 1
ATOM 1688 N N . PRO A 1 234 ? -27.895 -15.576 -46.889 1.00 53.72 234 PRO A N 1
ATOM 1689 C CA . PRO A 1 234 ? -27.011 -14.425 -46.707 1.00 53.72 234 PRO A CA 1
ATOM 1690 C C . PRO A 1 234 ? -27.233 -13.333 -47.768 1.00 53.72 234 PRO A C 1
ATOM 1692 O O . PRO A 1 234 ? -27.805 -13.581 -48.822 1.00 53.72 234 PRO A O 1
ATOM 1695 N N . THR A 1 235 ? -26.722 -12.121 -47.532 1.00 33.25 235 THR A N 1
ATOM 1696 C CA . THR A 1 235 ? -26.053 -11.248 -48.529 1.00 33.25 235 THR A CA 1
ATOM 1697 C C . THR A 1 235 ? -25.847 -9.844 -47.962 1.00 33.25 235 THR A C 1
ATOM 1699 O O . THR A 1 235 ? -26.729 -9.292 -47.315 1.00 33.25 235 THR A O 1
ATOM 1702 N N . GLY A 1 236 ? -24.691 -9.246 -48.261 1.00 31.42 236 GLY A N 1
ATOM 1703 C CA . GLY A 1 236 ? -24.460 -7.815 -48.055 1.00 31.42 236 GLY A CA 1
ATOM 1704 C C . GLY A 1 236 ? -23.032 -7.500 -47.644 1.00 31.42 236 GLY A C 1
ATOM 1705 O O . GLY A 1 236 ? -22.769 -7.247 -46.476 1.00 31.42 236 GLY A O 1
ATOM 1706 N N . SER A 1 237 ? -22.116 -7.556 -48.607 1.00 38.78 237 SER A N 1
ATOM 1707 C CA . SER A 1 237 ? -20.789 -6.961 -48.503 1.00 38.78 237 SER A CA 1
ATOM 1708 C C . SER A 1 237 ? -20.888 -5.433 -48.438 1.00 38.78 237 SER A C 1
ATOM 1710 O O . SER A 1 237 ? -21.790 -4.860 -49.048 1.00 38.78 237 SER A O 1
ATOM 1712 N N . ASP A 1 238 ? -19.961 -4.804 -47.714 1.00 34.88 238 ASP A N 1
ATOM 1713 C CA . ASP A 1 238 ? -19.109 -3.689 -48.167 1.00 34.88 238 ASP A CA 1
ATOM 1714 C C . ASP A 1 238 ? -18.686 -2.824 -46.964 1.00 34.88 238 ASP A C 1
ATOM 1716 O O . ASP A 1 238 ? -19.476 -2.077 -46.395 1.00 34.88 238 ASP A O 1
ATOM 1720 N N . ASP A 1 239 ? -17.406 -2.927 -46.603 1.00 36.38 239 ASP A N 1
ATOM 1721 C CA . ASP A 1 239 ? -16.637 -1.858 -45.953 1.00 36.38 239 ASP A CA 1
ATOM 1722 C C . ASP A 1 239 ? -15.955 -1.063 -47.089 1.00 36.38 239 ASP A C 1
ATOM 1724 O O . ASP A 1 239 ? -15.535 -1.682 -48.079 1.00 36.38 239 ASP A O 1
ATOM 1728 N N . PRO A 1 240 ? -15.871 0.282 -47.031 1.00 47.88 240 PRO A N 1
ATOM 1729 C CA . PRO A 1 240 ? -14.666 0.858 -46.433 1.00 47.88 240 PRO A CA 1
ATOM 1730 C C . PRO A 1 240 ? -14.845 2.200 -45.684 1.00 47.88 240 PRO A C 1
ATOM 1732 O O . PRO A 1 240 ? -15.451 3.154 -46.171 1.00 47.88 240 PRO A O 1
ATOM 1735 N N . SER A 1 241 ? -14.088 2.300 -44.591 1.00 29.34 241 SER A N 1
ATOM 1736 C CA . SER A 1 241 ? -13.240 3.431 -44.165 1.00 29.34 241 SER A CA 1
ATOM 1737 C C . SER A 1 241 ? -13.857 4.739 -43.626 1.00 29.34 241 SER A C 1
ATOM 1739 O O . SER A 1 241 ? -14.378 5.563 -44.368 1.00 29.34 241 SER A O 1
ATOM 1741 N N . VAL A 1 242 ? -13.591 4.947 -42.327 1.00 38.00 242 VAL A N 1
ATOM 1742 C CA . VAL A 1 242 ? -13.000 6.127 -41.647 1.00 38.00 242 VAL A CA 1
ATOM 1743 C C . VAL A 1 242 ? -13.516 7.523 -42.023 1.00 38.00 242 VAL A C 1
ATOM 1745 O O . VAL A 1 242 ? -13.150 8.071 -43.054 1.00 38.00 242 VAL A O 1
ATOM 1748 N N . THR A 1 243 ? -14.224 8.154 -41.084 1.00 32.53 243 THR A N 1
ATOM 1749 C CA . THR A 1 243 ? -13.758 9.303 -40.274 1.00 32.53 243 THR A CA 1
ATOM 1750 C C . THR A 1 243 ? -14.927 9.714 -39.387 1.00 32.53 243 THR A C 1
ATOM 1752 O O . THR A 1 243 ? -15.905 10.243 -39.910 1.00 32.53 243 THR A O 1
ATOM 1755 N N . ASP A 1 244 ? -14.828 9.521 -38.073 1.00 29.95 244 ASP A N 1
ATOM 1756 C CA . ASP A 1 244 ? -15.643 10.318 -37.161 1.00 29.95 244 ASP A CA 1
ATOM 1757 C C . ASP A 1 244 ? -14.779 10.852 -36.023 1.00 29.95 244 ASP A C 1
ATOM 1759 O O . ASP A 1 244 ? -14.317 10.135 -35.138 1.00 29.95 244 ASP A O 1
ATOM 1763 N N . THR A 1 245 ? -14.503 12.145 -36.129 1.00 39.56 245 THR A N 1
ATOM 1764 C CA . THR A 1 245 ? -14.048 13.003 -35.046 1.00 39.56 245 THR A CA 1
ATOM 1765 C C . THR A 1 245 ? -15.234 13.230 -34.114 1.00 39.56 245 THR A C 1
ATOM 1767 O O . THR A 1 245 ? -15.892 14.268 -34.184 1.00 39.56 245 THR A O 1
ATOM 1770 N N . GLY A 1 246 ? -15.517 12.243 -33.271 1.00 30.53 246 GLY A N 1
ATOM 1771 C CA . GLY A 1 246 ? -16.447 12.368 -32.160 1.00 30.53 246 GLY A CA 1
ATOM 1772 C C . GLY A 1 246 ? -15.688 12.825 -30.924 1.00 30.53 246 GLY A C 1
ATOM 1773 O O . GLY A 1 246 ? -14.879 12.083 -30.376 1.00 30.53 246 GLY A O 1
ATOM 1774 N N . SER A 1 247 ? -15.933 14.061 -30.500 1.00 36.56 247 SER A N 1
ATOM 1775 C CA . SER A 1 247 ? -15.730 14.493 -29.120 1.00 36.56 247 SER A CA 1
ATOM 1776 C C . SER A 1 247 ? -16.341 13.447 -28.187 1.00 36.56 247 SER A C 1
ATOM 1778 O O . SER A 1 247 ? -17.562 13.291 -28.192 1.00 36.56 247 SER A O 1
ATOM 1780 N N . GLY A 1 248 ? -15.501 12.709 -27.459 1.00 32.12 248 GLY A N 1
ATOM 1781 C CA . GLY A 1 248 ? -15.955 11.701 -26.509 1.00 32.12 248 GLY A CA 1
ATOM 1782 C C . GLY A 1 248 ? -16.792 12.359 -25.422 1.00 32.12 248 GLY A C 1
ATOM 1783 O O . GLY A 1 248 ? -16.261 13.077 -24.578 1.00 32.12 248 GLY A O 1
ATOM 1784 N N . GLU A 1 249 ? -18.105 12.146 -25.471 1.00 36.19 249 GLU A N 1
ATOM 1785 C CA . GLU A 1 249 ? -18.909 12.144 -24.253 1.00 36.19 249 GLU A CA 1
ATOM 1786 C C . GLU A 1 249 ? -18.338 11.065 -23.314 1.00 36.19 249 GLU A C 1
ATOM 1788 O O . GLU A 1 249 ? -17.850 10.042 -23.811 1.00 36.19 249 GLU A O 1
ATOM 1793 N N . PRO A 1 250 ? -18.352 11.276 -21.985 1.00 41.53 250 PRO A N 1
ATOM 1794 C CA . PRO A 1 250 ? -17.902 10.263 -21.039 1.00 41.53 250 PRO A CA 1
ATOM 1795 C C . PRO A 1 250 ? -18.702 8.980 -21.271 1.00 41.53 250 PRO A C 1
ATOM 1797 O O . PRO A 1 250 ? -19.925 9.025 -21.409 1.00 41.53 250 PRO A O 1
ATOM 1800 N N . ASP A 1 251 ? -18.007 7.850 -21.361 1.00 43.62 251 ASP A N 1
ATOM 1801 C CA . ASP A 1 251 ? -18.623 6.534 -21.493 1.00 43.62 251 ASP A CA 1
ATOM 1802 C C . ASP A 1 251 ? -19.457 6.256 -20.228 1.00 43.62 251 ASP A C 1
ATOM 1804 O O . ASP A 1 251 ? -18.911 5.930 -19.181 1.00 43.62 251 ASP A O 1
ATOM 1808 N N . ASP A 1 252 ? -20.784 6.417 -20.309 1.00 43.78 252 ASP A N 1
ATOM 1809 C CA . ASP A 1 252 ? -21.769 6.248 -19.215 1.00 43.78 252 ASP A CA 1
ATOM 1810 C C . ASP A 1 252 ? -21.969 4.763 -18.816 1.00 43.78 252 ASP A C 1
ATOM 1812 O O . ASP A 1 252 ? -23.041 4.314 -18.401 1.00 43.78 252 ASP A O 1
ATOM 1816 N N . ARG A 1 253 ? -20.933 3.941 -19.011 1.00 56.53 253 ARG A N 1
ATOM 1817 C CA . ARG A 1 253 ? -20.878 2.535 -18.613 1.00 56.53 253 ARG A CA 1
ATOM 1818 C C . ARG A 1 253 ? -20.369 2.493 -17.178 1.00 56.53 253 ARG A C 1
ATOM 1820 O O . ARG A 1 253 ? -19.164 2.531 -16.962 1.00 56.53 253 ARG A O 1
ATOM 1827 N N . GLY A 1 254 ? -21.295 2.438 -16.219 1.00 55.66 254 GLY A N 1
ATOM 1828 C CA . GLY A 1 254 ? -20.988 2.384 -14.785 1.00 55.66 254 GLY A CA 1
ATOM 1829 C C . GLY A 1 254 ? -19.920 1.349 -14.386 1.00 55.66 254 GLY A C 1
ATOM 1830 O O . GLY A 1 254 ? -19.575 0.451 -15.160 1.00 55.66 254 GLY A O 1
ATOM 1831 N N . ALA A 1 255 ? -19.411 1.490 -13.160 1.00 62.69 255 ALA A N 1
ATOM 1832 C CA . ALA A 1 255 ? -18.343 0.670 -12.587 1.00 62.69 255 ALA A CA 1
ATOM 1833 C C . ALA A 1 255 ? -18.561 -0.845 -12.787 1.00 62.69 255 ALA A C 1
ATOM 1835 O O . ALA A 1 255 ? -19.651 -1.365 -12.538 1.00 62.69 255 ALA A O 1
ATOM 1836 N N . LEU A 1 256 ? -17.51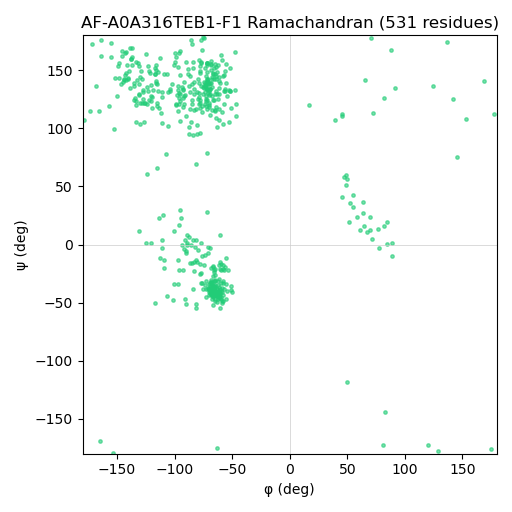6 -1.563 -13.226 1.00 80.44 256 LEU A N 1
ATOM 1837 C CA . LEU A 1 256 ? -17.575 -3.025 -13.412 1.00 80.44 256 LEU A CA 1
ATOM 1838 C C . LEU A 1 256 ? -17.470 -3.789 -12.094 1.00 80.44 256 LEU A C 1
ATOM 1840 O O . LEU A 1 256 ? -18.053 -4.863 -11.961 1.00 80.44 256 LEU A O 1
ATOM 1844 N N . VAL A 1 257 ? -16.712 -3.251 -11.140 1.00 86.56 257 VAL A N 1
ATOM 1845 C CA . VAL A 1 257 ? -16.673 -3.750 -9.765 1.00 86.56 257 VAL A CA 1
ATOM 1846 C C . VAL A 1 257 ? -17.587 -2.851 -8.932 1.00 86.56 257 VAL A C 1
ATOM 1848 O O . VAL A 1 257 ? -17.324 -1.653 -8.884 1.00 86.56 257 VAL A O 1
ATOM 1851 N N . PRO A 1 258 ? -18.639 -3.377 -8.286 1.00 90.19 258 PRO A N 1
ATOM 1852 C CA . PRO A 1 258 ? -19.494 -2.587 -7.400 1.00 90.19 258 PRO A CA 1
ATOM 1853 C C . PRO A 1 258 ? -18.729 -1.938 -6.234 1.00 90.19 258 PRO A C 1
ATOM 1855 O O . PRO A 1 258 ? -17.647 -2.401 -5.857 1.00 90.19 258 PRO A O 1
ATOM 1858 N N . ASP A 1 259 ? -19.299 -0.881 -5.652 1.00 90.56 259 ASP A N 1
ATOM 1859 C CA . ASP A 1 259 ? -18.699 -0.118 -4.543 1.00 90.56 259 ASP A CA 1
ATOM 1860 C C . ASP A 1 259 ? -18.560 -0.941 -3.250 1.00 90.56 259 ASP A C 1
ATOM 1862 O O . ASP A 1 259 ? -17.674 -0.684 -2.438 1.00 90.56 259 ASP A O 1
ATOM 1866 N N . ASP A 1 260 ? -19.407 -1.952 -3.060 1.00 90.88 260 ASP A N 1
ATOM 1867 C CA . ASP A 1 260 ? -19.409 -2.888 -1.930 1.00 90.88 260 ASP A CA 1
ATOM 1868 C C . ASP A 1 260 ? -18.527 -4.129 -2.151 1.00 90.88 260 ASP A C 1
ATOM 1870 O O . ASP A 1 260 ? -18.423 -4.982 -1.269 1.00 90.88 260 ASP A O 1
ATOM 1874 N N . VAL A 1 261 ? -17.852 -4.219 -3.298 1.00 93.88 261 VAL A N 1
ATOM 1875 C CA . VAL A 1 261 ? -16.936 -5.313 -3.634 1.00 93.88 261 VAL A CA 1
ATOM 1876 C C . VAL A 1 261 ? -15.489 -4.834 -3.535 1.00 93.88 261 VAL A C 1
ATOM 1878 O O . VAL A 1 261 ? -15.113 -3.809 -4.096 1.00 93.88 261 VAL A O 1
ATOM 1881 N N . MET A 1 262 ? -14.645 -5.600 -2.855 1.00 94.88 262 MET A N 1
ATOM 1882 C CA . MET A 1 262 ? -13.208 -5.346 -2.729 1.00 94.88 262 MET A CA 1
ATOM 1883 C C . MET A 1 262 ? -12.413 -6.214 -3.701 1.00 94.88 262 MET A C 1
ATOM 1885 O O . MET A 1 262 ? -12.855 -7.300 -4.080 1.00 94.88 262 MET A O 1
ATOM 1889 N N . LEU A 1 263 ? -11.198 -5.789 -4.033 1.00 95.50 263 LEU A N 1
ATOM 1890 C CA . LEU A 1 263 ? -10.165 -6.660 -4.581 1.00 95.50 263 LEU A CA 1
ATOM 1891 C C . LEU A 1 263 ? -9.269 -7.141 -3.439 1.00 95.50 263 LEU A C 1
ATOM 1893 O O . LEU A 1 263 ? -8.463 -6.378 -2.917 1.00 95.50 263 LEU A O 1
ATOM 1897 N N . ALA A 1 264 ? -9.400 -8.405 -3.050 1.00 96.00 264 ALA A N 1
ATOM 1898 C CA . ALA A 1 264 ? -8.664 -8.989 -1.934 1.00 96.00 264 ALA A CA 1
ATOM 1899 C C . ALA A 1 264 ? -7.717 -10.098 -2.428 1.00 96.00 264 ALA A C 1
ATOM 1901 O O . ALA A 1 264 ? -8.174 -11.065 -3.052 1.00 96.00 264 ALA A O 1
ATOM 1902 N N . PRO A 1 265 ? -6.401 -9.984 -2.185 1.00 95.25 265 PRO A N 1
ATOM 1903 C CA . PRO A 1 265 ? -5.460 -11.070 -2.420 1.00 95.25 265 PRO A CA 1
ATOM 1904 C C . PRO A 1 265 ? -5.602 -12.158 -1.355 1.00 95.25 265 PRO A C 1
ATOM 1906 O O . PRO A 1 265 ? -5.665 -11.856 -0.170 1.00 95.25 265 PRO A O 1
ATOM 1909 N N . TYR A 1 266 ? -5.595 -13.420 -1.774 1.00 94.19 266 TYR A N 1
ATOM 1910 C CA . TYR A 1 266 ? -5.503 -14.577 -0.886 1.00 94.19 266 TYR A CA 1
ATOM 1911 C C . TYR A 1 266 ? -4.264 -15.387 -1.239 1.00 94.19 266 TYR A C 1
ATOM 1913 O O . TYR A 1 266 ? -4.098 -15.813 -2.388 1.00 94.19 266 TYR A O 1
ATOM 1921 N N . VAL A 1 267 ? -3.396 -15.594 -0.254 1.00 91.25 267 VAL A N 1
ATOM 1922 C CA . VAL A 1 267 ? -2.126 -16.300 -0.391 1.00 91.25 267 VAL A CA 1
ATOM 1923 C C . VAL A 1 267 ? -2.307 -17.752 0.022 1.00 91.25 267 VAL A C 1
ATOM 1925 O O . VAL A 1 267 ? -2.665 -18.070 1.157 1.00 91.25 267 VAL A O 1
ATOM 1928 N N . GLN A 1 268 ? -2.021 -18.655 -0.910 1.00 89.25 268 GLN A N 1
ATOM 1929 C CA . GLN A 1 268 ? -2.013 -20.090 -0.662 1.00 89.25 268 GLN A CA 1
ATOM 1930 C C . GLN A 1 268 ? -0.723 -20.691 -1.209 1.00 89.25 268 GLN A C 1
ATOM 1932 O O . GLN A 1 268 ? -0.353 -20.441 -2.353 1.00 89.25 268 GLN A O 1
ATOM 1937 N N . ASP A 1 269 ? -0.026 -21.472 -0.380 1.00 86.56 269 ASP A N 1
ATOM 1938 C CA . ASP A 1 269 ? 1.251 -22.106 -0.735 1.00 86.56 269 ASP A CA 1
ATOM 1939 C C . ASP A 1 269 ? 2.292 -21.108 -1.297 1.00 86.56 269 ASP A C 1
ATOM 1941 O O . ASP A 1 269 ? 3.070 -21.433 -2.194 1.00 86.56 269 ASP A O 1
ATOM 1945 N N . GLY A 1 270 ? 2.295 -19.877 -0.767 1.00 84.81 270 GLY A N 1
ATOM 1946 C CA . GLY A 1 270 ? 3.200 -18.798 -1.181 1.00 84.81 270 GLY A CA 1
ATOM 1947 C C . GLY A 1 270 ? 2.837 -18.119 -2.505 1.00 84.81 270 GLY A C 1
ATOM 1948 O O . GLY A 1 270 ? 3.666 -17.402 -3.052 1.00 84.81 270 GLY A O 1
ATOM 1949 N N . VAL A 1 271 ? 1.632 -18.349 -3.037 1.00 90.50 271 VAL A N 1
ATOM 1950 C CA . VAL A 1 271 ? 1.145 -17.719 -4.270 1.00 90.50 271 VAL A CA 1
ATOM 1951 C C . VAL A 1 271 ? -0.114 -16.919 -3.966 1.00 90.50 271 VAL A C 1
ATOM 1953 O O . VAL A 1 271 ? -1.133 -17.484 -3.562 1.00 90.50 271 VAL A O 1
ATOM 1956 N N . SER A 1 272 ? -0.048 -15.607 -4.177 1.00 92.56 272 SER A N 1
ATOM 1957 C CA . SER A 1 272 ? -1.179 -14.702 -4.006 1.00 92.56 272 SER A CA 1
ATOM 1958 C C . SER A 1 272 ? -2.109 -14.722 -5.213 1.00 92.56 272 SER A C 1
ATOM 1960 O O . SER A 1 272 ? -1.670 -14.549 -6.345 1.00 92.56 272 SER A O 1
ATOM 1962 N N . ARG A 1 273 ? -3.415 -14.859 -4.996 1.00 95.12 273 ARG A N 1
ATOM 1963 C CA . ARG A 1 273 ? -4.431 -14.724 -6.045 1.00 95.12 273 ARG A CA 1
ATOM 1964 C C . ARG A 1 273 ? -5.443 -13.657 -5.663 1.00 95.12 273 ARG A C 1
ATOM 1966 O O . ARG A 1 273 ? -5.968 -13.690 -4.558 1.00 95.12 273 ARG A O 1
ATOM 1973 N N . VAL A 1 274 ? -5.758 -12.748 -6.584 1.00 96.12 274 VAL A N 1
ATOM 1974 C CA . VAL A 1 274 ? -6.714 -11.663 -6.326 1.00 96.12 274 VAL A CA 1
ATOM 1975 C C . VAL A 1 274 ? -8.132 -12.137 -6.619 1.00 96.12 274 VAL A C 1
ATOM 1977 O O . VAL A 1 274 ? -8.400 -12.701 -7.686 1.00 96.12 274 VAL A O 1
ATOM 1980 N N . TYR A 1 275 ? -9.035 -11.879 -5.679 1.00 95.94 275 TYR A N 1
ATOM 1981 C CA . TYR A 1 275 ? -10.465 -12.141 -5.777 1.00 95.94 275 TYR A CA 1
ATOM 1982 C C . TYR A 1 275 ? -11.248 -10.834 -5.695 1.00 95.94 275 TYR A C 1
ATOM 1984 O O . TYR A 1 275 ? -10.866 -9.923 -4.965 1.00 95.94 275 TYR A O 1
ATOM 1992 N N . ARG A 1 276 ? -12.374 -10.771 -6.403 1.00 95.56 276 ARG A N 1
ATOM 1993 C CA . ARG A 1 276 ? -13.475 -9.879 -6.035 1.00 95.56 276 ARG A CA 1
ATOM 1994 C C . ARG A 1 276 ? -14.169 -10.500 -4.838 1.00 95.56 276 ARG A C 1
ATOM 1996 O O . ARG A 1 276 ? -14.478 -11.688 -4.904 1.00 95.56 276 ARG A O 1
ATOM 2003 N N . VAL A 1 277 ? -14.388 -9.731 -3.781 1.00 96.56 277 VAL A N 1
ATOM 2004 C CA . VAL A 1 277 ? -15.064 -10.193 -2.565 1.00 96.56 277 VAL A CA 1
ATOM 2005 C C . VAL A 1 277 ? -16.101 -9.160 -2.153 1.00 96.56 277 VAL A C 1
ATOM 2007 O O . VAL A 1 277 ? -15.754 -8.010 -1.892 1.00 96.56 277 VAL A O 1
ATOM 2010 N N . ASP A 1 278 ? -17.365 -9.561 -2.100 1.00 94.75 278 ASP A N 1
ATOM 2011 C CA . ASP A 1 278 ? -18.437 -8.756 -1.516 1.00 94.75 278 ASP A CA 1
ATOM 2012 C C . ASP A 1 278 ? -18.198 -8.592 -0.008 1.00 94.75 278 ASP A C 1
ATOM 2014 O O . ASP A 1 278 ? -18.067 -9.570 0.733 1.00 94.75 278 ASP A O 1
ATOM 2018 N N . ALA A 1 279 ? -18.143 -7.344 0.450 1.00 92.06 279 ALA A N 1
ATOM 2019 C CA . ALA A 1 279 ? -17.795 -6.996 1.821 1.00 92.06 279 ALA A CA 1
ATOM 2020 C C . ALA A 1 279 ? -18.818 -7.436 2.879 1.00 92.06 279 ALA A C 1
ATOM 2022 O O . ALA A 1 279 ? -18.505 -7.456 4.070 1.00 92.06 279 ALA A O 1
ATOM 2023 N N . GLN A 1 280 ? -20.051 -7.740 2.477 1.00 90.25 280 GLN A N 1
ATOM 2024 C CA . GLN A 1 280 ? -21.146 -8.101 3.376 1.00 90.25 280 GLN A CA 1
ATOM 2025 C C . GLN A 1 280 ? -21.455 -9.593 3.315 1.00 90.25 280 GLN A C 1
ATOM 2027 O O . GLN A 1 280 ? -21.694 -10.224 4.347 1.00 90.25 280 GLN A O 1
ATOM 2032 N N . THR A 1 281 ? -21.501 -10.147 2.106 1.00 92.19 281 THR A N 1
ATOM 2033 C CA . THR A 1 281 ? -21.920 -11.528 1.857 1.00 92.19 281 THR A CA 1
ATOM 2034 C C . THR A 1 281 ? -20.747 -12.490 1.749 1.00 92.19 281 THR A C 1
ATOM 2036 O O . THR A 1 281 ? -20.950 -13.686 1.954 1.00 92.19 281 THR A O 1
ATOM 2039 N N . GLY A 1 282 ? -19.548 -11.991 1.434 1.00 93.06 282 GLY A N 1
ATOM 2040 C CA . GLY A 1 282 ? -18.378 -12.816 1.149 1.00 93.06 282 GLY A CA 1
ATOM 2041 C C . GLY A 1 282 ? -18.435 -13.561 -0.181 1.00 93.06 282 GLY A C 1
ATOM 2042 O O . GLY A 1 282 ? -17.529 -14.345 -0.477 1.00 93.06 282 GLY A O 1
ATOM 2043 N N . GLU A 1 283 ? -19.475 -13.333 -0.995 1.00 94.69 283 GLU A N 1
ATOM 2044 C CA . GLU A 1 283 ? -19.524 -13.853 -2.358 1.00 94.69 283 GLU A CA 1
ATOM 2045 C C . GLU A 1 283 ? -18.267 -13.411 -3.109 1.00 94.69 283 GLU A C 1
ATOM 2047 O O . GLU A 1 283 ? -17.899 -12.233 -3.105 1.00 94.69 283 GLU A O 1
ATOM 2052 N N . HIS A 1 284 ? -17.580 -14.376 -3.720 1.00 95.31 284 HIS A N 1
ATOM 2053 C CA . HIS A 1 284 ? -16.271 -14.126 -4.295 1.00 95.31 284 HIS A CA 1
ATOM 2054 C C . HIS A 1 284 ? -16.023 -14.863 -5.606 1.00 95.31 284 HIS A C 1
ATOM 2056 O O . HIS A 1 284 ? -16.464 -15.995 -5.822 1.00 95.31 284 HIS A O 1
ATOM 2062 N N . GLU A 1 285 ? -15.235 -14.227 -6.469 1.00 94.12 285 GLU A N 1
ATOM 2063 C CA . GLU A 1 285 ? -14.756 -14.802 -7.722 1.00 94.12 285 GLU A CA 1
ATOM 2064 C C . GLU A 1 285 ? -13.297 -14.405 -7.985 1.00 94.12 285 GLU A C 1
ATOM 2066 O O . GLU A 1 285 ? -12.886 -13.287 -7.665 1.00 94.12 285 GLU A O 1
ATOM 2071 N N . PRO A 1 286 ? -12.471 -15.304 -8.547 1.00 93.44 286 PRO A N 1
ATOM 2072 C CA . PRO A 1 286 ? -11.087 -14.972 -8.840 1.00 93.44 286 PRO A CA 1
ATOM 2073 C C . PRO A 1 286 ? -10.983 -14.015 -10.031 1.00 93.44 286 PRO A C 1
ATOM 2075 O O . PRO A 1 286 ? -11.564 -14.270 -11.084 1.00 93.44 286 PRO A O 1
ATOM 2078 N N . VAL A 1 287 ? -10.156 -12.980 -9.891 1.00 93.75 287 VAL A N 1
ATOM 2079 C CA . VAL A 1 287 ? -9.820 -12.038 -10.970 1.00 93.75 287 VAL A CA 1
ATOM 2080 C C . VAL A 1 287 ? -8.585 -12.510 -11.726 1.00 93.75 287 VAL A C 1
ATOM 2082 O O . VAL A 1 287 ? -8.586 -12.560 -12.953 1.00 93.75 287 VAL A O 1
ATOM 2085 N N . THR A 1 288 ? -7.535 -12.911 -11.006 1.00 93.06 288 THR A N 1
ATOM 2086 C CA . THR A 1 288 ? -6.294 -13.386 -11.629 1.00 93.06 288 THR A CA 1
ATOM 2087 C C . THR A 1 288 ? -6.310 -14.897 -11.862 1.00 93.06 288 THR A C 1
ATOM 2089 O O . THR A 1 288 ? -7.042 -15.674 -11.223 1.00 93.06 288 THR A O 1
ATOM 2092 N N . ARG A 1 289 ? -5.492 -15.355 -12.817 1.00 87.62 289 ARG A N 1
ATOM 2093 C CA . ARG A 1 289 ? -5.329 -16.792 -13.091 1.00 87.62 289 ARG A CA 1
ATOM 2094 C C . ARG A 1 289 ? -4.625 -17.490 -11.924 1.00 87.62 289 ARG A C 1
ATOM 2096 O O . ARG A 1 289 ? -3.800 -16.906 -11.232 1.00 87.62 289 ARG A O 1
ATOM 2103 N N . ALA A 1 290 ? -4.936 -18.769 -11.725 1.00 86.56 290 ALA A N 1
ATOM 2104 C CA . ALA A 1 290 ? -4.263 -19.578 -10.713 1.00 86.56 290 ALA A CA 1
ATOM 2105 C C . ALA A 1 290 ? -2.763 -19.746 -11.031 1.00 86.56 290 ALA A C 1
ATOM 2107 O O . ALA A 1 290 ? -2.398 -19.933 -12.193 1.00 86.56 290 ALA A O 1
ATOM 2108 N N . GLY A 1 291 ? -1.920 -19.736 -9.994 1.00 84.56 291 GLY A N 1
ATOM 2109 C CA . GLY A 1 291 ? -0.471 -19.949 -10.111 1.00 84.56 291 GLY A CA 1
ATOM 2110 C C . GLY A 1 291 ? 0.350 -18.699 -10.450 1.00 84.56 291 GLY A C 1
ATOM 2111 O O . GLY A 1 291 ? 1.566 -18.809 -10.574 1.00 84.56 291 GLY A O 1
ATOM 2112 N N . ILE A 1 292 ? -0.290 -17.538 -10.606 1.00 86.00 292 ILE A N 1
ATOM 2113 C CA . ILE A 1 292 ? 0.381 -16.235 -10.695 1.00 86.00 292 ILE A CA 1
ATOM 2114 C C . ILE A 1 292 ? 0.382 -15.634 -9.297 1.00 86.00 292 ILE A C 1
ATOM 2116 O O . ILE A 1 292 ? -0.682 -15.578 -8.694 1.00 86.00 292 ILE A O 1
ATOM 2120 N N . ASP A 1 293 ? 1.541 -15.182 -8.817 1.00 92.31 293 ASP A N 1
ATOM 2121 C CA . ASP A 1 293 ? 1.646 -14.436 -7.562 1.00 92.31 293 ASP A CA 1
ATOM 2122 C C . ASP A 1 293 ? 1.271 -12.966 -7.798 1.00 92.31 293 ASP A C 1
ATOM 2124 O O . ASP A 1 293 ? 2.076 -12.170 -8.282 1.00 92.31 293 ASP A O 1
ATOM 2128 N N . ALA A 1 294 ? 0.007 -12.635 -7.540 1.00 94.06 294 ALA A N 1
ATOM 2129 C CA . ALA A 1 294 ? -0.579 -11.321 -7.757 1.00 94.06 294 ALA A CA 1
ATOM 2130 C C . ALA A 1 294 ? -0.773 -10.584 -6.426 1.00 94.06 294 ALA A C 1
ATOM 2132 O O . ALA A 1 294 ? -1.708 -10.872 -5.675 1.00 94.06 294 ALA A O 1
ATOM 2133 N N . ARG A 1 295 ? 0.119 -9.638 -6.131 1.00 92.38 295 ARG A N 1
ATOM 2134 C CA . ARG A 1 295 ? 0.207 -8.919 -4.851 1.00 92.38 295 ARG A CA 1
ATOM 2135 C C . ARG A 1 295 ? -0.158 -7.446 -5.013 1.00 92.38 295 ARG A C 1
ATOM 2137 O O . ARG A 1 295 ? -0.092 -6.922 -6.119 1.00 92.38 295 ARG A O 1
ATOM 2144 N N . LEU A 1 296 ? -0.501 -6.786 -3.905 1.00 91.81 296 LEU A N 1
ATOM 2145 C CA . LEU A 1 296 ? -0.730 -5.333 -3.832 1.00 91.81 296 LEU A CA 1
ATOM 2146 C C . LEU A 1 296 ? -1.622 -4.800 -4.972 1.00 91.81 296 LEU A C 1
ATOM 2148 O O . LEU A 1 296 ? -1.162 -3.982 -5.775 1.00 91.81 296 LEU A O 1
ATOM 2152 N N . PRO A 1 297 ? -2.858 -5.311 -5.118 1.00 95.00 297 PRO A N 1
ATOM 2153 C CA . PRO A 1 297 ? -3.743 -4.818 -6.148 1.00 95.00 297 PRO A CA 1
ATOM 2154 C C . PRO A 1 297 ? -4.072 -3.345 -5.894 1.00 95.00 297 PRO A C 1
ATOM 2156 O O . PRO A 1 297 ? -4.189 -2.912 -4.753 1.00 95.00 297 PRO A O 1
ATOM 2159 N N . SER A 1 298 ? -4.282 -2.592 -6.964 1.00 94.62 298 SER A N 1
ATOM 2160 C CA . SER A 1 298 ? -4.993 -1.316 -6.935 1.00 94.62 298 SER A CA 1
ATOM 2161 C C . SER A 1 298 ? -6.032 -1.306 -8.046 1.00 94.62 298 SER A C 1
ATOM 2163 O O . SER A 1 298 ? -5.923 -2.056 -9.019 1.00 94.62 298 SER A O 1
ATOM 2165 N N . ILE A 1 299 ? -7.065 -0.490 -7.904 1.00 94.19 299 ILE A N 1
ATOM 2166 C CA . ILE A 1 299 ? -8.157 -0.383 -8.870 1.00 94.19 299 ILE A CA 1
ATOM 2167 C C . ILE A 1 299 ? -8.239 1.060 -9.363 1.00 94.19 299 ILE A C 1
ATOM 2169 O O . ILE A 1 299 ? -7.839 1.962 -8.645 1.00 94.19 299 ILE A O 1
ATOM 2173 N N . SER A 1 300 ? -8.636 1.282 -10.612 1.00 94.12 300 SER A N 1
ATOM 2174 C CA . SER A 1 300 ? -8.867 2.628 -11.137 1.00 94.12 300 SER A CA 1
ATOM 2175 C C . SER A 1 300 ? -10.201 3.196 -10.634 1.00 94.12 300 SER A C 1
ATOM 2177 O O . SER A 1 300 ? -11.115 2.413 -10.365 1.00 94.12 300 SER A O 1
ATOM 2179 N N . PRO A 1 301 ? -10.367 4.531 -10.584 1.00 92.12 301 PRO A N 1
ATOM 2180 C CA . PRO A 1 301 ? -11.616 5.207 -10.199 1.00 92.12 301 PRO A CA 1
ATOM 2181 C C . PRO A 1 301 ? -12.866 4.710 -10.929 1.00 92.12 301 PRO A C 1
ATOM 2183 O O . PRO A 1 301 ? -13.905 4.463 -10.326 1.00 92.12 301 PRO A O 1
ATOM 2186 N N . ASP A 1 302 ? -12.751 4.453 -12.236 1.00 91.25 302 ASP A N 1
ATOM 2187 C CA . ASP A 1 302 ? -13.837 3.889 -13.051 1.00 91.25 302 ASP A CA 1
ATOM 2188 C C . ASP A 1 302 ? -14.138 2.406 -12.743 1.00 91.25 302 ASP A C 1
ATOM 2190 O O . ASP A 1 302 ? -15.098 1.825 -13.257 1.00 91.25 302 ASP A O 1
ATOM 2194 N N . ARG A 1 303 ? -13.302 1.774 -11.913 1.00 92.75 303 ARG A N 1
ATOM 2195 C CA . ARG A 1 303 ? -13.337 0.370 -11.494 1.00 92.75 303 ARG A CA 1
ATOM 2196 C C . ARG A 1 303 ? -13.341 -0.610 -12.664 1.00 92.75 303 ARG A C 1
ATOM 2198 O O . ARG A 1 303 ? -13.921 -1.696 -12.577 1.00 92.75 303 ARG A O 1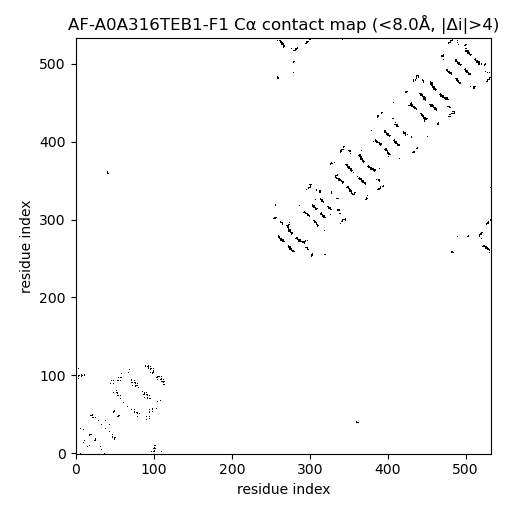
ATOM 2205 N N . ARG A 1 304 ? -12.683 -0.237 -13.768 1.00 92.81 304 ARG A N 1
ATOM 2206 C CA . ARG A 1 304 ? -12.514 -1.066 -14.977 1.00 92.81 304 ARG A CA 1
ATOM 2207 C C . ARG A 1 304 ? -11.090 -1.557 -15.181 1.00 92.81 304 ARG A C 1
ATOM 2209 O O . ARG A 1 304 ? -10.885 -2.540 -15.890 1.00 92.81 304 ARG A O 1
ATOM 2216 N N . THR A 1 305 ? -10.113 -0.908 -14.563 1.00 95.19 305 THR A N 1
ATOM 2217 C CA . THR A 1 305 ? -8.713 -1.322 -14.600 1.00 95.19 305 THR A CA 1
ATOM 2218 C C . THR A 1 305 ? -8.282 -1.741 -13.203 1.00 95.19 305 THR A C 1
ATOM 2220 O O . THR A 1 305 ? -8.511 -1.035 -12.230 1.00 95.19 305 THR A O 1
ATOM 2223 N N . MET A 1 306 ? -7.627 -2.889 -13.098 1.00 95.62 306 MET A N 1
ATOM 2224 C CA . MET A 1 306 ? -6.869 -3.268 -11.909 1.00 95.62 306 MET A CA 1
ATOM 2225 C C . MET A 1 306 ? -5.387 -3.222 -12.259 1.00 95.62 306 MET A C 1
ATOM 2227 O O . MET A 1 306 ? -5.000 -3.550 -13.379 1.00 95.62 306 MET A O 1
ATOM 2231 N N . THR A 1 307 ? -4.540 -2.861 -11.308 1.00 96.19 307 THR A N 1
ATOM 2232 C CA . THR A 1 307 ? -3.120 -3.201 -11.374 1.00 96.19 307 THR A CA 1
ATOM 2233 C C . THR A 1 307 ? -2.763 -4.126 -10.230 1.00 96.19 307 THR A C 1
ATOM 2235 O O . THR A 1 307 ? -3.450 -4.138 -9.216 1.00 96.19 307 THR A O 1
ATOM 2238 N N . TYR A 1 308 ? -1.729 -4.936 -10.399 1.00 95.38 308 TYR A N 1
ATOM 2239 C CA . TYR A 1 308 ? -1.154 -5.733 -9.323 1.00 95.38 308 TYR A CA 1
ATOM 2240 C C . TYR A 1 308 ? 0.341 -5.907 -9.561 1.00 95.38 308 TYR A C 1
ATOM 2242 O O . TYR A 1 308 ? 0.818 -5.840 -10.695 1.00 95.38 308 TYR A O 1
ATOM 2250 N N . GLN A 1 309 ? 1.090 -6.162 -8.500 1.00 92.31 309 GLN A N 1
ATOM 2251 C CA . GLN A 1 309 ? 2.504 -6.477 -8.577 1.00 92.31 309 GLN A CA 1
ATOM 2252 C C . GLN A 1 309 ? 2.711 -7.990 -8.702 1.00 92.31 309 GLN A C 1
ATOM 2254 O O . GLN A 1 309 ? 2.193 -8.772 -7.906 1.00 92.31 309 GLN A O 1
ATOM 2259 N N . SER A 1 310 ? 3.499 -8.400 -9.693 1.00 90.62 310 SER A N 1
ATOM 2260 C CA . SER A 1 310 ? 3.999 -9.769 -9.844 1.00 90.62 310 SER A CA 1
ATOM 2261 C C . SER A 1 310 ? 5.503 -9.725 -10.027 1.00 90.62 310 SER A C 1
ATOM 2263 O O . SER A 1 310 ? 6.002 -9.104 -10.968 1.00 90.62 310 SER A O 1
ATOM 2265 N N . ALA A 1 311 ? 6.234 -10.399 -9.137 1.00 85.12 311 ALA A N 1
ATOM 2266 C CA . ALA A 1 311 ? 7.673 -10.199 -8.986 1.00 85.12 311 ALA A CA 1
ATOM 2267 C C . ALA A 1 311 ? 7.998 -8.690 -8.856 1.00 85.12 311 ALA A C 1
ATOM 2269 O O . ALA A 1 311 ? 7.501 -8.041 -7.935 1.00 85.12 311 ALA A O 1
ATOM 2270 N N . ASN A 1 312 ? 8.767 -8.132 -9.794 1.00 80.19 312 ASN A N 1
ATOM 2271 C CA . ASN A 1 312 ? 9.171 -6.721 -9.815 1.00 80.19 312 ASN A CA 1
ATOM 2272 C C . ASN A 1 312 ? 8.495 -5.933 -10.947 1.00 80.19 312 ASN A C 1
ATOM 2274 O O . ASN A 1 312 ? 9.063 -4.969 -11.448 1.00 80.19 312 ASN A O 1
ATOM 2278 N N . VAL A 1 313 ? 7.327 -6.385 -11.412 1.00 89.81 313 VAL A N 1
ATOM 2279 C CA . VAL A 1 313 ? 6.598 -5.750 -12.514 1.00 89.81 313 VAL A CA 1
ATOM 2280 C C . VAL A 1 313 ? 5.168 -5.466 -12.078 1.00 89.81 313 VAL A C 1
ATOM 2282 O O . VAL A 1 313 ? 4.480 -6.344 -11.553 1.00 89.81 313 VAL A O 1
ATOM 2285 N N . ILE A 1 314 ? 4.704 -4.247 -12.346 1.00 94.31 314 ILE A N 1
ATOM 2286 C CA . ILE A 1 314 ? 3.285 -3.907 -12.252 1.00 94.31 314 ILE A CA 1
ATOM 2287 C C . ILE A 1 314 ? 2.583 -4.417 -13.509 1.00 94.31 314 ILE A C 1
ATOM 2289 O O . ILE A 1 314 ? 2.907 -4.024 -14.632 1.00 94.31 314 ILE A O 1
ATOM 2293 N N . ILE A 1 315 ? 1.599 -5.285 -13.316 1.00 95.94 315 ILE A N 1
ATOM 2294 C CA . ILE A 1 315 ? 0.714 -5.788 -14.358 1.00 95.94 315 ILE A CA 1
ATOM 2295 C C . ILE A 1 315 ? -0.578 -4.983 -14.323 1.00 95.94 315 ILE A C 1
ATOM 2297 O O . ILE A 1 315 ? -1.213 -4.862 -13.280 1.00 95.94 315 ILE A O 1
ATOM 2301 N N . ARG A 1 316 ? -0.979 -4.456 -15.479 1.00 96.50 316 ARG A N 1
ATOM 2302 C CA . ARG A 1 316 ? -2.283 -3.837 -15.714 1.00 96.50 316 ARG A CA 1
ATOM 2303 C C . ARG A 1 316 ? -3.248 -4.889 -16.250 1.00 96.50 316 ARG A C 1
ATOM 2305 O O . ARG A 1 316 ? -2.913 -5.618 -17.185 1.00 96.50 316 ARG A O 1
ATOM 2312 N N . VAL A 1 317 ? -4.450 -4.916 -15.692 1.00 96.12 317 VAL A N 1
ATOM 2313 C CA . VAL A 1 317 ? -5.541 -5.822 -16.048 1.00 96.12 317 VAL A CA 1
ATOM 2314 C C . VAL A 1 317 ? -6.760 -5.014 -16.451 1.00 96.12 317 VAL A C 1
ATOM 2316 O O . VAL A 1 317 ? -7.244 -4.182 -15.685 1.00 96.12 317 VAL A O 1
ATOM 2319 N N . ASP A 1 318 ? -7.270 -5.277 -17.644 1.00 95.31 318 ASP A N 1
ATOM 2320 C CA . ASP A 1 318 ? -8.593 -4.823 -18.053 1.00 95.31 318 ASP A CA 1
ATOM 2321 C C . ASP A 1 318 ? -9.647 -5.790 -17.493 1.00 95.31 318 ASP A C 1
ATOM 2323 O O . ASP A 1 318 ? -9.654 -6.981 -17.810 1.00 95.31 318 ASP A O 1
ATOM 2327 N N . LEU A 1 319 ? -10.517 -5.294 -16.614 1.00 93.44 319 LEU A N 1
ATOM 2328 C CA . LEU A 1 319 ? -11.448 -6.121 -15.839 1.00 93.44 319 LEU A CA 1
ATOM 2329 C C . LEU A 1 319 ? -12.656 -6.621 -16.644 1.00 93.44 319 LEU A C 1
ATOM 2331 O O . LEU A 1 319 ? -13.400 -7.466 -16.142 1.00 93.44 319 LEU A O 1
ATOM 2335 N N . GLU A 1 320 ? -12.867 -6.117 -17.861 1.00 92.19 320 GLU A N 1
ATOM 2336 C CA . GLU A 1 320 ? -13.927 -6.572 -18.767 1.00 92.19 320 GLU A CA 1
ATOM 2337 C C . GLU A 1 320 ? -13.434 -7.713 -19.657 1.00 92.19 320 GLU A C 1
ATOM 2339 O O . GLU A 1 320 ? -14.054 -8.773 -19.747 1.00 92.19 320 GLU A O 1
ATOM 2344 N N . SER A 1 321 ? -12.294 -7.499 -20.309 1.00 93.25 321 SER A N 1
ATOM 2345 C CA . SER A 1 321 ? -11.697 -8.437 -21.261 1.00 93.25 321 SER A CA 1
ATOM 2346 C C . SER A 1 321 ? -10.798 -9.485 -20.603 1.00 93.25 321 SER A C 1
ATOM 2348 O O . SER A 1 321 ? -10.483 -10.497 -21.231 1.00 93.25 321 SER A O 1
ATOM 2350 N N . SER A 1 322 ? -10.391 -9.264 -19.347 1.00 90.88 322 SER A N 1
ATOM 2351 C CA . SER A 1 322 ? -9.338 -10.028 -18.659 1.00 90.88 322 SER A CA 1
ATOM 2352 C C . SER A 1 322 ? -7.982 -9.982 -19.381 1.00 90.88 322 SER A C 1
ATOM 2354 O O . SER A 1 322 ? -7.162 -10.896 -19.237 1.00 90.88 322 SER A O 1
ATOM 2356 N N . GLU A 1 323 ? -7.746 -8.949 -20.198 1.00 94.25 323 GLU A N 1
ATOM 2357 C CA . GLU A 1 323 ? -6.442 -8.702 -20.808 1.00 94.25 323 GLU A CA 1
ATOM 2358 C C . GLU A 1 323 ? -5.446 -8.273 -19.727 1.00 94.25 323 GLU A C 1
ATOM 2360 O O . GLU A 1 323 ? -5.713 -7.354 -18.957 1.00 94.25 323 GLU A O 1
ATOM 2365 N N . GLU A 1 324 ? -4.283 -8.922 -19.697 1.00 94.56 324 GLU A N 1
ATOM 2366 C CA . GLU A 1 324 ? -3.189 -8.618 -18.775 1.00 94.56 324 GLU A CA 1
ATOM 2367 C C . GLU A 1 324 ? -1.954 -8.204 -19.580 1.00 94.56 324 GLU A C 1
ATOM 2369 O O . GLU A 1 324 ? -1.564 -8.896 -20.527 1.00 94.56 324 GLU A O 1
ATOM 2374 N N . ARG A 1 325 ? -1.302 -7.109 -19.185 1.00 94.38 325 ARG A N 1
ATOM 2375 C CA . ARG A 1 325 ? -0.021 -6.673 -19.760 1.00 94.38 325 ARG A CA 1
ATOM 2376 C C . ARG A 1 325 ? 0.835 -5.941 -18.727 1.00 94.38 325 ARG A C 1
ATOM 2378 O O . ARG A 1 325 ? 0.269 -5.331 -17.822 1.00 94.38 325 ARG A O 1
ATOM 2385 N N . PRO A 1 326 ? 2.175 -5.941 -18.852 1.00 95.25 326 PRO A N 1
ATOM 2386 C CA . PRO A 1 326 ? 3.009 -5.020 -18.087 1.00 95.25 326 PRO A CA 1
ATOM 2387 C C . PRO A 1 326 ? 2.515 -3.582 -18.275 1.00 95.25 326 PRO A C 1
ATOM 2389 O O . PRO A 1 326 ? 2.226 -3.171 -19.404 1.00 95.25 326 PRO A O 1
ATOM 2392 N N . LEU A 1 327 ? 2.383 -2.843 -17.173 1.00 95.75 327 LEU A N 1
ATOM 2393 C CA . LEU A 1 327 ? 2.043 -1.424 -17.216 1.00 95.75 327 LEU A CA 1
ATOM 2394 C C . LEU A 1 327 ? 3.198 -0.646 -17.849 1.00 95.75 327 LEU A C 1
ATOM 2396 O O . LEU A 1 327 ? 3.003 0.061 -18.830 1.00 95.75 327 LEU A O 1
ATOM 2400 N N . PHE A 1 328 ? 4.407 -0.851 -17.332 1.00 93.19 328 PHE A N 1
ATOM 2401 C CA . PHE A 1 328 ? 5.627 -0.262 -17.865 1.00 93.19 328 PHE A CA 1
ATOM 2402 C C . PHE A 1 328 ? 6.334 -1.251 -18.793 1.00 93.19 328 PHE A C 1
ATOM 2404 O O . PHE A 1 328 ? 6.505 -2.427 -18.472 1.00 93.19 328 PHE A O 1
ATOM 2411 N N . THR A 1 329 ? 6.751 -0.774 -19.964 1.00 88.75 329 THR A N 1
ATOM 2412 C CA . THR A 1 329 ? 7.571 -1.557 -20.897 1.00 88.75 329 THR A CA 1
ATOM 2413 C C . THR A 1 329 ? 8.992 -1.719 -20.366 1.00 88.75 329 THR A C 1
ATOM 2415 O O . THR A 1 329 ? 9.468 -0.832 -19.667 1.00 88.75 329 THR A O 1
ATOM 2418 N N . GLU A 1 330 ? 9.721 -2.751 -20.798 1.00 84.75 330 GLU A N 1
ATOM 2419 C CA . GLU A 1 330 ? 11.143 -2.946 -20.441 1.00 84.75 330 GLU A CA 1
ATOM 2420 C C . GLU A 1 330 ? 12.052 -1.761 -20.821 1.00 84.75 330 GLU A C 1
ATOM 2422 O O . GLU A 1 330 ? 13.125 -1.589 -20.252 1.00 84.75 330 GLU A O 1
ATOM 2427 N N . GLU A 1 331 ? 11.634 -0.933 -21.782 1.00 84.50 331 GLU A N 1
ATOM 2428 C CA . GLU A 1 331 ? 12.373 0.263 -22.201 1.00 84.50 331 GLU A CA 1
ATOM 2429 C C . GLU A 1 331 ? 12.165 1.470 -21.268 1.00 84.50 331 GLU A C 1
ATOM 2431 O O . GLU A 1 331 ? 12.945 2.423 -21.342 1.00 84.50 331 GLU A O 1
ATOM 2436 N N . SER A 1 332 ? 11.143 1.429 -20.403 1.00 85.56 332 SER A N 1
ATOM 2437 C CA . SER A 1 332 ? 10.791 2.509 -19.475 1.00 85.56 332 SER A CA 1
ATOM 2438 C C . SER A 1 332 ? 11.812 2.616 -18.347 1.00 85.56 332 SER A C 1
ATOM 2440 O O . SER A 1 332 ? 12.258 1.601 -17.805 1.00 85.56 332 SER A O 1
ATOM 2442 N N . ASP A 1 333 ? 12.130 3.842 -17.938 1.00 79.56 333 ASP A N 1
ATOM 2443 C CA . ASP A 1 333 ? 12.962 4.084 -16.754 1.00 79.56 333 ASP A CA 1
ATOM 2444 C C . ASP A 1 333 ? 12.298 3.490 -15.501 1.00 79.56 333 ASP A C 1
ATOM 2446 O O . ASP A 1 333 ? 12.958 2.828 -14.709 1.00 79.56 333 ASP A O 1
ATOM 2450 N N . CYS A 1 334 ? 10.961 3.501 -15.449 1.00 85.44 334 CYS A N 1
ATOM 2451 C CA . CYS A 1 334 ? 10.168 2.888 -14.383 1.00 85.44 334 CYS A CA 1
ATOM 2452 C C . CYS A 1 334 ? 9.653 1.470 -14.667 1.00 85.44 334 CYS A C 1
ATOM 2454 O O . CYS A 1 334 ? 8.629 1.053 -14.126 1.00 85.44 334 CYS A O 1
ATOM 2456 N N . HIS A 1 335 ? 10.363 0.674 -15.473 1.00 82.38 335 HIS A N 1
ATOM 2457 C CA . HIS A 1 335 ? 9.988 -0.725 -15.749 1.00 82.38 335 HIS A CA 1
ATOM 2458 C C . HIS A 1 335 ? 9.918 -1.635 -14.501 1.00 82.38 335 HIS A C 1
ATOM 2460 O O . HIS A 1 335 ? 9.305 -2.701 -14.567 1.00 82.38 335 HIS A O 1
ATOM 2466 N N . ARG A 1 336 ? 10.513 -1.214 -13.373 1.00 81.88 336 ARG A N 1
ATOM 2467 C CA . ARG A 1 336 ? 10.457 -1.884 -12.056 1.00 81.88 336 ARG A CA 1
ATOM 2468 C C . ARG A 1 336 ? 9.712 -1.087 -10.987 1.00 81.88 336 ARG A C 1
ATOM 2470 O O . ARG A 1 336 ? 9.946 -1.279 -9.797 1.00 81.88 336 ARG A O 1
ATOM 2477 N N . ALA A 1 337 ? 8.833 -0.182 -11.403 1.00 89.75 337 ALA A N 1
ATOM 2478 C CA . ALA A 1 337 ? 7.993 0.545 -10.470 1.00 89.75 337 ALA A CA 1
ATOM 2479 C C . ALA A 1 337 ? 7.175 -0.397 -9.571 1.00 89.75 337 ALA A C 1
ATOM 2481 O O . ALA A 1 337 ? 6.857 -1.532 -9.936 1.00 89.75 337 ALA A O 1
ATOM 2482 N N . SER A 1 338 ? 6.798 0.106 -8.402 1.00 90.38 338 SER A N 1
ATOM 2483 C CA . SER A 1 338 ? 5.980 -0.587 -7.410 1.00 90.38 338 SER A CA 1
ATOM 2484 C C . SER A 1 338 ? 4.922 0.345 -6.814 1.00 90.38 338 SER A C 1
ATOM 2486 O O . SER A 1 338 ? 4.949 1.558 -7.034 1.00 90.38 338 SER A O 1
ATOM 2488 N N . ARG A 1 339 ? 3.976 -0.244 -6.071 1.00 90.81 339 ARG A N 1
ATOM 2489 C CA . ARG A 1 339 ? 2.913 0.455 -5.321 1.00 90.81 339 ARG A CA 1
ATOM 2490 C C . ARG A 1 339 ? 2.147 1.519 -6.134 1.00 90.81 339 ARG A C 1
ATOM 2492 O O . ARG A 1 339 ? 2.151 2.692 -5.769 1.00 90.81 339 ARG A O 1
ATOM 2499 N N . PRO A 1 340 ? 1.497 1.118 -7.239 1.00 93.06 340 PRO A N 1
ATOM 2500 C CA . PRO A 1 340 ? 0.739 2.034 -8.083 1.00 93.06 340 PRO A CA 1
ATOM 2501 C C . PRO A 1 340 ? -0.510 2.577 -7.387 1.00 93.06 340 PRO A C 1
ATOM 2503 O O . PRO A 1 340 ? -1.295 1.815 -6.822 1.00 93.06 340 PRO A O 1
ATOM 2506 N N . SER A 1 341 ? -0.732 3.880 -7.527 1.00 94.06 341 SER A N 1
ATOM 2507 C CA . SER A 1 341 ? -1.876 4.600 -6.968 1.00 94.06 341 SER A CA 1
ATOM 2508 C C . SER A 1 341 ? -2.492 5.535 -8.004 1.00 94.06 341 SER A C 1
ATOM 2510 O O . SER A 1 341 ? -1.788 6.339 -8.616 1.00 94.06 341 SER A O 1
ATOM 2512 N N . TRP A 1 342 ? -3.796 5.407 -8.234 1.00 95.06 342 TRP A N 1
ATOM 2513 C CA . TRP A 1 342 ? -4.524 6.140 -9.272 1.00 95.06 342 TRP A CA 1
ATOM 2514 C C . TRP A 1 342 ? -4.964 7.517 -8.786 1.00 95.06 342 TRP A C 1
ATOM 2516 O O . TRP A 1 342 ? -5.456 7.628 -7.664 1.00 95.06 342 TRP A O 1
ATOM 2526 N N . SER A 1 343 ? -4.825 8.539 -9.638 1.00 94.56 343 SER A N 1
ATOM 2527 C CA . SER A 1 343 ? -5.487 9.826 -9.399 1.00 94.56 343 SER A CA 1
ATOM 2528 C C . SER A 1 343 ? -7.006 9.650 -9.388 1.00 94.56 343 SER A C 1
ATOM 2530 O O . SER A 1 343 ? -7.483 8.716 -10.038 1.00 94.56 343 SER A O 1
ATOM 2532 N N . PRO A 1 344 ? -7.769 10.522 -8.703 1.00 92.25 344 PRO A N 1
ATOM 2533 C CA . PRO A 1 344 ? -9.226 10.385 -8.624 1.00 92.25 344 PRO A CA 1
ATOM 2534 C C . PRO A 1 344 ? -9.918 10.495 -9.995 1.00 92.25 344 PRO A C 1
ATOM 2536 O O . PRO A 1 344 ? -10.881 9.791 -10.280 1.00 92.25 344 PRO A O 1
ATOM 2539 N N . ASP A 1 345 ? -9.374 11.279 -10.930 1.00 91.44 345 ASP A N 1
ATOM 2540 C CA . ASP A 1 345 ? -9.858 11.304 -12.317 1.00 91.44 345 ASP A CA 1
ATOM 2541 C C . ASP A 1 345 ? -9.362 10.134 -13.197 1.00 91.44 345 ASP A C 1
ATOM 2543 O O . ASP A 1 345 ? -9.749 10.010 -14.364 1.00 91.44 345 ASP A O 1
ATOM 2547 N N . GLY A 1 346 ? -8.477 9.284 -12.669 1.00 93.19 346 GLY A N 1
ATOM 2548 C CA . GLY A 1 346 ? -7.858 8.163 -13.371 1.00 93.19 346 GLY A CA 1
ATOM 2549 C C . GLY A 1 346 ? -6.908 8.569 -14.499 1.00 93.19 346 GLY A C 1
ATOM 2550 O O . GLY A 1 346 ? -6.506 7.710 -15.284 1.00 93.19 346 GLY A O 1
ATOM 2551 N N . SER A 1 347 ? -6.553 9.851 -14.620 1.00 94.06 347 SER A N 1
ATOM 2552 C CA . SER A 1 347 ? -5.686 10.376 -15.677 1.00 94.06 347 SER A CA 1
ATOM 2553 C C . SER A 1 347 ? -4.196 10.209 -15.388 1.00 94.06 347 SER A C 1
ATOM 2555 O O . SER A 1 347 ? -3.389 10.327 -16.313 1.00 94.06 347 SER A O 1
ATOM 2557 N N . ARG A 1 348 ? -3.819 9.906 -14.139 1.00 96.00 348 ARG A N 1
ATOM 2558 C CA . ARG A 1 348 ? -2.437 9.721 -13.683 1.00 96.00 348 ARG A CA 1
ATOM 2559 C C . ARG A 1 348 ? -2.304 8.532 -12.734 1.00 96.00 348 ARG A C 1
ATOM 2561 O O . ARG A 1 348 ? -3.254 8.076 -12.101 1.00 96.00 348 ARG A O 1
ATOM 2568 N N . LEU A 1 349 ? -1.069 8.060 -12.624 1.00 95.75 349 LEU A N 1
ATOM 2569 C CA . LEU A 1 349 ? -0.610 7.095 -11.637 1.00 95.75 349 LEU A CA 1
ATOM 2570 C C . LEU A 1 349 ? 0.569 7.687 -10.869 1.00 95.75 349 LEU A C 1
ATOM 2572 O O . LEU A 1 349 ? 1.482 8.224 -11.489 1.00 95.75 349 LEU A O 1
ATOM 2576 N N . ALA A 1 350 ? 0.569 7.536 -9.551 1.00 95.81 350 ALA A N 1
ATOM 2577 C CA . ALA A 1 350 ? 1.745 7.698 -8.711 1.00 95.81 350 ALA A CA 1
ATOM 2578 C C . ALA A 1 350 ? 2.363 6.318 -8.447 1.00 95.81 350 ALA A C 1
ATOM 2580 O O . ALA A 1 350 ? 1.641 5.351 -8.191 1.00 95.81 350 ALA A O 1
ATOM 2581 N N . VAL A 1 351 ? 3.686 6.214 -8.540 1.00 95.19 351 VAL A N 1
ATOM 2582 C CA . VAL A 1 351 ? 4.437 4.968 -8.340 1.00 95.19 351 VAL A CA 1
ATOM 2583 C C . VAL A 1 351 ? 5.739 5.234 -7.595 1.00 95.19 351 VAL A C 1
ATOM 2585 O O . VAL A 1 351 ? 6.300 6.325 -7.683 1.00 95.19 351 VAL A O 1
ATOM 2588 N N . LEU A 1 352 ? 6.251 4.216 -6.907 1.00 93.25 352 LEU A N 1
ATOM 2589 C CA . LEU A 1 352 ? 7.624 4.222 -6.406 1.00 93.25 352 LEU A CA 1
ATOM 2590 C C . LEU A 1 352 ? 8.534 3.573 -7.445 1.00 93.25 352 LEU A C 1
ATOM 2592 O O . LEU A 1 352 ? 8.247 2.465 -7.902 1.00 93.25 352 LEU A O 1
ATOM 2596 N N . CYS A 1 353 ? 9.609 4.248 -7.829 1.00 88.50 353 CYS A N 1
ATOM 2597 C CA . CYS A 1 353 ? 10.490 3.843 -8.922 1.00 88.50 353 CYS A CA 1
ATOM 2598 C C . CYS A 1 353 ? 11.947 4.228 -8.613 1.00 88.50 353 CYS A C 1
ATOM 2600 O O . CYS A 1 353 ? 12.186 4.949 -7.652 1.00 88.50 353 CYS A O 1
ATOM 2602 N N . ASN A 1 354 ? 12.896 3.683 -9.378 1.00 80.12 354 ASN A N 1
ATOM 2603 C CA . ASN A 1 354 ? 14.315 4.033 -9.344 1.00 80.12 354 ASN A CA 1
ATOM 2604 C C . ASN A 1 354 ? 14.805 4.291 -10.785 1.00 80.12 354 ASN A C 1
ATOM 2606 O O . ASN A 1 354 ? 14.575 3.451 -11.664 1.00 80.12 354 ASN A O 1
ATOM 2610 N N . GLU A 1 355 ? 15.461 5.430 -11.025 1.00 68.38 355 GLU A N 1
ATOM 2611 C CA . GLU A 1 355 ? 15.959 5.883 -12.332 1.00 68.38 355 GLU A CA 1
ATOM 2612 C C . GLU A 1 355 ? 17.124 5.034 -12.864 1.00 68.38 355 GLU A C 1
ATOM 2614 O O . GLU A 1 355 ? 17.229 4.801 -14.072 1.00 68.38 355 GLU A O 1
ATOM 2619 N N . ASP A 1 356 ? 17.975 4.501 -11.984 1.00 66.44 356 ASP A N 1
ATOM 2620 C CA . ASP A 1 356 ? 19.239 3.842 -12.346 1.00 66.44 356 ASP A CA 1
ATOM 2621 C C . ASP A 1 356 ? 19.046 2.482 -13.029 1.00 66.44 356 ASP A C 1
ATOM 2623 O O . ASP A 1 356 ? 20.015 1.823 -13.428 1.00 66.44 356 ASP A O 1
ATOM 2627 N N . ARG A 1 357 ? 17.789 2.037 -13.183 1.00 64.81 357 ARG A N 1
ATOM 2628 C CA . ARG A 1 357 ? 17.414 0.707 -13.690 1.00 64.81 357 ARG A CA 1
ATOM 2629 C C . ARG A 1 357 ? 18.135 -0.411 -12.934 1.00 64.81 357 ARG A C 1
ATOM 2631 O O . ARG A 1 357 ? 18.228 -1.530 -13.452 1.00 64.81 357 ARG A O 1
ATOM 2638 N N . ASP A 1 358 ? 18.646 -0.108 -11.737 1.00 64.81 358 ASP A N 1
ATOM 2639 C CA . ASP A 1 358 ? 19.366 -1.053 -10.910 1.00 64.81 358 ASP A CA 1
ATOM 2640 C C . ASP A 1 358 ? 18.364 -2.139 -10.528 1.00 64.81 358 ASP A C 1
ATOM 2642 O O . ASP A 1 358 ? 17.356 -1.862 -9.868 1.00 64.81 358 ASP A O 1
ATOM 2646 N N . PRO A 1 359 ? 18.585 -3.389 -10.961 1.00 53.31 359 PRO A N 1
ATOM 2647 C CA . PRO A 1 359 ? 17.711 -4.467 -10.571 1.00 53.31 359 PRO A CA 1
ATOM 2648 C C . PRO A 1 359 ? 17.625 -4.657 -9.050 1.00 53.31 359 PRO A C 1
ATOM 2650 O O . PRO A 1 359 ? 16.709 -5.349 -8.589 1.00 53.31 359 PRO A O 1
ATOM 2653 N N . ASP A 1 360 ? 18.574 -4.101 -8.303 1.00 59.62 360 ASP A N 1
ATOM 2654 C CA . ASP A 1 360 ? 18.775 -4.203 -6.866 1.00 59.62 360 ASP A CA 1
ATOM 2655 C C . ASP A 1 360 ? 18.503 -2.908 -6.086 1.00 59.62 360 ASP A C 1
ATOM 2657 O O . ASP A 1 360 ? 18.582 -2.940 -4.857 1.00 59.62 360 ASP A O 1
ATOM 2661 N N . GLY A 1 361 ? 18.168 -1.809 -6.765 1.00 60.84 361 GLY A N 1
ATOM 2662 C CA . GLY A 1 361 ? 17.981 -0.504 -6.138 1.00 60.84 361 GLY A CA 1
ATOM 2663 C C . GLY A 1 361 ? 16.649 -0.376 -5.398 1.00 60.84 361 GLY A C 1
ATOM 2664 O O . GLY A 1 361 ? 15.601 -0.773 -5.912 1.00 60.84 361 GLY A O 1
ATOM 2665 N N . ASP A 1 362 ? 16.690 0.211 -4.200 1.00 72.00 362 ASP A N 1
ATOM 2666 C CA . ASP A 1 362 ? 15.490 0.743 -3.550 1.00 72.00 362 ASP A CA 1
ATOM 2667 C C . ASP A 1 362 ? 14.917 1.898 -4.395 1.00 72.00 362 ASP A C 1
ATOM 2669 O O . ASP A 1 362 ? 15.676 2.534 -5.135 1.00 72.00 362 ASP A O 1
ATOM 2673 N N . PRO A 1 363 ? 13.600 2.172 -4.341 1.00 80.19 363 PRO A N 1
ATOM 2674 C CA . PRO A 1 363 ? 13.034 3.346 -4.993 1.00 80.19 363 PRO A CA 1
ATOM 2675 C C . PRO A 1 363 ? 13.781 4.618 -4.581 1.00 80.19 363 PRO A C 1
ATOM 2677 O O . PRO A 1 363 ? 14.013 4.832 -3.396 1.00 80.19 363 PRO A O 1
ATOM 2680 N N . ASP A 1 364 ? 14.145 5.452 -5.550 1.00 82.44 364 ASP A N 1
ATOM 2681 C CA . ASP A 1 364 ? 14.823 6.731 -5.307 1.00 82.44 364 ASP A CA 1
ATOM 2682 C C . ASP A 1 364 ? 13.840 7.894 -5.135 1.00 82.44 364 ASP A C 1
ATOM 2684 O O . ASP A 1 364 ? 14.238 9.020 -4.825 1.00 82.44 364 ASP A O 1
ATOM 2688 N N . GLY A 1 365 ? 12.548 7.635 -5.340 1.00 91.62 365 GLY A N 1
ATOM 2689 C CA . GLY A 1 365 ? 11.554 8.680 -5.268 1.00 91.62 365 GLY A CA 1
ATOM 2690 C C . GLY A 1 365 ? 10.136 8.278 -5.637 1.00 91.62 365 GLY A C 1
ATOM 2691 O O . GLY A 1 365 ? 9.797 7.120 -5.920 1.00 91.62 365 GLY A O 1
ATOM 2692 N N . LEU A 1 366 ? 9.295 9.307 -5.635 1.00 94.81 366 LEU A N 1
ATOM 2693 C CA . LEU A 1 366 ? 7.912 9.282 -6.081 1.00 94.81 366 LEU A CA 1
ATOM 2694 C C . LEU A 1 366 ? 7.846 9.777 -7.524 1.00 94.81 366 LEU A C 1
ATOM 2696 O O . LEU A 1 366 ? 8.290 10.883 -7.835 1.00 94.81 366 LEU A O 1
ATOM 2700 N N . TRP A 1 367 ? 7.244 8.974 -8.390 1.00 95.12 367 TRP A N 1
ATOM 2701 C CA . TRP A 1 367 ? 7.147 9.242 -9.818 1.00 95.12 367 TRP A CA 1
ATOM 2702 C C . TRP A 1 367 ? 5.691 9.277 -10.259 1.00 95.12 367 TRP A C 1
ATOM 2704 O O . TRP A 1 367 ? 4.844 8.563 -9.716 1.00 95.12 367 TRP A O 1
ATOM 2714 N N . LEU A 1 368 ? 5.406 10.081 -11.278 1.00 96.19 368 LEU A N 1
ATOM 2715 C CA . LEU A 1 368 ? 4.113 10.111 -11.941 1.00 96.19 368 LEU A CA 1
ATOM 2716 C C . LEU A 1 368 ? 4.195 9.448 -13.313 1.00 96.19 368 LEU A C 1
ATOM 2718 O O . LEU A 1 368 ? 5.195 9.566 -14.012 1.00 96.19 368 LEU A O 1
ATOM 2722 N N . ALA A 1 369 ? 3.114 8.801 -13.728 1.00 95.81 369 ALA A N 1
ATOM 2723 C CA . ALA A 1 369 ? 2.969 8.193 -15.044 1.00 95.81 369 ALA A CA 1
ATOM 2724 C C . ALA A 1 369 ? 1.540 8.359 -15.575 1.00 95.81 369 ALA A C 1
ATOM 2726 O O . ALA A 1 369 ? 0.609 8.681 -14.834 1.00 95.81 369 ALA A O 1
ATOM 2727 N N . ASN A 1 370 ? 1.360 8.121 -16.870 1.00 96.00 370 ASN A N 1
ATOM 2728 C CA . ASN A 1 370 ? 0.047 7.952 -17.478 1.00 96.00 370 ASN A CA 1
ATOM 2729 C C . ASN A 1 370 ? -0.513 6.544 -17.173 1.00 96.00 370 ASN A C 1
ATOM 2731 O O . ASN A 1 370 ? 0.259 5.599 -16.985 1.00 96.00 370 ASN A O 1
ATOM 2735 N N . PRO A 1 371 ? -1.844 6.353 -17.229 1.00 94.56 371 PRO A N 1
ATOM 2736 C CA . PRO A 1 371 ? -2.532 5.065 -17.063 1.00 94.56 371 PRO A CA 1
ATOM 2737 C C . PRO A 1 371 ? -2.055 3.922 -17.961 1.00 94.56 371 PRO A C 1
ATOM 2739 O O . PRO A 1 371 ? -2.312 2.749 -17.685 1.00 94.56 371 PRO A O 1
ATOM 2742 N N . ASP A 1 372 ? -1.420 4.255 -19.084 1.00 92.88 372 ASP A N 1
ATOM 2743 C CA . ASP A 1 372 ? -0.871 3.298 -20.039 1.00 92.88 372 ASP A CA 1
ATOM 2744 C C . ASP A 1 372 ? 0.613 2.971 -19.801 1.00 92.88 372 ASP A C 1
ATOM 2746 O O . ASP A 1 372 ? 1.151 2.141 -20.537 1.00 92.88 372 ASP A O 1
ATOM 2750 N N . GLY A 1 373 ? 1.232 3.586 -18.784 1.00 93.81 373 GLY A N 1
ATOM 2751 C CA . GLY A 1 373 ? 2.638 3.448 -18.401 1.00 93.81 373 GLY A CA 1
ATOM 2752 C C . GLY A 1 373 ? 3.596 4.416 -19.101 1.00 93.81 373 GLY A C 1
ATOM 2753 O O . GLY A 1 373 ? 4.805 4.341 -18.880 1.00 93.81 373 GLY A O 1
ATOM 2754 N N . SER A 1 374 ? 3.095 5.308 -19.960 1.00 94.00 374 SER A N 1
ATOM 2755 C CA . SER A 1 374 ? 3.899 6.343 -20.621 1.00 94.00 374 SER A CA 1
ATOM 2756 C C . SER A 1 374 ? 4.046 7.608 -19.763 1.00 94.00 374 SER A C 1
ATOM 2758 O O . SER A 1 374 ? 3.447 7.715 -18.698 1.00 94.00 374 SER A O 1
ATOM 2760 N N . GLY A 1 375 ? 4.830 8.588 -20.230 1.00 93.12 375 GLY A N 1
ATOM 2761 C CA . GLY A 1 375 ? 4.893 9.917 -19.599 1.00 93.12 375 GLY A CA 1
ATOM 2762 C C . GLY A 1 375 ? 5.432 9.902 -18.168 1.00 93.12 375 GLY A C 1
ATOM 2763 O O . GLY A 1 375 ? 4.929 10.633 -17.323 1.00 93.12 375 GLY A O 1
ATOM 2764 N N . VAL A 1 376 ? 6.405 9.029 -17.911 1.00 93.31 376 VAL A N 1
ATOM 2765 C CA . VAL A 1 376 ? 7.048 8.879 -16.607 1.00 93.31 376 VAL A CA 1
ATOM 2766 C C . VAL A 1 376 ? 7.862 10.131 -16.275 1.00 93.31 376 VAL A C 1
ATOM 2768 O O . VAL A 1 376 ? 8.696 10.547 -17.081 1.00 93.31 376 VAL A O 1
ATOM 2771 N N . GLU A 1 377 ? 7.634 10.713 -15.100 1.00 93.50 377 GLU A N 1
ATOM 2772 C CA . GLU A 1 377 ? 8.374 11.872 -14.593 1.00 93.50 377 GLU A CA 1
ATOM 2773 C C . GLU A 1 377 ? 8.583 11.799 -13.076 1.00 93.50 377 GLU A C 1
ATOM 2775 O O . GLU A 1 377 ? 7.700 11.354 -12.340 1.00 93.50 377 GLU A O 1
ATOM 2780 N N . LEU A 1 378 ? 9.760 12.228 -12.616 1.00 93.62 378 LEU A N 1
ATOM 2781 C CA . LEU A 1 378 ? 10.093 12.309 -11.196 1.00 93.62 378 LEU A CA 1
ATOM 2782 C C . LEU A 1 378 ? 9.333 13.477 -10.563 1.00 93.62 378 LEU A C 1
ATOM 2784 O O . LEU A 1 378 ? 9.412 14.604 -11.058 1.00 93.62 378 LEU A O 1
ATOM 2788 N N . LEU A 1 379 ? 8.627 13.212 -9.463 1.00 95.38 379 LEU A N 1
ATOM 2789 C CA . LEU A 1 379 ? 7.925 14.232 -8.684 1.00 95.38 379 LEU A CA 1
ATOM 2790 C C . LEU A 1 379 ? 8.709 14.626 -7.430 1.00 95.38 379 LEU A C 1
ATOM 2792 O O . LEU A 1 379 ? 8.869 15.814 -7.153 1.00 95.38 379 LEU A O 1
ATOM 2796 N N . VAL A 1 380 ? 9.190 13.633 -6.679 1.00 95.12 380 VAL A N 1
ATOM 2797 C CA . VAL A 1 380 ? 9.984 13.826 -5.459 1.00 95.12 380 VAL A CA 1
ATOM 2798 C C . VAL A 1 380 ? 11.169 12.875 -5.485 1.00 95.12 380 VAL A C 1
ATOM 2800 O O . VAL A 1 380 ? 10.963 11.670 -5.583 1.00 95.12 380 VAL A O 1
ATOM 2803 N N . GLU A 1 381 ? 12.377 13.419 -5.355 1.00 93.19 381 GLU A N 1
ATOM 2804 C CA . GLU A 1 381 ? 13.606 12.659 -5.101 1.00 93.19 381 GLU A CA 1
ATOM 2805 C C . GLU A 1 381 ? 13.736 12.446 -3.586 1.00 93.19 381 GLU A C 1
ATOM 2807 O O . GLU A 1 381 ? 13.994 13.396 -2.846 1.00 93.19 381 GLU A O 1
ATOM 2812 N N . GLU A 1 382 ? 13.474 11.226 -3.122 1.00 92.12 382 GLU A N 1
ATOM 2813 C CA . GLU A 1 382 ? 13.488 10.849 -1.707 1.00 92.12 382 GLU A CA 1
ATOM 2814 C C . GLU A 1 382 ? 13.824 9.350 -1.587 1.00 92.12 382 GLU A C 1
ATOM 2816 O O . GLU A 1 382 ? 12.938 8.512 -1.784 1.00 92.12 382 GLU A O 1
ATOM 2821 N N . PRO A 1 383 ? 15.089 8.989 -1.295 1.00 87.81 383 PRO A N 1
ATOM 2822 C CA . PRO A 1 383 ? 15.543 7.596 -1.277 1.00 87.81 383 PRO A CA 1
ATOM 2823 C C . PRO A 1 383 ? 14.915 6.757 -0.158 1.00 87.81 383 PRO A C 1
ATOM 2825 O O . PRO A 1 383 ? 14.904 5.528 -0.241 1.00 87.81 383 PRO A O 1
ATOM 2828 N N . ASP A 1 384 ? 14.370 7.398 0.879 1.00 89.56 384 ASP A N 1
ATOM 2829 C CA . ASP A 1 384 ? 13.720 6.715 1.995 1.00 89.56 384 ASP A CA 1
ATOM 2830 C C . ASP A 1 384 ? 12.192 6.635 1.824 1.00 89.56 384 ASP A C 1
ATOM 2832 O O . ASP A 1 384 ? 11.465 6.333 2.776 1.00 89.56 384 ASP A O 1
ATOM 2836 N N . VAL A 1 385 ? 11.671 6.857 0.608 1.00 91.06 385 VAL A N 1
ATOM 2837 C CA . VAL A 1 385 ? 10.239 6.722 0.312 1.00 91.06 385 VAL A CA 1
ATOM 2838 C C . VAL A 1 385 ? 9.759 5.277 0.514 1.00 91.06 385 VAL A C 1
ATOM 2840 O O . VAL A 1 385 ? 10.316 4.308 -0.009 1.00 91.06 385 VAL A O 1
ATOM 2843 N N . LYS A 1 386 ? 8.674 5.104 1.275 1.00 88.44 386 LYS A N 1
ATOM 2844 C CA . LYS A 1 386 ? 8.055 3.800 1.563 1.00 88.44 386 LYS A CA 1
ATOM 2845 C C . LYS A 1 386 ? 6.529 3.894 1.516 1.00 88.44 386 LYS A C 1
ATOM 2847 O O . LYS A 1 386 ? 5.931 4.967 1.519 1.00 88.44 386 LYS A O 1
ATOM 2852 N N . GLY A 1 387 ? 5.886 2.726 1.546 1.00 87.50 387 GLY A N 1
ATOM 2853 C CA . GLY A 1 387 ? 4.427 2.621 1.551 1.00 87.50 387 GLY A CA 1
ATOM 2854 C C . GLY A 1 387 ? 3.797 3.005 0.212 1.00 87.50 387 GLY A C 1
ATOM 2855 O O . GLY A 1 387 ? 4.492 3.307 -0.754 1.00 87.50 387 GLY A O 1
ATOM 2856 N N . THR A 1 388 ? 2.474 2.899 0.119 1.00 90.69 388 THR A N 1
ATOM 2857 C CA . THR A 1 388 ? 1.744 3.268 -1.100 1.00 90.69 388 THR A CA 1
ATOM 2858 C C . THR A 1 388 ? 1.466 4.771 -1.063 1.00 90.69 388 THR A C 1
ATOM 2860 O O . THR A 1 388 ? 0.889 5.227 -0.075 1.00 90.69 388 THR A O 1
ATOM 2863 N N . PRO A 1 389 ? 1.873 5.558 -2.078 1.00 94.31 389 PRO A N 1
ATOM 2864 C CA . PRO A 1 389 ? 1.460 6.952 -2.168 1.00 94.31 389 PRO A CA 1
ATOM 2865 C C . PRO A 1 389 ? -0.054 7.024 -2.378 1.00 94.31 389 PRO A C 1
ATOM 2867 O O . PRO A 1 389 ? -0.629 6.169 -3.050 1.00 94.31 389 PRO A O 1
ATOM 2870 N N . ILE A 1 390 ? -0.713 8.042 -1.840 1.00 94.25 390 ILE A N 1
ATOM 2871 C CA . ILE A 1 390 ? -2.165 8.199 -1.971 1.00 94.25 390 ILE A CA 1
ATOM 2872 C C . ILE A 1 390 ? -2.526 9.585 -2.471 1.00 94.25 390 ILE A C 1
ATOM 2874 O O . ILE A 1 390 ? -1.912 10.580 -2.087 1.00 94.25 390 ILE A O 1
ATOM 2878 N N . TRP A 1 391 ? -3.539 9.649 -3.324 1.00 95.25 391 TRP A N 1
ATOM 2879 C CA . TRP A 1 391 ? -4.088 10.906 -3.807 1.00 95.25 391 TRP A CA 1
ATOM 2880 C C . TRP A 1 391 ? -5.091 11.453 -2.796 1.00 95.25 391 TRP A C 1
ATOM 2882 O O . TRP A 1 391 ? -5.933 10.719 -2.281 1.00 95.25 391 TRP A O 1
ATOM 2892 N N . ILE A 1 392 ? -4.988 12.749 -2.503 1.00 94.44 392 ILE A N 1
ATOM 2893 C CA . ILE A 1 392 ? -5.941 13.464 -1.634 1.00 94.44 392 ILE A CA 1
ATOM 2894 C C . ILE A 1 392 ? -6.774 14.503 -2.388 1.00 94.44 392 ILE A C 1
ATOM 2896 O O . ILE A 1 392 ? -7.719 15.066 -1.838 1.00 94.44 392 ILE A O 1
ATOM 2900 N N . SER A 1 393 ? -6.379 14.790 -3.626 1.00 93.19 393 SER A N 1
ATOM 2901 C CA . SER A 1 393 ? -7.117 15.553 -4.630 1.00 93.19 393 SER A CA 1
ATOM 2902 C C . SER A 1 393 ? -6.477 15.303 -5.998 1.00 93.19 393 SER A C 1
ATOM 2904 O O . SER A 1 393 ? -5.402 14.716 -6.066 1.00 93.19 393 SER A O 1
ATOM 2906 N N . GLU A 1 394 ? -7.048 15.845 -7.075 1.00 91.44 394 GLU A N 1
ATOM 2907 C CA . GLU A 1 394 ? -6.462 15.786 -8.429 1.00 91.44 394 GLU A CA 1
ATOM 2908 C C . GLU A 1 394 ? -5.041 16.354 -8.546 1.00 91.44 394 GLU A C 1
ATOM 2910 O O . GLU A 1 394 ? -4.336 16.094 -9.519 1.00 91.44 394 GLU A O 1
ATOM 2915 N N . THR A 1 395 ? -4.623 17.184 -7.589 1.00 94.00 395 THR A N 1
ATOM 2916 C CA . THR A 1 395 ? -3.350 17.905 -7.662 1.00 94.00 395 THR A CA 1
ATOM 2917 C C . THR A 1 395 ? -2.411 17.600 -6.511 1.00 94.00 395 THR A C 1
ATOM 2919 O O . THR A 1 395 ? -1.342 18.200 -6.444 1.00 94.00 395 THR A O 1
ATOM 2922 N N . GLU A 1 396 ? -2.782 16.724 -5.578 1.00 96.06 396 GLU A N 1
ATOM 2923 C CA . GLU A 1 396 ? -1.997 16.517 -4.362 1.00 96.06 396 GLU A CA 1
ATOM 2924 C C . GLU A 1 396 ? -1.951 15.060 -3.921 1.00 96.06 396 GLU A C 1
ATOM 2926 O O . GLU A 1 396 ? -2.948 14.334 -3.948 1.00 96.06 396 GLU A O 1
ATOM 2931 N N . LEU A 1 397 ? -0.770 14.684 -3.443 1.00 96.50 397 LEU A N 1
ATOM 2932 C CA . LEU A 1 397 ? -0.414 13.354 -2.980 1.00 96.50 397 LEU A CA 1
ATOM 2933 C C . LEU A 1 397 ? 0.075 13.408 -1.536 1.00 96.50 397 LEU A C 1
ATOM 2935 O O . LEU A 1 397 ? 0.650 14.410 -1.107 1.00 96.50 397 LEU A O 1
ATOM 2939 N N . ILE A 1 398 ? -0.088 12.300 -0.819 1.00 96.62 398 ILE A N 1
ATOM 2940 C CA . ILE A 1 398 ? 0.648 12.004 0.409 1.00 96.62 398 ILE A CA 1
ATOM 2941 C C . ILE A 1 398 ? 1.512 10.763 0.181 1.00 96.62 398 ILE A C 1
ATOM 2943 O O . ILE A 1 398 ? 1.062 9.789 -0.423 1.00 96.62 398 ILE A O 1
ATOM 2947 N N . TYR A 1 399 ? 2.740 10.782 0.688 1.00 95.81 399 TYR A N 1
ATOM 2948 C CA . TYR A 1 399 ? 3.661 9.648 0.679 1.00 95.81 399 TYR A CA 1
ATOM 2949 C C . TYR A 1 399 ? 4.311 9.447 2.053 1.00 95.81 399 TYR A C 1
ATOM 2951 O O . TYR A 1 399 ? 4.349 10.363 2.879 1.00 95.81 399 TYR A O 1
ATOM 2959 N N . GLY A 1 400 ? 4.779 8.225 2.310 1.00 94.25 400 GLY A N 1
ATOM 2960 C CA . GLY A 1 400 ? 5.510 7.871 3.523 1.00 94.25 400 GLY A CA 1
ATOM 2961 C C . GLY A 1 400 ? 7.021 7.937 3.311 1.00 94.25 400 GLY A C 1
ATOM 2962 O O . GLY A 1 400 ? 7.509 7.595 2.235 1.00 94.25 400 GLY A O 1
ATOM 2963 N N . VAL A 1 401 ? 7.754 8.331 4.346 1.00 93.00 401 VAL A N 1
ATOM 2964 C CA . VAL A 1 401 ? 9.222 8.308 4.402 1.00 93.00 401 VAL 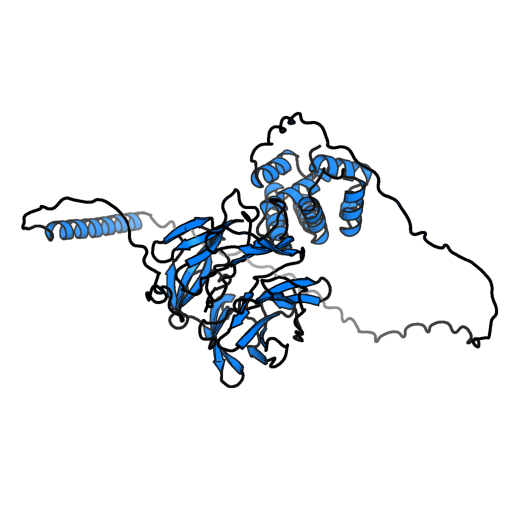A CA 1
ATOM 2965 C C . VAL A 1 401 ? 9.638 7.566 5.662 1.00 93.00 401 VAL A C 1
ATOM 2967 O O . VAL A 1 401 ? 9.087 7.828 6.736 1.00 93.00 401 VAL A O 1
ATOM 2970 N N . ASP A 1 402 ? 10.564 6.622 5.534 1.00 88.12 402 ASP A N 1
ATOM 2971 C CA . ASP A 1 402 ? 11.126 5.912 6.683 1.00 88.12 402 ASP A CA 1
ATOM 2972 C C . ASP A 1 402 ? 12.036 6.843 7.491 1.00 88.12 402 ASP A C 1
ATOM 2974 O O . ASP A 1 402 ? 12.910 7.502 6.936 1.00 88.12 402 ASP A O 1
ATOM 2978 N N . ASP A 1 403 ? 11.841 6.908 8.805 1.00 83.44 403 ASP A N 1
ATOM 2979 C CA . ASP A 1 403 ? 12.699 7.651 9.726 1.00 83.44 403 ASP A CA 1
ATOM 2980 C C . ASP A 1 403 ? 13.188 6.715 10.836 1.00 83.44 403 ASP A C 1
ATOM 2982 O O . ASP A 1 403 ? 12.410 6.137 11.603 1.00 83.44 403 ASP A O 1
ATOM 2986 N N . GLU A 1 404 ? 14.510 6.595 10.962 1.00 75.31 404 GLU A N 1
ATOM 2987 C CA . GLU A 1 404 ? 15.155 5.687 11.918 1.00 75.31 404 GLU A CA 1
ATOM 2988 C C . GLU A 1 404 ? 14.798 5.975 13.393 1.00 75.31 404 GLU A C 1
ATOM 2990 O O . GLU A 1 404 ? 14.940 5.098 14.250 1.00 75.31 404 GLU A O 1
ATOM 2995 N N . ASN A 1 405 ? 14.355 7.193 13.724 1.00 69.50 405 ASN A N 1
ATOM 2996 C CA . ASN A 1 405 ? 14.087 7.626 15.097 1.00 69.50 405 ASN A CA 1
ATOM 2997 C C . ASN A 1 405 ? 12.612 7.521 15.484 1.00 69.50 405 ASN A C 1
ATOM 2999 O O . ASN A 1 405 ? 12.314 7.288 16.660 1.00 69.50 405 ASN A O 1
ATOM 3003 N N . VAL A 1 406 ? 11.699 7.748 14.537 1.00 72.56 406 VAL A N 1
ATOM 3004 C CA . VAL A 1 406 ? 10.254 7.846 14.813 1.00 72.56 406 VAL A CA 1
ATOM 3005 C C . VAL A 1 406 ? 9.385 6.883 13.996 1.00 72.56 406 VAL A C 1
ATOM 3007 O O . VAL A 1 406 ? 8.174 6.858 14.200 1.00 72.56 406 VAL A O 1
ATOM 3010 N N . GLY A 1 407 ? 9.974 6.041 13.141 1.00 78.06 407 GLY A N 1
ATOM 3011 C CA . GLY A 1 407 ? 9.240 5.169 12.221 1.00 78.06 407 GLY A CA 1
ATOM 3012 C C . GLY A 1 407 ? 8.839 5.924 10.955 1.00 78.06 407 GLY A C 1
ATOM 3013 O O . GLY A 1 407 ? 9.578 6.776 10.488 1.00 78.06 407 GLY A O 1
ATOM 3014 N N . SER A 1 408 ? 7.670 5.654 10.376 1.00 85.94 408 SER A N 1
ATOM 3015 C CA . SER A 1 408 ? 7.262 6.359 9.156 1.00 85.94 408 SER A CA 1
ATOM 3016 C C . SER A 1 408 ? 6.726 7.766 9.439 1.00 85.94 408 SER A C 1
ATOM 3018 O O . SER A 1 408 ? 5.829 7.958 10.263 1.00 85.94 408 SER A O 1
ATOM 3020 N N . THR A 1 409 ? 7.234 8.749 8.699 1.00 91.94 409 THR A N 1
ATOM 3021 C CA . THR A 1 409 ? 6.661 10.097 8.598 1.00 91.94 409 THR A CA 1
ATOM 3022 C C . THR A 1 409 ? 5.862 10.231 7.305 1.00 91.94 409 THR A C 1
ATOM 3024 O O . THR A 1 409 ? 6.116 9.514 6.341 1.00 91.94 409 THR A O 1
ATOM 3027 N N . PHE A 1 410 ? 4.879 11.133 7.272 1.00 94.81 410 PHE A N 1
ATOM 3028 C CA . PHE A 1 410 ? 4.027 11.333 6.097 1.00 94.81 410 PHE A CA 1
ATOM 3029 C C . PHE A 1 410 ? 4.133 12.760 5.589 1.00 94.81 410 PHE A C 1
ATOM 3031 O O . PHE A 1 410 ? 4.111 13.711 6.373 1.00 94.81 410 PHE A O 1
ATOM 3038 N N . TRP A 1 411 ? 4.219 12.891 4.274 1.00 96.25 411 TRP A N 1
ATOM 3039 C CA . TRP A 1 411 ? 4.515 14.139 3.590 1.00 96.25 411 TRP A CA 1
ATOM 3040 C C . TRP A 1 411 ? 3.521 14.369 2.471 1.00 96.25 411 TRP A C 1
ATOM 3042 O O . TRP A 1 411 ? 3.176 13.445 1.739 1.00 96.25 411 TRP A O 1
ATOM 3052 N N . ARG A 1 412 ? 3.063 15.609 2.343 1.00 96.94 412 ARG A N 1
ATOM 3053 C CA . ARG A 1 412 ? 2.148 16.069 1.305 1.00 96.94 412 ARG A CA 1
ATOM 3054 C C . ARG A 1 412 ? 2.918 16.836 0.241 1.00 96.94 412 ARG A C 1
ATOM 3056 O O . ARG A 1 412 ? 3.767 17.664 0.565 1.00 96.94 412 ARG A O 1
ATOM 3063 N N . VAL A 1 413 ? 2.583 16.605 -1.024 1.00 97.62 413 VAL A N 1
ATOM 3064 C CA . VAL A 1 413 ? 3.209 17.284 -2.164 1.00 97.62 413 VAL A CA 1
ATOM 3065 C C . VAL A 1 413 ? 2.192 17.573 -3.268 1.00 97.62 413 VAL A C 1
ATOM 3067 O O . VAL A 1 413 ? 1.253 16.805 -3.482 1.00 97.62 413 VAL A O 1
ATOM 3070 N N . SER A 1 414 ? 2.381 18.695 -3.965 1.00 97.44 414 SER A N 1
ATOM 3071 C CA . SER A 1 414 ? 1.631 19.035 -5.178 1.00 97.44 414 SER A CA 1
ATOM 3072 C C . SER A 1 414 ? 2.199 18.292 -6.384 1.00 97.44 414 SER A C 1
ATOM 3074 O O . SER A 1 414 ? 3.415 18.202 -6.525 1.00 97.44 414 SER A O 1
ATOM 3076 N N . VAL A 1 415 ? 1.345 17.835 -7.300 1.00 95.88 415 VAL A N 1
ATOM 3077 C CA . VAL A 1 415 ? 1.764 17.219 -8.575 1.00 95.88 415 VAL A CA 1
ATOM 3078 C C . VAL A 1 415 ? 2.496 18.184 -9.504 1.00 95.88 415 VAL A C 1
ATOM 3080 O O . VAL A 1 415 ? 3.247 17.745 -10.367 1.00 95.88 415 VAL A O 1
ATOM 3083 N N . ASP A 1 416 ? 2.316 19.493 -9.314 1.00 92.75 416 ASP A N 1
ATOM 3084 C CA . ASP A 1 416 ? 3.079 20.526 -10.028 1.00 92.75 416 ASP A CA 1
ATOM 3085 C C . ASP A 1 416 ? 4.509 20.693 -9.461 1.00 92.75 416 ASP A C 1
ATOM 3087 O O . ASP A 1 416 ? 5.272 21.555 -9.910 1.00 92.75 416 ASP A O 1
ATOM 3091 N N . GLY A 1 417 ? 4.867 19.893 -8.452 1.00 88.81 417 GLY A N 1
ATOM 3092 C CA . GLY A 1 417 ? 6.093 19.999 -7.675 1.00 88.81 417 GLY A CA 1
ATOM 3093 C C . GLY A 1 417 ? 6.014 21.068 -6.583 1.00 88.81 417 GLY A C 1
ATOM 3094 O O . GLY A 1 417 ? 4.968 21.657 -6.302 1.00 88.81 417 GLY A O 1
ATOM 3095 N N . GLY A 1 418 ? 7.155 21.325 -5.948 1.00 90.69 418 GLY A N 1
ATOM 3096 C CA . GLY A 1 418 ? 7.271 22.238 -4.811 1.00 90.69 418 GLY A CA 1
ATOM 3097 C C . GLY A 1 418 ? 7.989 21.587 -3.636 1.00 90.69 418 GLY A C 1
ATOM 3098 O O . GLY A 1 418 ? 8.462 20.461 -3.739 1.00 90.69 418 GLY A O 1
ATOM 3099 N N . GLU A 1 419 ? 8.099 22.321 -2.532 1.00 93.25 419 GLU A N 1
ATOM 3100 C CA . GLU A 1 419 ? 8.662 21.792 -1.288 1.00 93.25 419 GLU A CA 1
ATOM 3101 C C . GLU A 1 419 ? 7.596 20.931 -0.585 1.00 93.25 419 GLU A C 1
ATOM 3103 O O . GLU A 1 419 ? 6.504 21.448 -0.330 1.00 93.25 419 GLU A O 1
ATOM 3108 N N . PRO A 1 420 ? 7.860 19.639 -0.309 1.00 96.44 420 PRO A N 1
ATOM 3109 C CA . PRO A 1 420 ? 6.924 18.794 0.423 1.00 96.44 420 PRO A CA 1
ATOM 3110 C C . PRO A 1 420 ? 6.704 19.285 1.857 1.00 96.44 420 PRO A C 1
ATOM 3112 O O . PRO A 1 420 ? 7.629 19.748 2.525 1.00 96.44 420 PRO A O 1
ATOM 3115 N N . GLU A 1 421 ? 5.480 19.135 2.357 1.00 96.38 421 GLU A N 1
ATOM 3116 C CA . GLU A 1 421 ? 5.099 19.530 3.714 1.00 96.38 421 GLU A CA 1
ATOM 3117 C C . GLU A 1 421 ? 4.809 18.298 4.575 1.00 96.38 421 GLU A C 1
ATOM 3119 O O . GLU A 1 421 ? 3.983 17.457 4.219 1.00 96.38 421 GLU A O 1
ATOM 3124 N N . GLN A 1 422 ? 5.460 18.192 5.734 1.00 94.94 422 GLN A N 1
ATOM 3125 C CA . GLN A 1 422 ? 5.210 17.096 6.668 1.00 94.94 422 GLN A CA 1
ATOM 3126 C C . GLN A 1 422 ? 3.830 17.241 7.322 1.00 94.94 422 GLN A C 1
ATOM 3128 O O . GLN A 1 422 ? 3.477 18.307 7.834 1.00 94.94 422 GLN A O 1
ATOM 3133 N N . LEU A 1 423 ? 3.066 16.150 7.368 1.00 94.56 423 LEU A N 1
ATOM 3134 C CA . LEU A 1 423 ? 1.781 16.110 8.056 1.00 94.56 423 LEU A CA 1
ATOM 3135 C C . LEU A 1 423 ? 1.976 16.073 9.582 1.00 94.56 423 LEU A C 1
ATOM 3137 O O . LEU A 1 423 ? 2.780 15.280 10.082 1.00 94.56 423 LEU A O 1
ATOM 3141 N N . PRO A 1 424 ? 1.223 16.880 10.352 1.00 92.06 424 PRO A N 1
ATOM 3142 C CA . PRO A 1 424 ? 1.343 16.942 11.806 1.00 92.06 424 PRO A CA 1
ATOM 3143 C C . PRO A 1 424 ? 0.580 15.787 12.477 1.00 92.06 424 PRO A C 1
ATOM 3145 O O . PRO A 1 424 ? -0.451 15.989 13.119 1.00 92.06 424 PRO A O 1
ATOM 3148 N N . VAL A 1 425 ? 1.077 14.559 12.318 1.00 92.06 425 VAL A N 1
ATOM 3149 C CA . VAL A 1 425 ? 0.458 13.360 12.900 1.00 92.06 425 VAL A CA 1
ATOM 3150 C C . VAL A 1 425 ? 0.953 13.142 14.332 1.00 92.06 425 VAL A C 1
ATOM 3152 O O . VAL A 1 425 ? 2.132 12.888 14.556 1.00 92.06 425 VAL A O 1
ATOM 3155 N N . ASP A 1 426 ? 0.036 13.212 15.300 1.00 90.19 426 ASP A N 1
ATOM 3156 C CA . ASP A 1 426 ? 0.302 12.978 16.729 1.00 90.19 426 ASP A CA 1
ATOM 3157 C C . ASP A 1 426 ? -0.459 11.736 17.221 1.00 90.19 426 ASP A C 1
ATOM 3159 O O . ASP A 1 426 ? -1.417 11.810 17.994 1.00 90.19 426 ASP A O 1
ATOM 3163 N N . ILE A 1 427 ? -0.073 10.575 16.690 1.00 92.06 427 ILE A N 1
ATOM 3164 C CA . ILE A 1 427 ? -0.596 9.263 17.085 1.00 92.06 427 ILE A CA 1
ATOM 3165 C C . ILE A 1 427 ? 0.582 8.435 17.593 1.00 92.06 427 ILE A C 1
ATOM 3167 O O . ILE A 1 427 ? 1.592 8.293 16.911 1.00 92.06 427 ILE A O 1
ATOM 3171 N N . ALA A 1 428 ? 0.458 7.890 18.802 1.00 89.62 428 ALA A N 1
ATOM 3172 C CA . ALA A 1 428 ? 1.502 7.057 19.385 1.00 89.62 428 ALA A CA 1
ATOM 3173 C C . ALA A 1 428 ? 1.555 5.675 18.716 1.00 89.62 428 ALA A C 1
ATOM 3175 O O . ALA A 1 428 ? 0.520 5.033 18.538 1.00 89.62 428 ALA A O 1
ATOM 3176 N N . GLY A 1 429 ? 2.768 5.196 18.441 1.00 88.50 429 GLY A N 1
ATOM 3177 C CA . GLY A 1 429 ? 3.022 3.894 17.825 1.00 88.50 429 GLY A CA 1
ATOM 3178 C C . GLY A 1 429 ? 3.767 4.028 16.501 1.00 88.50 429 GLY A C 1
ATOM 3179 O O . GLY A 1 429 ? 4.212 5.112 16.133 1.00 88.50 429 GLY A O 1
ATOM 3180 N N . TYR A 1 430 ? 3.904 2.908 15.803 1.00 89.00 430 TYR A N 1
ATOM 3181 C CA . TYR A 1 430 ? 4.491 2.836 14.471 1.00 89.00 430 TYR A CA 1
ATOM 3182 C C . TYR A 1 430 ? 3.379 2.944 13.440 1.00 89.00 430 TYR A C 1
ATOM 3184 O O . TYR A 1 430 ? 2.460 2.126 13.423 1.00 89.00 430 TYR A O 1
ATOM 3192 N N . LEU A 1 431 ? 3.441 3.984 12.616 1.00 91.81 431 LEU A N 1
ATOM 3193 C CA . LEU A 1 431 ? 2.367 4.322 11.695 1.00 91.81 431 LEU A CA 1
ATOM 3194 C C . LEU A 1 431 ? 2.603 3.687 10.326 1.00 91.81 431 LEU A C 1
ATOM 3196 O O . LEU A 1 431 ? 3.708 3.731 9.795 1.00 91.81 431 LEU A O 1
ATOM 3200 N N . SER A 1 432 ? 1.563 3.102 9.743 1.00 90.69 432 SER A N 1
ATOM 3201 C CA . SER A 1 432 ? 1.611 2.477 8.418 1.00 90.69 432 SER A CA 1
ATOM 3202 C C . SER A 1 432 ? 0.231 2.481 7.751 1.00 90.69 432 SER A C 1
ATOM 3204 O O . SER A 1 432 ? -0.733 2.976 8.334 1.00 90.69 432 SER A O 1
ATOM 3206 N N . HIS A 1 433 ? 0.141 1.919 6.537 1.00 90.62 433 HIS A N 1
ATOM 3207 C CA . HIS A 1 433 ? -1.117 1.710 5.802 1.00 90.62 433 HIS A CA 1
ATOM 3208 C C . HIS A 1 433 ? -1.985 2.974 5.729 1.00 90.62 433 HIS A C 1
ATOM 3210 O O . HIS A 1 433 ? -3.130 2.998 6.176 1.00 90.62 433 HIS A O 1
ATOM 3216 N N . LEU A 1 434 ? -1.384 4.040 5.203 1.00 92.25 434 LEU A N 1
ATOM 3217 C CA . LEU A 1 434 ? -2.072 5.295 4.956 1.00 92.25 434 LEU A CA 1
ATOM 3218 C C . LEU A 1 434 ? -3.085 5.121 3.816 1.00 92.25 434 LEU A C 1
ATOM 3220 O O . LEU A 1 434 ? -2.741 4.583 2.765 1.00 92.25 434 LEU A O 1
ATOM 3224 N N . ASP A 1 435 ? -4.298 5.625 4.019 1.00 94.06 435 ASP A N 1
ATOM 3225 C CA . ASP A 1 435 ? -5.323 5.736 2.979 1.00 94.06 435 ASP A CA 1
ATOM 3226 C C . ASP A 1 435 ? -6.170 7.004 3.187 1.00 94.06 435 ASP A C 1
ATOM 3228 O O . ASP A 1 435 ? -6.171 7.591 4.274 1.00 94.06 435 ASP A O 1
ATOM 3232 N N . TYR A 1 436 ? -6.896 7.451 2.165 1.00 94.44 436 TYR A N 1
ATOM 3233 C CA . TYR A 1 436 ? -7.740 8.643 2.226 1.00 94.44 436 TYR A CA 1
ATOM 3234 C C . TYR A 1 436 ? -9.104 8.398 1.593 1.00 94.44 436 TYR A C 1
ATOM 3236 O O . TYR A 1 436 ? -9.226 7.838 0.509 1.00 94.44 436 TYR A O 1
ATOM 3244 N N . SER A 1 437 ? -10.145 8.878 2.266 1.00 93.19 437 SER A N 1
ATOM 3245 C CA . SER A 1 437 ? -11.499 8.889 1.731 1.00 93.19 437 SER A CA 1
ATOM 3246 C C . SER A 1 437 ? -11.914 10.331 1.477 1.00 93.19 437 SER A C 1
ATOM 3248 O O . SER A 1 437 ? -12.112 11.093 2.424 1.00 93.19 437 SER A O 1
ATOM 3250 N N . GLU A 1 438 ? -12.098 10.699 0.206 1.00 89.56 438 GLU A N 1
ATOM 3251 C CA . GLU A 1 438 ? -12.647 12.011 -0.172 1.00 89.56 438 GLU A CA 1
ATOM 3252 C C . GLU A 1 438 ? -14.025 12.240 0.459 1.00 89.56 438 GLU A C 1
ATOM 3254 O O . GLU A 1 438 ? -14.334 13.324 0.957 1.00 89.56 438 GLU A O 1
ATOM 3259 N N . GLU A 1 439 ? -14.822 11.175 0.508 1.00 90.56 439 GLU A N 1
ATOM 3260 C CA . GLU A 1 439 ? -16.214 11.210 0.931 1.00 90.56 439 GLU A CA 1
ATOM 3261 C C . GLU A 1 439 ? -16.402 11.472 2.425 1.00 90.56 439 GLU A C 1
ATOM 3263 O O . GLU A 1 439 ? -17.281 12.238 2.830 1.00 90.56 439 GLU A O 1
ATOM 3268 N N . SER A 1 440 ? -15.555 10.861 3.253 1.00 89.00 440 SER A N 1
ATOM 3269 C CA . SER A 1 440 ? -15.490 11.181 4.679 1.00 89.00 440 SER A CA 1
ATOM 3270 C C . SER A 1 440 ? -14.588 12.387 4.964 1.00 89.00 440 SER A C 1
ATOM 3272 O O . SER A 1 440 ? -14.680 12.972 6.046 1.00 89.00 440 SER A O 1
ATOM 3274 N N . SER A 1 441 ? -13.755 12.775 3.990 1.00 91.69 441 SER A N 1
ATOM 3275 C CA . SER A 1 441 ? -12.687 13.774 4.092 1.00 91.69 441 SER A CA 1
ATOM 3276 C C . SER A 1 441 ? -11.704 13.469 5.227 1.00 91.69 441 SER A C 1
ATOM 3278 O O . SER A 1 441 ? -11.319 14.360 5.987 1.00 91.69 441 SER A O 1
ATOM 3280 N N . ARG A 1 442 ? -11.325 12.192 5.371 1.00 94.81 442 ARG A N 1
ATOM 3281 C CA . ARG A 1 442 ? -10.447 11.706 6.445 1.00 94.81 442 ARG A CA 1
ATOM 3282 C C . ARG A 1 442 ? -9.331 10.814 5.934 1.00 94.81 442 ARG A C 1
ATOM 3284 O O . ARG A 1 442 ? -9.536 9.958 5.072 1.00 94.81 442 ARG A O 1
ATOM 3291 N N . LEU A 1 443 ? -8.166 10.980 6.550 1.00 95.75 443 LEU A N 1
ATOM 3292 C CA . LEU A 1 443 ? -7.062 10.035 6.471 1.00 95.75 443 LEU A CA 1
ATOM 3293 C C . LEU A 1 443 ? -7.320 8.845 7.390 1.00 95.75 443 LEU A C 1
ATOM 3295 O O . LEU A 1 443 ? -7.945 8.985 8.442 1.00 95.75 443 LEU A O 1
ATOM 3299 N N . LEU A 1 444 ? -6.793 7.700 6.987 1.00 95.62 444 LEU A N 1
ATOM 3300 C CA . LEU A 1 444 ? -6.728 6.440 7.712 1.00 95.62 444 LEU A CA 1
ATOM 3301 C C . LEU A 1 444 ? -5.266 6.109 7.978 1.00 95.62 444 LEU A C 1
ATOM 3303 O O . LEU A 1 444 ? -4.431 6.279 7.094 1.00 95.62 444 LEU A O 1
ATOM 3307 N N . LEU A 1 445 ? -4.971 5.629 9.182 1.00 95.31 445 LEU A N 1
ATOM 3308 C CA . LEU A 1 445 ? -3.654 5.135 9.567 1.00 95.31 445 LEU A CA 1
ATOM 3309 C C . LEU A 1 445 ? -3.793 3.897 10.448 1.00 95.31 445 LEU A C 1
ATOM 3311 O O . LEU A 1 445 ? -4.662 3.836 11.325 1.00 95.31 445 LEU A O 1
ATOM 3315 N N . LEU A 1 446 ? -2.883 2.946 10.264 1.00 95.19 446 LEU A N 1
ATOM 3316 C CA . LEU A 1 446 ? -2.660 1.857 11.204 1.00 95.19 446 LEU A CA 1
ATOM 3317 C C . LEU A 1 446 ? -1.556 2.250 12.187 1.00 95.19 446 LEU A C 1
ATOM 3319 O O . LEU A 1 446 ? -0.460 2.604 11.760 1.00 95.19 446 LEU A O 1
ATOM 3323 N N . ALA A 1 447 ? -1.829 2.158 13.487 1.00 94.69 447 ALA A N 1
ATOM 3324 C CA . ALA A 1 447 ? -0.853 2.399 14.546 1.00 94.69 447 ALA A CA 1
ATOM 3325 C C . ALA A 1 447 ? -0.506 1.088 15.262 1.00 94.69 447 ALA A C 1
ATOM 3327 O O . ALA A 1 447 ? -1.293 0.584 16.072 1.00 94.69 447 ALA A O 1
ATOM 3328 N N . SER A 1 448 ? 0.676 0.549 14.968 1.00 92.69 448 SER A N 1
ATOM 3329 C CA . SER A 1 448 ? 1.200 -0.676 15.573 1.00 92.69 448 SER A CA 1
ATOM 3330 C C . SER A 1 448 ? 1.971 -0.383 16.869 1.00 92.69 448 SER A C 1
ATOM 3332 O O . SER A 1 448 ? 2.652 0.645 16.968 1.00 92.69 448 SER A O 1
ATOM 3334 N N . PRO A 1 449 ? 1.937 -1.275 17.876 1.00 88.00 449 PRO A N 1
ATOM 3335 C CA . PRO A 1 449 ? 2.713 -1.106 19.108 1.00 88.00 449 PRO A CA 1
ATOM 3336 C C . PRO A 1 449 ? 4.231 -1.169 18.891 1.00 88.00 449 PRO A C 1
ATOM 3338 O O . PRO A 1 449 ? 4.988 -0.527 19.623 1.00 88.00 449 PRO A O 1
ATOM 3341 N N . THR A 1 450 ? 4.683 -1.953 17.909 1.00 83.25 450 THR A N 1
ATOM 3342 C CA . THR A 1 450 ? 6.102 -2.157 17.588 1.00 83.25 450 THR A CA 1
ATOM 3343 C C . THR A 1 450 ? 6.323 -2.151 16.070 1.00 83.25 450 THR A C 1
ATOM 3345 O O . THR A 1 450 ? 5.375 -2.407 15.330 1.00 83.25 450 THR A O 1
ATOM 3348 N N . PRO A 1 451 ? 7.554 -1.908 15.577 1.00 75.25 451 PRO A N 1
ATOM 3349 C CA . PRO A 1 451 ? 7.819 -1.900 14.139 1.00 75.25 451 PRO A CA 1
ATOM 3350 C C . PRO A 1 451 ? 7.840 -3.314 13.543 1.00 75.25 451 PRO A C 1
ATOM 3352 O O . PRO A 1 451 ? 7.737 -3.474 12.335 1.00 75.25 451 PRO A O 1
ATOM 3355 N N . ALA A 1 452 ? 7.989 -4.344 14.385 1.00 69.19 452 ALA A N 1
ATOM 3356 C CA . ALA A 1 452 ? 7.962 -5.742 13.968 1.00 69.19 452 ALA A CA 1
ATOM 3357 C C . ALA A 1 452 ? 6.532 -6.286 13.799 1.00 69.19 452 ALA A C 1
ATOM 3359 O O . ALA A 1 452 ? 6.360 -7.370 13.248 1.00 69.19 452 ALA A O 1
ATOM 3360 N N . GLU A 1 453 ? 5.521 -5.566 14.297 1.00 70.44 453 GLU A N 1
ATOM 3361 C CA . GLU A 1 453 ? 4.114 -5.954 14.214 1.00 70.44 453 GLU A CA 1
ATOM 3362 C C . GLU A 1 453 ? 3.429 -5.222 13.053 1.00 70.44 453 GLU A C 1
ATOM 3364 O O . GLU A 1 453 ? 3.345 -3.994 13.021 1.00 70.44 453 GLU A O 1
ATOM 3369 N N . SER A 1 454 ? 2.882 -5.990 12.112 1.00 79.88 454 SER A N 1
ATOM 3370 C CA . SER A 1 454 ? 2.027 -5.490 11.026 1.00 79.88 454 SER A CA 1
ATOM 3371 C C . SER A 1 454 ? 0.572 -5.270 11.455 1.00 79.88 454 SER A C 1
ATOM 3373 O O . SER A 1 454 ? -0.264 -4.925 10.623 1.00 79.88 454 SER A O 1
ATOM 3375 N N . GLU A 1 455 ? 0.274 -5.471 12.740 1.00 92.50 455 GLU A N 1
ATOM 3376 C CA . GLU A 1 455 ? -1.055 -5.373 13.328 1.00 92.50 455 GLU A CA 1
ATOM 3377 C C . GLU A 1 455 ? -1.122 -4.233 14.350 1.00 92.50 455 GLU A C 1
ATOM 3379 O O . GLU A 1 455 ? -0.203 -4.020 15.144 1.00 92.50 455 GLU A O 1
ATOM 3384 N N . GLY A 1 456 ? -2.240 -3.514 14.372 1.00 94.69 456 GLY A N 1
ATOM 3385 C CA . GLY A 1 456 ? -2.389 -2.337 15.213 1.00 94.69 456 GLY A CA 1
ATOM 3386 C C . GLY A 1 456 ? -3.822 -1.859 15.385 1.00 94.69 456 GLY A C 1
ATOM 3387 O O . GLY A 1 456 ? -4.792 -2.539 15.044 1.00 94.69 456 GLY A O 1
ATOM 3388 N N . ALA A 1 457 ? -3.946 -0.667 15.958 1.00 97.00 457 ALA A N 1
ATOM 3389 C CA . ALA A 1 457 ? -5.204 0.057 16.062 1.00 97.00 457 ALA A CA 1
ATOM 3390 C C . ALA A 1 4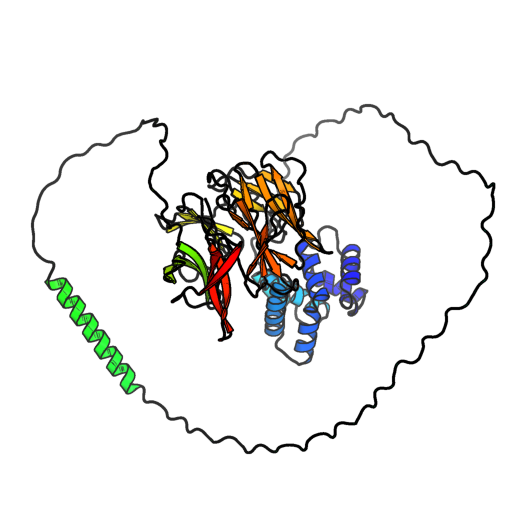57 ? -5.444 0.893 14.800 1.00 97.00 457 ALA A C 1
ATOM 3392 O O . ALA A 1 457 ? -4.504 1.455 14.235 1.00 97.00 457 ALA A O 1
ATOM 3393 N N . ILE A 1 458 ? -6.704 1.021 14.389 1.00 97.81 458 ILE A N 1
ATOM 3394 C CA . ILE A 1 458 ? -7.078 1.833 13.228 1.00 97.81 458 ILE A CA 1
ATOM 3395 C C . ILE A 1 458 ? -7.505 3.218 13.702 1.00 97.81 458 ILE A C 1
ATOM 3397 O O . ILE A 1 458 ? -8.443 3.362 14.495 1.00 97.81 458 ILE A O 1
ATOM 3401 N N . TRP A 1 459 ? -6.843 4.239 13.173 1.00 97.69 459 TRP A N 1
ATOM 3402 C CA . TRP A 1 459 ? -7.098 5.643 13.462 1.00 97.69 459 TRP A CA 1
ATOM 3403 C C . TRP A 1 459 ? -7.550 6.380 12.214 1.00 97.69 459 TRP A C 1
ATOM 3405 O O . TRP A 1 459 ? -7.166 6.037 11.098 1.00 97.69 459 TRP A O 1
ATOM 3415 N N . THR A 1 460 ? -8.336 7.433 12.415 1.00 97.25 460 THR A N 1
ATOM 3416 C CA . THR A 1 460 ? -8.611 8.410 11.361 1.00 97.25 460 THR A CA 1
ATOM 3417 C C . THR A 1 460 ? -8.405 9.827 11.869 1.00 97.25 460 THR A C 1
ATOM 3419 O O . THR A 1 460 ? -8.517 10.089 13.067 1.00 97.25 460 THR A O 1
ATOM 3422 N N . LEU A 1 461 ? -8.082 10.739 10.964 1.00 96.88 461 LEU A N 1
ATOM 3423 C CA . LEU A 1 461 ? -7.743 12.127 11.263 1.00 96.88 461 LEU A CA 1
ATOM 3424 C C . LEU A 1 461 ? -8.025 13.020 10.053 1.00 96.88 461 LEU A C 1
ATOM 3426 O O . LEU A 1 461 ? -8.150 12.536 8.927 1.00 96.88 461 LEU A O 1
ATOM 3430 N N . ASP A 1 462 ? -8.134 14.318 10.296 1.00 95.56 462 ASP A N 1
ATOM 3431 C CA . ASP A 1 462 ? -8.237 15.328 9.249 1.00 95.56 462 ASP A CA 1
ATOM 3432 C C . ASP A 1 462 ? -6.830 15.605 8.663 1.00 95.56 462 ASP A C 1
ATOM 3434 O O . ASP A 1 462 ? -5.807 15.338 9.301 1.00 95.56 462 ASP A O 1
ATOM 3438 N N . LEU A 1 463 ? -6.752 16.157 7.446 1.00 92.44 463 LEU A N 1
ATOM 3439 C CA . LEU A 1 463 ? -5.473 16.433 6.757 1.00 92.44 463 LEU A CA 1
ATOM 3440 C C . LEU A 1 463 ? -4.556 17.414 7.513 1.00 92.44 463 LEU A C 1
ATOM 3442 O O . LEU A 1 463 ? -3.354 17.448 7.266 1.00 92.44 463 LEU A O 1
ATOM 3446 N N . ASP A 1 464 ? -5.107 18.225 8.416 1.00 91.94 464 ASP A N 1
ATOM 3447 C CA . ASP A 1 464 ? -4.363 19.169 9.256 1.00 91.94 464 ASP A CA 1
ATOM 3448 C C . ASP A 1 464 ? -3.890 18.558 10.590 1.00 91.94 464 ASP A C 1
ATOM 3450 O O . ASP A 1 464 ? -3.400 19.281 11.459 1.00 91.94 464 ASP A O 1
ATOM 3454 N N . GLY A 1 465 ? -4.048 17.240 10.768 1.00 91.12 465 GLY A N 1
ATOM 3455 C CA . GLY A 1 465 ? -3.757 16.525 12.014 1.00 91.12 465 GLY A CA 1
ATOM 3456 C C . GLY A 1 465 ? -4.835 16.686 13.089 1.00 91.12 465 GLY A C 1
ATOM 3457 O O . GLY A 1 465 ? -4.723 16.111 14.174 1.00 91.12 465 GLY A O 1
ATOM 3458 N N . GLY A 1 466 ? -5.874 17.479 12.818 1.00 94.00 466 GLY A N 1
ATOM 3459 C CA . GLY A 1 466 ? -7.047 17.628 13.663 1.00 94.00 466 GLY A CA 1
ATOM 3460 C C . GLY A 1 466 ? -7.974 16.417 13.587 1.00 94.00 466 GLY A C 1
ATOM 3461 O O . GLY A 1 466 ? -7.730 15.442 12.882 1.00 94.00 466 GLY A O 1
ATOM 3462 N N . GLY A 1 467 ? -9.057 16.457 14.366 1.00 93.50 467 GLY A N 1
ATOM 3463 C CA . GLY A 1 467 ? -10.117 15.447 14.269 1.00 93.50 467 GLY A CA 1
ATOM 3464 C C . GLY A 1 467 ? -9.688 14.004 14.564 1.00 93.50 467 GLY A C 1
ATOM 3465 O O . GLY A 1 467 ? -10.471 13.098 14.281 1.00 93.50 467 GLY A O 1
ATOM 3466 N N . THR A 1 468 ? -8.492 13.792 15.124 1.00 96.25 468 THR A N 1
ATOM 3467 C CA . THR A 1 468 ? -7.903 12.478 15.395 1.00 96.25 468 THR A CA 1
ATOM 3468 C C . THR A 1 468 ? -8.807 11.633 16.280 1.00 96.25 468 THR A C 1
ATOM 3470 O O . THR A 1 468 ? -9.138 12.009 17.408 1.00 96.25 468 THR A O 1
ATOM 3473 N N . GLN A 1 469 ? -9.198 10.471 15.768 1.00 95.69 469 GLN A N 1
ATOM 3474 C CA . GLN A 1 469 ? -10.129 9.554 16.407 1.00 95.69 469 GLN A CA 1
ATOM 3475 C C . GLN A 1 469 ? -9.671 8.103 16.242 1.00 95.69 469 GLN A C 1
ATOM 3477 O O . GLN A 1 469 ? -9.296 7.660 15.154 1.00 95.69 469 GLN A O 1
ATOM 3482 N N . LEU A 1 470 ? -9.737 7.355 17.341 1.00 97.56 470 LEU A N 1
ATOM 3483 C CA . LEU A 1 470 ? -9.578 5.907 17.329 1.00 97.56 470 LEU A CA 1
ATOM 3484 C C . LEU A 1 470 ? -10.870 5.286 16.791 1.00 97.56 470 LEU A C 1
ATOM 3486 O O . LEU A 1 470 ? -11.928 5.443 17.403 1.00 97.56 470 LEU A O 1
ATOM 3490 N N . VAL A 1 471 ? -10.780 4.566 15.674 1.00 98.06 471 VAL A N 1
ATOM 3491 C CA . VAL A 1 471 ? -11.927 3.872 15.079 1.00 98.06 471 VAL A CA 1
ATOM 3492 C C . VAL A 1 471 ? -12.148 2.545 15.797 1.00 98.06 471 VAL A C 1
ATOM 3494 O O . VAL A 1 471 ? -13.236 2.291 16.317 1.00 98.06 471 VAL A O 1
ATOM 3497 N N . VAL A 1 472 ? -11.112 1.710 15.864 1.00 97.50 472 VAL A N 1
ATOM 3498 C CA . VAL A 1 472 ? -11.136 0.409 16.542 1.00 97.50 472 VAL A CA 1
ATOM 3499 C C . VAL A 1 472 ? -9.783 0.112 17.181 1.00 97.50 472 VAL A C 1
ATOM 3501 O O . VAL A 1 472 ? -8.734 0.385 16.600 1.00 97.50 472 VAL A O 1
ATOM 3504 N N . ASP A 1 473 ? -9.831 -0.455 18.385 1.00 94.12 473 ASP A N 1
ATOM 3505 C CA . ASP A 1 473 ? -8.654 -0.927 19.117 1.00 94.12 473 ASP A CA 1
ATOM 3506 C C . ASP A 1 473 ? -8.286 -2.339 18.630 1.00 94.12 473 ASP A C 1
ATOM 3508 O O . ASP A 1 473 ? -9.181 -3.177 18.500 1.00 94.12 473 ASP A O 1
ATOM 3512 N N . GLY A 1 474 ? -7.010 -2.547 18.289 1.00 85.56 474 GLY A N 1
ATOM 3513 C CA . GLY A 1 474 ? -6.476 -3.689 17.532 1.00 85.56 474 GLY A CA 1
ATOM 3514 C C . GLY A 1 474 ? -6.610 -5.076 18.179 1.00 85.56 474 GLY A C 1
ATOM 3515 O O . GLY A 1 474 ? -7.198 -5.213 19.255 1.00 85.56 474 GLY A O 1
ATOM 3516 N N . PRO A 1 475 ? -6.044 -6.124 17.548 1.00 92.75 475 PRO A N 1
ATOM 3517 C CA . PRO A 1 475 ? -5.136 -6.075 16.394 1.00 92.75 475 PRO A CA 1
ATOM 3518 C C . PRO A 1 475 ? -5.859 -6.170 15.037 1.00 92.75 475 PRO A C 1
ATOM 3520 O O . PRO A 1 475 ? -6.529 -7.161 14.760 1.00 92.75 475 PRO A O 1
ATOM 3523 N N . TYR A 1 476 ? -5.699 -5.151 14.187 1.00 95.75 476 TYR A N 1
ATOM 3524 C CA . TYR A 1 476 ? -6.095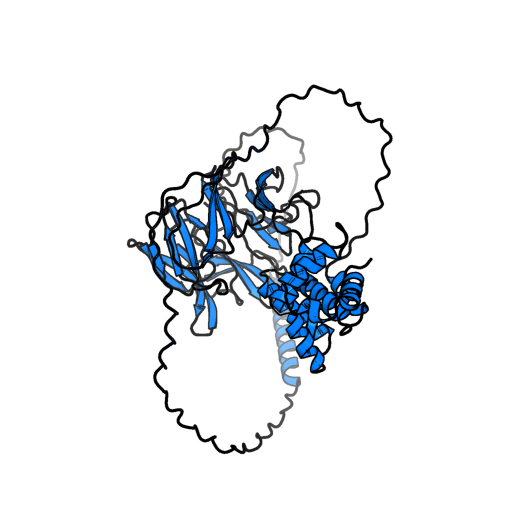 -5.169 12.771 1.00 95.75 476 TYR A CA 1
ATOM 3525 C C . TYR A 1 476 ? -4.863 -5.033 11.884 1.00 95.75 476 TYR A C 1
ATOM 3527 O O . TYR A 1 476 ? -3.927 -4.332 12.259 1.00 95.75 476 TYR A O 1
ATOM 3535 N N . ALA A 1 477 ? -4.895 -5.605 10.689 1.00 94.31 477 ALA A N 1
ATOM 3536 C CA . ALA A 1 477 ? -3.905 -5.371 9.648 1.00 94.31 477 ALA A CA 1
ATOM 3537 C C . ALA A 1 477 ? -4.569 -4.894 8.347 1.00 94.31 477 ALA A C 1
ATOM 3539 O O . ALA A 1 477 ? -5.788 -4.952 8.175 1.00 94.31 477 ALA A O 1
ATOM 3540 N N . HIS A 1 478 ? -3.741 -4.344 7.460 1.00 93.12 478 HIS A N 1
ATOM 3541 C CA . HIS A 1 478 ? -4.095 -3.983 6.085 1.00 93.12 478 HIS A CA 1
ATOM 3542 C C . HIS A 1 478 ? -5.388 -3.158 5.901 1.00 93.12 478 HIS A C 1
ATOM 3544 O O . HIS A 1 478 ? -6.241 -3.540 5.095 1.00 93.12 478 HIS A O 1
ATOM 3550 N N . PRO A 1 479 ? -5.570 -2.040 6.635 1.00 95.50 479 PRO A N 1
ATOM 3551 C CA . PRO A 1 479 ? -6.791 -1.264 6.533 1.00 95.50 479 PRO A CA 1
ATOM 3552 C C . PRO A 1 479 ? -6.887 -0.501 5.198 1.00 95.50 479 PRO A C 1
ATOM 3554 O O . PRO A 1 479 ? -5.894 0.063 4.741 1.00 95.50 479 PRO A O 1
ATOM 3557 N N . ALA A 1 480 ? -8.079 -0.455 4.597 1.00 95.00 480 ALA A N 1
ATOM 3558 C CA . ALA A 1 480 ? -8.368 0.305 3.374 1.00 95.00 480 ALA A CA 1
ATOM 3559 C C . ALA A 1 480 ? -9.806 0.849 3.379 1.00 95.00 480 ALA A C 1
ATOM 3561 O O . ALA A 1 480 ? -10.741 0.142 3.762 1.00 95.00 480 ALA A O 1
ATOM 3562 N N . TRP A 1 481 ? -10.010 2.089 2.945 1.00 95.81 481 TRP A N 1
ATOM 3563 C CA . TRP A 1 481 ? -11.324 2.729 2.903 1.00 95.81 481 TRP A CA 1
ATOM 3564 C C . TRP A 1 481 ? -12.265 2.092 1.882 1.00 95.81 481 TRP A C 1
ATOM 3566 O O . TRP A 1 481 ? -11.863 1.759 0.769 1.00 95.81 481 TRP A O 1
ATOM 3576 N N . SER A 1 482 ? -13.552 2.001 2.222 1.00 94.88 482 SER A N 1
ATOM 3577 C CA . SER A 1 482 ? -14.609 1.774 1.236 1.00 94.88 482 SER A CA 1
ATOM 3578 C C . SER A 1 482 ? -14.786 2.987 0.322 1.00 94.88 482 SER A C 1
ATOM 3580 O O . SER A 1 482 ? -14.521 4.128 0.708 1.00 94.88 482 SER A O 1
ATOM 3582 N N . VAL A 1 483 ? -15.305 2.747 -0.886 1.00 91.81 483 VAL A N 1
ATOM 3583 C CA . VAL A 1 483 ? -15.562 3.792 -1.895 1.00 91.81 483 VAL A CA 1
ATOM 3584 C C . VAL A 1 483 ? -16.438 4.918 -1.332 1.00 91.81 483 VAL A C 1
ATOM 3586 O O . VAL A 1 483 ? -16.192 6.091 -1.585 1.00 91.81 483 VAL A O 1
ATOM 3589 N N . ASP A 1 484 ? -17.451 4.581 -0.538 1.00 91.44 484 ASP A N 1
ATOM 3590 C CA . ASP A 1 484 ? -18.393 5.535 0.057 1.00 91.44 484 ASP A CA 1
ATOM 3591 C C . ASP A 1 484 ? -17.924 6.158 1.387 1.00 91.44 484 ASP A C 1
ATOM 3593 O O . ASP A 1 484 ? -18.644 6.965 1.976 1.00 91.44 484 ASP A O 1
ATOM 3597 N N . GLY A 1 485 ? -16.737 5.789 1.881 1.00 93.06 485 GLY A N 1
ATOM 3598 C CA . GLY A 1 485 ? -16.191 6.270 3.152 1.00 93.06 485 GLY A CA 1
ATOM 3599 C C . GLY A 1 485 ? -16.982 5.850 4.395 1.00 93.06 485 GLY A C 1
ATOM 3600 O O . GLY A 1 485 ? -16.815 6.456 5.455 1.00 93.06 485 GLY A O 1
ATOM 3601 N N . THR A 1 486 ? -17.868 4.853 4.297 1.00 94.00 486 THR A N 1
ATOM 3602 C CA . THR A 1 486 ? -18.694 4.390 5.428 1.00 94.00 486 THR A CA 1
ATOM 3603 C C . THR A 1 486 ? -18.129 3.163 6.140 1.00 94.00 486 THR A C 1
ATOM 3605 O O . THR A 1 486 ? -18.558 2.843 7.255 1.00 94.00 486 THR A O 1
ATOM 3608 N N . ALA A 1 487 ? -17.153 2.487 5.539 1.00 96.00 487 ALA A N 1
ATOM 3609 C CA . ALA A 1 487 ? -16.511 1.303 6.082 1.00 96.00 487 ALA A CA 1
ATOM 3610 C C . ALA A 1 487 ? -15.011 1.273 5.763 1.00 96.00 487 ALA A C 1
ATOM 3612 O O . ALA A 1 487 ? -14.513 2.005 4.911 1.00 96.00 487 ALA A O 1
ATOM 3613 N N . ILE A 1 488 ? -14.290 0.416 6.478 1.00 96.62 488 ILE A N 1
ATOM 3614 C CA . ILE A 1 488 ? -12.862 0.161 6.289 1.00 96.62 488 ILE A CA 1
ATOM 3615 C C . ILE A 1 488 ? -12.679 -1.355 6.195 1.00 96.62 488 ILE A C 1
ATOM 3617 O O . ILE A 1 488 ? -13.056 -2.075 7.118 1.00 96.62 488 ILE A O 1
ATOM 3621 N N . ALA A 1 489 ? -12.122 -1.856 5.096 1.00 96.31 489 ALA A N 1
ATOM 3622 C CA . ALA A 1 489 ? -11.634 -3.229 5.020 1.00 96.31 489 ALA A CA 1
ATOM 3623 C C . ALA A 1 489 ? -10.433 -3.356 5.938 1.00 96.31 489 ALA A C 1
ATOM 3625 O O . ALA A 1 489 ? -9.653 -2.418 6.028 1.00 96.31 489 ALA A O 1
ATOM 3626 N N . ALA A 1 490 ? -10.272 -4.495 6.588 1.00 96.19 490 ALA A N 1
ATOM 3627 C CA . ALA A 1 490 ? -9.074 -4.838 7.334 1.00 96.19 490 ALA A CA 1
ATOM 3628 C C . ALA A 1 490 ? -8.965 -6.361 7.425 1.00 96.19 490 ALA A C 1
ATOM 3630 O O . ALA A 1 490 ? -9.894 -7.088 7.064 1.00 96.19 490 ALA A O 1
ATOM 3631 N N . THR A 1 491 ? -7.861 -6.848 7.963 1.00 94.88 491 THR A N 1
ATOM 3632 C CA . THR A 1 491 ? -7.702 -8.244 8.354 1.00 94.88 491 THR A CA 1
ATOM 3633 C C . THR A 1 491 ? -7.559 -8.343 9.866 1.00 94.88 491 THR A C 1
ATOM 3635 O O . THR A 1 491 ? -7.100 -7.413 10.533 1.00 94.88 491 THR A O 1
ATOM 3638 N N . VAL A 1 492 ? -8.037 -9.447 10.432 1.00 93.56 492 VAL A N 1
ATOM 3639 C CA . VAL A 1 492 ? -7.899 -9.770 11.857 1.00 93.56 492 VAL A CA 1
ATOM 3640 C C . VAL A 1 492 ? -7.588 -11.247 12.004 1.00 93.56 492 VAL A C 1
ATOM 3642 O O . VAL A 1 492 ? -8.060 -12.063 11.216 1.00 93.56 492 VAL A O 1
ATOM 3645 N N . VAL A 1 493 ? -6.851 -11.609 13.046 1.00 89.38 493 VAL A N 1
ATOM 3646 C CA . VAL A 1 493 ? -6.674 -13.013 13.420 1.00 89.38 493 VAL A CA 1
ATOM 3647 C C . VAL A 1 493 ? -7.848 -13.442 14.298 1.00 89.38 493 VAL A C 1
ATOM 3649 O O . VAL A 1 493 ? -8.108 -12.846 15.346 1.00 89.38 493 VAL A O 1
ATOM 3652 N N . ASP A 1 494 ? -8.587 -14.463 13.867 1.00 85.31 494 ASP A N 1
ATOM 3653 C CA . ASP A 1 494 ? -9.719 -15.002 14.618 1.00 85.31 494 ASP A CA 1
ATOM 3654 C C . ASP A 1 494 ? -9.282 -15.889 15.805 1.00 85.31 494 ASP A C 1
ATOM 3656 O O . ASP A 1 494 ? -8.104 -16.193 16.005 1.00 85.31 494 ASP A O 1
ATOM 3660 N N . ASP A 1 495 ? -10.248 -16.367 16.598 1.00 83.81 495 ASP A N 1
ATOM 3661 C CA . ASP A 1 495 ? -9.989 -17.236 17.761 1.00 83.81 495 ASP A CA 1
ATOM 3662 C C . ASP A 1 495 ? -9.299 -18.570 17.399 1.00 83.81 495 ASP A C 1
ATOM 3664 O O . ASP A 1 495 ? -8.813 -19.289 18.280 1.00 83.81 495 ASP A O 1
ATOM 3668 N N . THR A 1 496 ? -9.282 -18.944 16.116 1.00 84.44 496 THR A N 1
ATOM 3669 C CA . THR A 1 496 ? -8.610 -20.148 15.615 1.00 84.44 496 THR A CA 1
ATOM 3670 C C . THR A 1 496 ? -7.158 -19.894 15.216 1.00 84.44 496 THR A C 1
ATOM 3672 O O . THR A 1 496 ? -6.429 -20.856 14.965 1.00 84.44 496 THR A O 1
ATOM 3675 N N . GLY A 1 497 ? -6.719 -18.632 15.215 1.00 83.00 497 GLY A N 1
ATOM 3676 C CA . GLY A 1 497 ? -5.412 -18.217 14.717 1.00 83.00 497 GLY A CA 1
ATOM 3677 C C . GLY A 1 497 ? -5.375 -18.054 13.198 1.00 83.00 497 GLY A C 1
ATOM 3678 O O . GLY A 1 497 ? -4.286 -18.051 12.629 1.00 83.00 497 GLY A O 1
ATOM 3679 N N . THR A 1 498 ? -6.535 -17.974 12.541 1.00 84.56 498 THR A N 1
ATOM 3680 C CA . THR A 1 498 ? -6.640 -17.780 11.092 1.00 84.56 498 THR A CA 1
ATOM 3681 C C . THR A 1 498 ? -6.841 -16.301 10.806 1.00 84.56 498 THR A C 1
ATOM 3683 O O . THR A 1 498 ? -7.709 -15.671 11.408 1.00 84.56 498 THR A O 1
ATOM 3686 N N . GLU A 1 499 ? -6.059 -15.744 9.886 1.00 88.44 499 GLU A N 1
ATOM 3687 C CA . GLU A 1 499 ? -6.315 -14.397 9.389 1.00 88.44 499 GLU A CA 1
ATOM 3688 C C . GLU A 1 499 ? -7.579 -14.394 8.521 1.00 88.44 499 GLU A C 1
ATOM 3690 O O . GLU A 1 499 ? -7.736 -15.216 7.617 1.00 88.44 499 GLU A O 1
ATOM 3695 N N . VAL A 1 500 ? -8.498 -13.479 8.816 1.00 91.81 500 VAL A N 1
ATOM 3696 C CA . VAL A 1 500 ? -9.772 -13.337 8.116 1.00 91.81 500 VAL A CA 1
ATOM 3697 C C . VAL A 1 500 ? -9.995 -11.893 7.693 1.00 91.81 500 VAL A C 1
ATOM 3699 O O . VAL A 1 500 ? -9.655 -10.951 8.411 1.00 91.81 500 VAL A O 1
ATOM 3702 N N . LEU A 1 501 ? -10.615 -11.725 6.525 1.00 95.56 501 LEU A N 1
ATOM 3703 C CA . LEU A 1 501 ? -11.054 -10.424 6.040 1.00 95.56 501 LEU A CA 1
ATOM 3704 C C . LEU A 1 501 ? -12.237 -9.928 6.881 1.00 95.56 501 LEU A C 1
ATOM 3706 O O . LEU A 1 501 ? -13.167 -10.674 7.203 1.00 95.56 501 LEU A O 1
ATOM 3710 N N . THR A 1 502 ? -12.221 -8.647 7.218 1.00 95.69 502 THR A N 1
ATOM 3711 C CA . THR A 1 502 ? -13.281 -7.989 7.970 1.00 95.69 502 THR A CA 1
ATOM 3712 C C . THR A 1 502 ? -13.610 -6.618 7.391 1.00 95.69 502 THR A C 1
ATOM 3714 O O . THR A 1 502 ? -12.777 -5.970 6.761 1.00 95.69 502 THR A O 1
ATOM 3717 N N . SER A 1 503 ? -14.839 -6.168 7.624 1.00 95.44 503 SER A N 1
ATOM 3718 C CA . SER A 1 503 ? -15.291 -4.812 7.335 1.00 95.44 503 SER A CA 1
ATOM 3719 C C . SER A 1 503 ? -15.609 -4.093 8.645 1.00 95.44 503 SER A C 1
ATOM 3721 O O . SER A 1 503 ? -16.522 -4.465 9.387 1.00 95.44 503 SER A O 1
ATOM 3723 N N . VAL A 1 504 ? -14.875 -3.026 8.934 1.00 96.94 504 VAL A N 1
ATOM 3724 C CA . VAL A 1 504 ? -15.110 -2.120 10.056 1.00 96.94 504 VAL A CA 1
ATOM 3725 C C . VAL A 1 504 ? -16.094 -1.040 9.614 1.00 96.94 504 VAL A C 1
ATOM 3727 O O . VAL A 1 504 ? -15.729 -0.082 8.941 1.00 96.94 504 VAL A O 1
ATOM 3730 N N . VAL A 1 505 ? -17.360 -1.180 10.005 1.00 96.19 505 VAL A N 1
ATOM 3731 C CA . VAL A 1 505 ? -18.417 -0.212 9.671 1.00 96.19 505 VAL A CA 1
ATOM 3732 C C . VAL A 1 505 ? -18.344 0.986 10.608 1.00 96.19 505 VAL A C 1
ATOM 3734 O O . VAL A 1 505 ? -18.411 0.821 11.832 1.00 96.19 505 VAL A O 1
ATOM 3737 N N . LEU A 1 506 ? -18.249 2.191 10.050 1.00 95.25 506 LEU A N 1
ATOM 3738 C CA . LEU A 1 506 ? -18.174 3.418 10.831 1.00 95.25 506 LEU A CA 1
ATOM 3739 C C . LEU A 1 506 ? -19.520 3.808 11.433 1.00 95.25 506 LEU A C 1
ATOM 3741 O O . LEU A 1 506 ? -20.580 3.736 10.811 1.00 95.25 506 LEU A O 1
ATOM 3745 N N . LYS A 1 507 ? -19.466 4.274 12.678 1.00 94.38 507 LYS A N 1
ATOM 3746 C CA . LYS A 1 507 ? -20.592 4.865 13.393 1.00 94.38 507 LYS A CA 1
ATOM 3747 C C . LYS A 1 507 ? -20.530 6.386 13.333 1.00 94.38 507 LYS A C 1
ATOM 3749 O O . LYS A 1 507 ? -19.478 6.994 13.172 1.00 94.38 507 LYS A O 1
ATOM 3754 N N . ALA A 1 508 ? -21.675 7.012 13.601 1.00 90.25 508 ALA A N 1
ATOM 3755 C CA . ALA A 1 508 ? -21.797 8.467 13.684 1.00 90.25 508 ALA A CA 1
ATOM 3756 C C . ALA A 1 508 ? -20.944 9.119 14.793 1.00 90.25 508 ALA A C 1
ATOM 3758 O O . ALA A 1 508 ? -20.759 10.332 14.771 1.00 90.25 508 ALA A O 1
ATOM 3759 N N . ASP A 1 509 ? -20.467 8.347 15.776 1.00 91.38 509 ASP A N 1
ATOM 3760 C CA . ASP A 1 509 ? -19.578 8.827 16.840 1.00 91.38 509 ASP A CA 1
ATOM 3761 C C . ASP A 1 509 ? -18.082 8.698 16.500 1.00 91.38 509 ASP A C 1
ATOM 3763 O O . ASP A 1 509 ? -17.251 9.011 17.350 1.00 91.38 509 ASP A O 1
ATOM 3767 N N . GLY A 1 510 ? -17.745 8.248 15.285 1.00 88.62 510 GLY A N 1
ATOM 3768 C CA . GLY A 1 510 ? -16.368 8.056 14.824 1.00 88.62 510 GLY A CA 1
ATOM 3769 C C . GLY A 1 510 ? -15.775 6.680 15.134 1.00 88.62 510 GLY A C 1
ATOM 3770 O O . GLY A 1 510 ? -14.720 6.341 14.605 1.00 88.62 510 GLY A O 1
ATOM 3771 N N . THR A 1 511 ? -16.449 5.859 15.947 1.00 95.81 511 THR A N 1
ATOM 3772 C CA . THR A 1 511 ? -15.996 4.493 16.253 1.00 95.81 511 THR A CA 1
ATOM 3773 C C . THR A 1 511 ? -16.433 3.497 15.183 1.00 95.81 511 THR A C 1
ATOM 3775 O O . THR A 1 511 ? -17.427 3.698 14.488 1.00 95.81 511 THR A O 1
ATOM 3778 N N . GLY A 1 512 ? -15.733 2.374 15.077 1.00 95.38 512 GLY A N 1
ATOM 3779 C CA . GLY A 1 512 ? -16.072 1.283 14.170 1.00 95.38 512 GLY A CA 1
ATOM 3780 C C . GLY A 1 512 ? -16.880 0.169 14.835 1.00 95.38 512 GLY A C 1
ATOM 3781 O O . GLY A 1 512 ? -16.992 0.067 16.061 1.00 95.38 512 GLY A O 1
ATOM 3782 N N . THR A 1 513 ? -17.483 -0.688 14.019 1.00 95.50 513 THR A N 1
ATOM 3783 C CA . THR A 1 513 ? -17.958 -2.020 14.416 1.00 95.50 513 THR A CA 1
ATOM 3784 C C . THR A 1 513 ? -17.370 -3.040 13.476 1.00 95.50 513 THR A C 1
ATOM 3786 O O . THR A 1 513 ? -17.595 -2.963 12.274 1.00 95.50 513 THR A O 1
ATOM 3789 N N . ASN A 1 514 ? -16.647 -3.995 14.045 1.00 94.56 514 ASN A N 1
ATOM 3790 C CA . ASN A 1 514 ? -16.045 -5.074 13.289 1.00 94.56 514 ASN A CA 1
ATOM 3791 C C . ASN A 1 514 ? -17.112 -6.070 12.811 1.00 94.56 514 ASN A C 1
ATOM 3793 O O . ASN A 1 514 ? -17.867 -6.596 13.636 1.00 94.56 514 ASN A O 1
ATOM 3797 N N . LEU A 1 515 ? -17.161 -6.340 11.508 1.00 93.62 515 LEU A N 1
ATOM 3798 C CA . LEU A 1 515 ? -17.999 -7.366 10.890 1.00 93.62 515 LEU A CA 1
ATOM 3799 C C . LEU A 1 515 ? -17.123 -8.287 10.037 1.00 93.62 515 LEU A C 1
ATOM 3801 O O . LEU A 1 515 ? -16.714 -7.912 8.942 1.00 93.62 515 LEU A O 1
ATOM 3805 N N . VAL A 1 516 ? -16.866 -9.497 10.539 1.00 93.38 516 VAL A N 1
ATOM 3806 C CA . VAL A 1 516 ? -16.102 -10.517 9.806 1.00 93.38 516 VAL A CA 1
ATOM 3807 C C . VAL A 1 516 ? -16.835 -10.870 8.515 1.00 93.38 516 VAL A C 1
ATOM 3809 O O . VAL A 1 516 ? -18.029 -11.188 8.556 1.00 93.38 516 VAL A O 1
ATOM 3812 N N . VAL A 1 517 ? -16.118 -10.837 7.391 1.00 93.50 517 VAL A N 1
ATOM 3813 C CA . VAL A 1 517 ? -16.658 -11.229 6.088 1.00 93.50 517 VAL A CA 1
ATOM 3814 C C . VAL A 1 517 ? -16.789 -12.759 6.073 1.00 93.50 517 VAL A C 1
ATOM 3816 O O . VAL A 1 517 ? -15.800 -13.457 6.308 1.00 93.50 517 VAL A O 1
ATOM 3819 N N . PRO A 1 518 ? -17.996 -13.318 5.876 1.00 90.94 518 PRO A N 1
ATOM 3820 C CA . PRO A 1 518 ? -18.197 -14.766 5.893 1.00 90.94 518 PRO A CA 1
ATOM 3821 C C . PRO A 1 518 ? -17.696 -15.423 4.597 1.00 90.94 518 PRO A C 1
ATOM 3823 O O . PRO A 1 518 ? -17.431 -14.734 3.626 1.00 90.94 518 PRO A O 1
ATOM 3826 N N . ASP A 1 519 ? -17.586 -16.758 4.574 1.00 86.81 519 ASP A N 1
ATOM 3827 C CA . ASP A 1 519 ? -17.342 -17.562 3.357 1.00 86.81 519 ASP A CA 1
ATOM 3828 C C . ASP A 1 519 ? -16.236 -17.023 2.420 1.00 86.81 519 ASP A C 1
ATOM 3830 O O . ASP A 1 519 ? -16.353 -17.058 1.197 1.00 86.81 519 ASP A O 1
ATOM 3834 N N . VAL A 1 520 ? -15.129 -16.547 2.993 1.00 86.25 520 VAL A N 1
ATOM 3835 C CA . VAL A 1 520 ? -13.981 -16.047 2.229 1.00 86.25 520 VAL A CA 1
ATOM 3836 C C . VAL A 1 520 ? -13.195 -17.172 1.536 1.00 86.25 520 VAL A C 1
ATOM 3838 O O . VAL A 1 520 ? -13.236 -18.328 1.981 1.00 86.25 520 VAL A O 1
ATOM 3841 N N . PRO A 1 521 ? -12.451 -16.868 0.453 1.00 87.12 521 PRO A N 1
ATOM 3842 C CA . PRO A 1 521 ? -11.495 -17.806 -0.123 1.00 87.12 521 PRO A CA 1
ATOM 3843 C C . PRO A 1 521 ? -10.508 -18.363 0.925 1.00 87.12 521 PRO A C 1
ATOM 3845 O O . PRO A 1 521 ? -10.193 -17.693 1.907 1.00 87.12 521 PRO A O 1
ATOM 3848 N N . PRO A 1 522 ? -9.975 -19.583 0.734 1.00 84.25 522 PRO A N 1
ATOM 3849 C CA . PRO A 1 522 ? -8.955 -20.124 1.625 1.00 84.25 522 PRO A CA 1
ATOM 3850 C C . PRO A 1 522 ? -7.600 -19.438 1.399 1.00 84.25 522 PRO A C 1
ATOM 3852 O O . PRO A 1 522 ? -7.178 -19.271 0.255 1.00 84.25 522 PRO A O 1
ATOM 3855 N N . GLY A 1 523 ? -6.882 -19.145 2.482 1.00 86.94 523 GLY A N 1
ATOM 3856 C CA . GLY A 1 523 ? -5.534 -18.575 2.440 1.00 86.94 523 GLY A CA 1
ATOM 3857 C C . GLY A 1 523 ? -5.345 -17.459 3.461 1.00 86.94 523 GLY A C 1
ATOM 3858 O O . GLY A 1 523 ? -6.296 -17.070 4.132 1.00 86.94 523 GLY A O 1
ATOM 3859 N N . GLU A 1 524 ? -4.112 -16.978 3.567 1.00 89.94 524 GLU A N 1
ATOM 3860 C CA . GLU A 1 524 ? -3.775 -15.735 4.274 1.00 89.94 524 GLU A CA 1
ATOM 3861 C C . GLU A 1 524 ? -4.253 -14.539 3.440 1.00 89.94 524 GLU A C 1
ATOM 3863 O O . GLU A 1 524 ? -4.241 -14.614 2.206 1.00 89.94 524 GLU A O 1
ATOM 3868 N N . VAL A 1 525 ? -4.709 -13.463 4.077 1.00 92.06 525 VAL A N 1
ATOM 3869 C CA . VAL A 1 525 ? -5.330 -12.340 3.364 1.00 92.06 525 VAL A CA 1
ATOM 3870 C C . VAL A 1 525 ? -4.278 -11.259 3.146 1.00 92.06 525 VAL A C 1
ATOM 3872 O O . VAL A 1 525 ? -3.791 -10.649 4.085 1.00 92.06 525 VAL A O 1
ATOM 3875 N N . GLY A 1 526 ? -3.924 -10.999 1.890 1.00 90.31 526 GLY A N 1
ATOM 3876 C CA . GLY A 1 526 ? -3.030 -9.893 1.554 1.00 90.31 526 GLY A CA 1
ATOM 3877 C C . GLY A 1 526 ? -3.727 -8.533 1.644 1.00 90.31 526 GLY A C 1
ATOM 3878 O O . GLY A 1 526 ? -4.932 -8.446 1.862 1.00 90.31 526 GLY A O 1
ATOM 3879 N N . ILE A 1 527 ? -2.975 -7.457 1.389 1.00 91.44 527 ILE A N 1
ATOM 3880 C CA . ILE A 1 527 ? -3.505 -6.084 1.425 1.00 91.44 527 ILE A CA 1
ATOM 3881 C C . ILE A 1 527 ? -4.668 -5.921 0.427 1.00 91.44 527 ILE A C 1
ATOM 3883 O O . ILE A 1 527 ? -4.428 -6.019 -0.783 1.00 91.44 527 ILE A O 1
ATOM 3887 N N . PRO A 1 528 ? -5.911 -5.684 0.896 1.00 94.06 528 PRO A N 1
ATOM 3888 C CA . PRO A 1 528 ? -7.052 -5.489 0.020 1.00 94.06 528 PRO A CA 1
ATOM 3889 C C . PRO A 1 528 ? -7.049 -4.077 -0.575 1.00 94.06 528 PRO A C 1
ATOM 3891 O O . PRO A 1 528 ? -6.567 -3.125 0.033 1.00 94.06 528 PRO A O 1
ATOM 3894 N N . ALA A 1 529 ? -7.657 -3.936 -1.749 1.00 93.75 529 ALA A N 1
ATOM 3895 C CA . ALA A 1 529 ? -7.996 -2.653 -2.348 1.00 93.75 529 ALA A CA 1
ATOM 3896 C C . ALA A 1 529 ? -9.514 -2.525 -2.437 1.00 93.75 529 ALA A C 1
ATOM 3898 O O . ALA A 1 529 ? -10.182 -3.324 -3.100 1.00 93.75 529 ALA A O 1
ATOM 3899 N N . TRP A 1 530 ? -10.063 -1.516 -1.765 1.00 92.62 530 TRP A N 1
ATOM 3900 C CA . TRP A 1 530 ? -11.498 -1.245 -1.772 1.00 92.62 530 TRP A CA 1
ATOM 3901 C C . TRP A 1 530 ? -11.791 0.114 -2.403 1.00 92.62 530 TRP A C 1
ATOM 3903 O O . TRP A 1 530 ? -12.588 0.190 -3.344 1.00 92.62 530 TRP A O 1
ATOM 3913 N N . GLY A 1 531 ? -11.094 1.153 -1.950 1.00 74.69 531 GLY A N 1
ATOM 3914 C CA . GLY A 1 531 ? -11.201 2.505 -2.473 1.00 74.69 531 GLY A CA 1
ATOM 3915 C C . GLY A 1 531 ? -10.444 2.709 -3.783 1.00 74.69 531 GLY A C 1
ATOM 3916 O O . GLY A 1 531 ? -9.253 2.433 -3.869 1.00 74.69 531 GLY A O 1
ATOM 3917 N N . THR A 1 532 ? -11.171 3.227 -4.772 1.00 57.84 532 THR A N 1
ATOM 3918 C CA . THR A 1 532 ? -10.804 4.402 -5.580 1.00 57.84 532 THR A CA 1
ATOM 3919 C C . THR A 1 532 ? -12.111 5.057 -6.006 1.00 57.84 532 THR A C 1
ATOM 3921 O O . THR A 1 532 ? -13.014 4.362 -6.482 1.00 57.84 532 THR A O 1
ATOM 3924 N N . ARG A 1 533 ? -12.221 6.356 -5.755 1.00 47.12 533 ARG A N 1
ATOM 3925 C CA . ARG A 1 533 ? -13.293 7.231 -6.224 1.00 47.12 533 ARG A CA 1
ATOM 3926 C C . ARG A 1 533 ? -12.838 7.927 -7.482 1.00 47.12 533 ARG A C 1
ATOM 3928 O O . ARG A 1 533 ? -11.629 8.242 -7.510 1.00 47.12 533 ARG A O 1
#

Secondary structure (DSSP, 8-state):
--HHHHHHHHHHHH-GGGGS-HHHHHHHHHHHS-TTSS-HHHHHHHHHHHHTSHHHHHHHHHHTT--HHHHHHHHHHHHHHHTT-S-HHHHHHHHHHHHHHTTSS-HHHHHHHHHHT---PPPPPPPPPP-PPPPP-------PPPPP----------------PPPPPPPPP-----PPPPPPP--PPPPP--------THHHHHHHHHHHHHHHHHHHHHHTSS-----------------------------SS-TTEEEEEEEETTEEEEEEEETTT--EEE-SPTT---EEEEE-TTSSEEEEEETTEEEEEETTT--EEESS-TTSTTTT-EEEEE-TTSS-EEEEE-TT--TTPPP-EEEEE-TTS-S-EEEEE-TTEEEEEEEEETTEEEEEEEETTTEEEEEEEETT----EE-----SSEEEEEEEETTTTEEEEEEESSTT-S-EEEEEE-TTS-S-EEEEEEEEEEEEE-TTSSEEEEEEE-TTS-EEEEEEEEPTTS-EEEEEPSSPPSSEE---B----

Organism: NCBI:txid2201891

Solvent-accessible surface area (backbone atoms only — not comparable to full-atom values): 31137 Å² total; per-residue (Å²): 130,61,55,44,57,55,45,26,50,46,27,72,75,70,35,76,68,50,63,75,39,36,72,60,32,49,56,49,47,66,75,68,51,60,98,79,59,61,52,72,50,56,51,51,48,47,32,44,36,39,63,72,40,34,45,58,53,36,50,55,46,45,76,72,69,49,60,64,70,60,43,31,48,55,37,6,44,47,43,12,55,78,67,76,41,95,48,33,43,54,35,21,20,40,46,34,27,55,34,32,25,69,69,74,48,59,68,71,57,27,51,48,29,44,52,73,59,59,81,82,80,85,76,77,81,82,79,81,81,90,73,85,80,84,82,89,80,92,82,87,90,87,84,83,83,85,80,92,80,88,84,83,91,86,88,85,88,79,87,87,79,79,94,73,81,84,81,80,83,79,82,74,83,85,77,84,80,77,81,80,78,82,82,81,87,81,83,78,78,83,81,83,85,79,81,84,75,82,76,72,72,68,63,62,55,55,50,53,54,52,51,52,52,52,55,54,53,53,56,59,56,57,69,71,73,73,76,88,81,90,81,90,85,89,89,82,89,83,85,82,83,90,86,79,94,68,81,79,69,79,79,87,70,71,56,75,52,55,71,64,34,27,43,36,22,30,33,48,98,90,33,22,34,30,22,42,30,30,53,79,70,15,56,66,49,73,73,51,63,90,91,45,47,35,38,70,47,31,47,31,32,65,33,43,39,36,35,27,35,40,91,63,31,38,32,34,29,37,69,84,82,68,48,72,44,65,33,34,50,88,86,41,58,50,32,60,26,42,55,65,27,50,27,50,83,43,70,34,27,40,28,37,22,36,78,84,64,50,94,67,58,68,36,39,20,43,28,37,27,33,76,74,43,46,79,71,43,83,64,43,88,37,65,49,53,40,80,53,46,39,51,80,45,89,53,32,37,38,39,33,32,64,36,97,87,68,38,48,46,44,34,36,39,44,74,91,43,78,84,68,43,74,52,61,75,89,69,84,49,30,51,43,59,65,38,64,25,80,74,62,56,33,37,36,36,32,31,7,87,42,88,89,44,79,40,13,26,39,32,33,24,32,87,80,41,41,79,66,38,68,28,44,84,57,66,35,26,54,54,25,39,27,43,76,38,53,33,29,38,29,32,34,68,46,100,86,72,47,54,39,55,27,30,31,39,57,43,99,85,58,34,47,45,84,39,73,34,41,80,60,81,81,45,45,67,47,50,43,29,41,48,44,77

Nearest PDB structures (foldseek):
  2ojh-assembly1_A  TM=7.948E-01  e=7.123E-11  Agrobacterium fabrum str. C58
  5b4x-assembly2_D  TM=7.593E-01  e=1.125E-09  Homo sapiens
  5yp4-assembly2_D  TM=5.123E-01  e=3.847E-10  Pseudoxanthomonas mexicana
  5l8s-assembly2_D  TM=6.542E-01  e=2.962E-08  Sporosarcina psychrophila
  2ecf-assembly1_A-2  TM=4.658E-01  e=3.645E-09  Stenotrophomonas maltophilia

InterPro domains:
  IPR011042 Six-bladed beta-propeller, TolB-like [G3DSA:2.120.10.30] (312-532)
  IPR011659 WD40-like beta-propeller [PF07676] (286-310)
  IPR011659 WD40-like beta-propeller [PF07676] (339-367)

Sequence (533 aa):
MALHDSLRDLVSARGPGVFDSAEEFRGILDDFLAEDEASLGELNLLVDAVRLGALRRVLDVLDHGAAPEAAIREAGAALARDRGTDDPTRSCWALASLAYALGKVDDSLVRMFRADAGTLPAGVPPTAPNGPAPGIVPGHSTAERPGTQVLSDEGVPVPSQADAAPPSPDPGPTVDVQAYAAPPPQHGAPPPVIHEQRSSRAGVFLLVVLVALLIGGLVAAGILLLRDDDGDDPTGSDDPSVTDTGSGEPDDRGALVPDDVMLAPYVQDGVSRVYRVDAQTGEHEPVTRAGIDARLPSISPDRRTMTYQSANVIIRVDLESSEERPLFTEESDCHRASRPSWSPDGSRLAVLCNEDRDPDGDPDGLWLANPDGSGVELLVEEPDVKGTPIWISETELIYGVDDENVGSTFWRVSVDGGEPEQLPVDIAGYLSHLDYSEESSRLLLLASPTPAESEGAIWTLDLDGGGTQLVVDGPYAHPAWSVDGTAIAATVVDDTGTEVLTSVVLKADGTGTNLVVPDVPPGEVGIPAWGTR

Mean predicted aligned error: 20.04 Å